Protein 2W72 (pdb70)

CATH classification: 1.10.490.10

Secondary structure (DSSP, 8-state):
---HHHHHHHHHHHHHHGGGHHHHHHHHHHHHHHH-GGGGGG-TTS--STT-HHHHHHHHHHHHHHHHHHHTTTSHHHHTHHHHHHIIIII---THHHHHHHHHHHHHHHHH-TTT--HHHHHHHHHHHHHHHHHHHTT--/----HHHHHHHHHHHHT--HHHHHHHHHHHHHHHSGGGGGG-TTS---SSHHHHHH-HHHHHHHHHHHHHHHHHTT-TT-HHHHHHHHHHHHHHTS---THHHHHHHHHHHHHHHHHHGGGS-HHHHHHHHHHHHHHHHHHHTT--/---HHHHHHHHHHHHHHGGGHHHHHHHHHHHHHHH-GGGGGG-TTS--STT-HHHHHHHHHHHHHHHHHHHTTTSHHHHTHHHHHHIIIII---THHHHHHHHHHHHHHHHH-TTT--HHHHHHHHHHHHHHHHHHHTT--/----HHHHHHHHHHHTT--HHHHHHHHHHHHHHHSGGGGGG-GGG---SSHHHHHH-HHHHHHHHHHHHHHHHHGGGTT-HHHHHHHHHHHHHHTS---THHHHHHHHHHHHHHHHHHGGGS-HHHHHHHHHHHHHHHHHHHTT--

Nearest PDB structures (foldseek):
  2dn2-assembly1_B  TM=1.001E+00  e=4.318E-19  Homo sapiens
  1hdb-assembly1_B  TM=1.000E+00  e=4.530E-19  Homo sapiens
  1o1k-assembly1_D  TM=9.967E-01  e=3.565E-19  Homo sapiens
  1c7c-assembly1_B  TM=9.996E-01  e=6.971E-19  Homo sapiens
  1o1p-assembly1_B  TM=9.998E-01  e=1.363E-18  Homo sapiens

Solvent-accessible surface area: 24720 Å² total; per-residue (Å²): 122,66,34,110,68,15,63,90,35,1,79,54,1,21,54,143,2,37,113,93,10,17,97,14,5,12,29,2,17,28,4,8,9,81,13,40,48,36,2,63,7,31,29,74,164,61,81,44,70,152,44,12,79,76,10,122,29,36,0,125,136,35,1,77,22,15,64,59,0,13,71,74,7,124,75,6,89,109,30,3,35,77,57,1,63,70,32,5,109,134,61,30,24,4,41,55,8,23,138,43,32,16,19,0,8,4,0,0,1,1,8,59,9,104,92,46,1,55,24,36,11,2,14,2,4,16,30,6,8,45,29,9,18,87,18,20,30,42,54,10,69,70,153,24,46,106,133,29,90,66,22,0,63,59,5,24,72,126,18,82,33,78,100,6,2,4,54,2,21,0,4,6,0,18,0,24,33,19,2,31,57,54,19,131,89,39,56,87,27,92,71,52,126,21,2,37,52,10,107,110,0,89,46,36,1,87,148,42,6,23,30,17,28,104,2,15,85,94,4,115,92,7,112,46,52,8,18,105,61,0,73,60,36,13,84,141,70,63,15,4,1,28,14,23,104,18,30,5,46,1,4,0,2,5,0,0,36,114,32,15,181,65,0,48,18,80,26,0,12,0,0,12,76,0,11,50,7,9,3,78,0,21,20,90,83,26,122,135,32,30,98,70,12,46,90,38,2,92,68,10,19,54,117,3,37,113,91,11,12,85,10,4,6,26,2,20,43,7,8,15,74,13,41,49,38,1,63,11,23,28,71,129,46,83,54,57,152,37,13,89,82,10,88,27,36,0,126,139,34,3,99,17,14,67,54,0,13,65,87,14,119,76,10,91,103,27,2,40,79,58,1,58,65,31,9,125,141,72,37,23,5,41,47,9,23,112,44,34,15,18,0,10,4,0,0,6,0,14,61,30,57,85,53,4,56,29,39,21,2,14,2,6,17,15,5,10,36,29,9,5,85,16,22,28,48,75,13,76,107,138,3,41,106,122,27,78,69,27,1,89,63,11,24,73,122,19,87,35,72,92,1,2,5,24,1,22,0,6,5,0,18,0,24,32,17,2,30,58,60,16,129,82,35,56,85,32,90,70,54,123,23,2,36,43,10,106,100,0,92,51,31,0,94,145,39,5,24,35,18,26,106,2,20,81,78,20,134,77,13,85,42,52,6,20,109,60,0,75,76,34,14,68,145,80,58,17,4,1,28,13,23,108,18,29,6,49,1,3,0,3,1,0,0,41,63,29,16,178,81,0,51,23,75,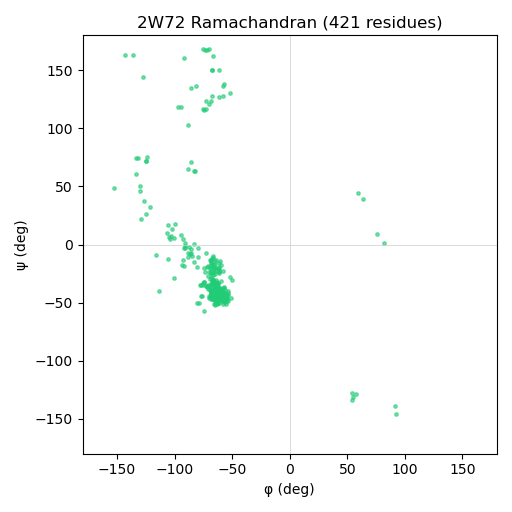24,0,2,0,0,12,73,0,10,61,9,7,4,69,0,22,20,88,78,26,126

InterPro domains:
  IPR000971 Globin [PF00042] (27-137)
  IPR000971 Globin [PS01033] (2-142)
  IPR002338 Hemoglobin, alpha-type [PR00612] (16-28)
  IPR002338 Hemoglobin, alpha-type [PR00612] (33-43)
  IPR002338 Hemoglobin, alpha-type [PR00612] (48-57)
  IPR002338 Hemoglobin, alpha-type [PR00612] (75-88)
  IPR002338 Hemoglobin, alpha-type [PR00612] (123-139)
  IPR002338 Hemoglobin, alpha-type [cd08927] (3-142)
  IPR002339 Hemoglobin, pi [PR00815] (4-29)
  IPR002339 Hemoglobin, pi [PR00815] (49-58)
  IPR002339 Hemoglobin, pi [PR00815] (73-83)
  IPR002339 Hemoglobin, pi [PR00815] (105-116)
  IPR009050 Globin-like superfamily [SSF46458] (1-142)
  IPR012292 Globin/Protoglobin [G3DSA:1.10.490.10] (2-142)
  IPR050056 Hemoglobin and related oxygen transporters [PTHR11442] (1-142)

GO terms:
  GO:0001664 G protein-coupled receptor binding (F, IDA)
  GO:0071682 endocytic vesicle lumen (C, TAS)
  GO:0005576 extracellular region (C, TAS)
  GO:0005829 cytosol (C, TAS)
  GO:0005515 protein binding (F, IPI)
  GO:0004601 peroxidase activity (F, IDA)
  GO:0042542 response to hydrogen peroxide (P, IDA)
  GO:0042744 hydrogen peroxide catabolic process (P, IDA)
  GO:0031720 haptoglobin binding (F, IDA)
  GO:0005833 hemoglobin complex (C, IDA)
  GO:0031838 haptoglobin-hemoglobin complex (C, IDA)
  GO:0006954 inflammatory response (P, IDA)
  GO:0015671 oxygen transport (P, IDA)
  GO:0030185 nitric oxide transport (P, IDA)
  GO:0015671 oxygen transport (P, IMP)
  GO:0005576 extracellular region (C, IDA)
  GO:0015671 oxygen transport (P, TAS)
  GO:0005833 hemoglobin complex (C, TAS)
  GO:0070062 extracellular exosome (C, HDA)
  GO:0072562 blood microparticle (C, HDA)

Radius of gyration: 23.45 Å; Cα contacts (8 Å, |Δi|>4): 973; chains: 4; bounding box: 61×52×54 Å

Structure (mmCIF, N/CA/C/O backbone):
data_2W72
#
_entry.id   2W72
#
_cell.length_a   61.957
_cell.length_b   82.447
_cell.length_c   53.531
_cell.angle_alpha   90.00
_cell.angle_beta   99.60
_cell.angle_gamma   90.00
#
_symmetry.space_group_name_H-M   'P 1 21 1'
#
loop_
_entity.id
_entity.type
_entity.pdbx_description
1 polymer 'HUMAN HEMOGLOBIN A'
2 polymer 'HUMAN HEMOGLOBIN A'
3 polymer 'HUMAN HEMOGLOBIN A'
4 non-polymer 'PROTOPORPHYRIN IX CONTAINING FE'
5 non-polymer 'SULFATE ION'
6 non-polymer XENON
7 non-polymer 'POTASSIUM ION'
8 non-polymer 'PHOSPHATE ION'
9 water water
#
loop_
_atom_site.group_PDB
_atom_site.id
_atom_site.type_symbol
_atom_site.label_atom_id
_atom_site.label_alt_id
_atom_site.label_comp_id
_atom_site.label_asym_id
_atom_site.label_entity_id
_atom_site.label_seq_id
_atom_site.pdbx_PDB_ins_code
_atom_site.Cartn_x
_atom_site.Cartn_y
_atom_site.Cartn_z
_atom_site.occupancy
_atom_site.B_iso_or_equiv
_atom_site.auth_seq_id
_atom_site.auth_comp_id
_atom_site.auth_asym_id
_atom_site.auth_atom_id
_atom_site.pdbx_PDB_model_num
ATOM 1 N N A VAL A 1 1 ? 10.300 17.036 6.710 0.60 21.61 1 VAL A N 1
ATOM 2 N N B VAL A 1 1 ? 8.525 22.031 11.285 0.40 22.74 1 VAL A N 1
ATOM 3 C CA A VAL A 1 1 ? 9.748 18.436 6.684 0.60 21.47 1 VAL A CA 1
ATOM 4 C CA B VAL A 1 1 ? 9.408 21.734 10.111 0.40 21.89 1 VAL A CA 1
ATOM 5 C C A VAL A 1 1 ? 8.247 18.449 6.945 0.60 20.65 1 VAL A C 1
ATOM 6 C C B VAL A 1 1 ? 8.533 21.154 9.003 0.40 20.77 1 VAL A C 1
ATOM 7 O O A VAL A 1 1 ? 7.514 17.690 6.292 0.60 22.35 1 VAL A O 1
ATOM 8 O O B VAL A 1 1 ? 8.976 20.903 7.876 0.40 21.26 1 VAL A O 1
ATOM 15 N N A LEU A 1 2 ? 7.814 19.333 7.858 0.60 20.65 2 LEU A N 1
ATOM 16 N N B LEU A 1 2 ? 7.266 20.969 9.338 0.40 18.45 2 LEU A N 1
ATOM 17 C CA A LEU A 1 2 ? 6.403 19.675 8.151 0.60 20.67 2 LEU A CA 1
ATOM 18 C CA B LEU A 1 2 ? 6.312 20.290 8.459 0.40 17.94 2 LEU A CA 1
ATOM 19 C C A LEU A 1 2 ? 5.967 20.825 7.232 0.60 20.44 2 LEU A C 1
ATOM 20 C C B LEU A 1 2 ? 5.681 21.134 7.339 0.40 16.90 2 LEU A C 1
ATOM 21 O O A LEU A 1 2 ? 6.304 21.971 7.420 0.60 22.10 2 LEU A O 1
ATOM 22 O O B LEU A 1 2 ? 5.622 22.403 7.499 0.40 16.52 2 LEU A O 1
ATOM 31 N N . SER A 1 3 ? 5.222 20.464 6.235 1.00 16.09 3 SER A N 1
ATOM 32 C CA . SER A 1 3 ? 4.626 21.344 5.201 1.00 13.37 3 SER A CA 1
ATOM 33 C C . SER A 1 3 ? 3.404 22.051 5.758 1.00 12.20 3 SER A C 1
ATOM 34 O O . SER A 1 3 ? 2.829 21.625 6.740 1.00 11.50 3 SER A O 1
ATOM 37 N N . PRO A 1 4 ? 3.016 23.169 5.145 1.00 12.54 4 PRO A N 1
ATOM 38 C CA . PRO A 1 4 ? 1.798 23.808 5.619 1.00 12.83 4 PRO A CA 1
ATOM 39 C C . PRO A 1 4 ? 0.575 22.899 5.572 1.00 10.95 4 PRO A C 1
ATOM 40 O O . PRO A 1 4 ? -0.262 22.990 6.469 1.00 12.08 4 PRO A O 1
ATOM 44 N N . ALA A 1 5 ? 0.445 22.035 4.548 1.00 10.40 5 ALA A N 1
ATOM 45 C CA . ALA A 1 5 ? -0.675 21.100 4.544 1.00 10.96 5 ALA A CA 1
ATOM 46 C C . ALA A 1 5 ? -0.578 20.142 5.731 1.00 9.40 5 ALA A C 1
ATOM 47 O O . ALA A 1 5 ? -1.612 19.860 6.382 1.00 9.92 5 ALA A O 1
ATOM 49 N N . ASP A 1 6 ? 0.623 19.615 6.002 1.00 9.12 6 ASP A N 1
ATOM 50 C CA . ASP A 1 6 ? 0.734 18.730 7.168 1.00 9.33 6 ASP A CA 1
ATOM 51 C C . ASP A 1 6 ? 0.392 19.432 8.478 1.00 9.27 6 ASP A C 1
ATOM 52 O O . ASP A 1 6 ? -0.316 18.881 9.314 1.00 9.55 6 ASP A O 1
ATOM 57 N N . LYS A 1 7 ? 0.893 20.659 8.657 1.00 9.84 7 LYS A N 1
ATOM 58 C CA A LYS A 1 7 ? 0.580 21.396 9.854 0.50 9.77 7 LYS A CA 1
ATOM 59 C CA B LYS A 1 7 ? 0.596 21.381 9.868 0.50 10.43 7 LYS A CA 1
ATOM 60 C C . LYS A 1 7 ? -0.912 21.585 9.976 1.00 10.33 7 LYS A C 1
ATOM 61 O O . LYS A 1 7 ? -1.492 21.448 11.074 1.00 11.38 7 LYS A O 1
ATOM 72 N N . THR A 1 8 ? -1.556 21.942 8.871 1.00 10.22 8 THR A N 1
ATOM 73 C CA . THR A 1 8 ? -3.017 22.183 8.882 1.00 10.68 8 THR A CA 1
ATOM 74 C C . THR A 1 8 ? -3.745 20.904 9.288 1.00 10.34 8 THR A C 1
ATOM 75 O O . THR A 1 8 ? -4.674 20.945 10.139 1.00 11.08 8 THR A O 1
ATOM 79 N N . ASN A 1 9 ? -3.345 19.767 8.711 1.00 9.73 9 ASN A N 1
ATOM 80 C CA . ASN A 1 9 ? -4.026 18.517 9.058 1.00 9.60 9 ASN A CA 1
ATOM 81 C C . ASN A 1 9 ? -3.825 18.148 10.528 1.00 9.62 9 ASN A C 1
ATOM 82 O O . ASN A 1 9 ? -4.738 17.666 11.177 1.00 10.80 9 ASN A O 1
ATOM 87 N N . VAL A 1 10 ? -2.599 18.336 11.013 1.00 9.72 10 VAL A N 1
ATOM 88 C CA A VAL A 1 10 ? -2.291 18.023 12.417 0.60 9.89 10 VAL A CA 1
ATOM 89 C CA B VAL A 1 10 ? -2.367 17.989 12.416 0.40 11.03 10 VAL A CA 1
ATOM 90 C C . VAL A 1 10 ? -3.117 18.885 13.377 1.00 10.97 10 VAL A C 1
ATOM 91 O O . VAL A 1 10 ? -3.722 18.390 14.339 1.00 11.65 10 VAL A O 1
ATOM 98 N N . LYS A 1 11 ? -3.144 20.189 13.108 1.00 11.36 11 LYS A N 1
ATOM 99 C CA . LYS A 1 11 ? -3.914 21.102 13.953 1.00 12.15 11 LYS A CA 1
ATOM 100 C C . LYS A 1 11 ? -5.391 20.723 13.910 1.00 12.74 11 LYS A C 1
ATOM 101 O O . LYS A 1 11 ? -6.076 20.776 14.952 1.00 13.40 11 LYS A O 1
ATOM 107 N N . ALA A 1 12 ? -5.933 20.371 12.751 1.00 13.04 12 ALA A N 1
ATOM 108 C CA . ALA A 1 12 ? -7.339 20.033 12.662 1.00 13.86 12 ALA A CA 1
ATOM 109 C C . ALA A 1 12 ? -7.626 18.764 13.454 1.00 13.03 12 ALA A C 1
ATOM 110 O O . ALA A 1 12 ? -8.606 18.695 14.198 1.00 13.82 12 ALA A O 1
ATOM 112 N N . ALA A 1 13 ? -6.794 17.742 13.271 1.00 12.00 13 ALA A N 1
ATOM 113 C CA . ALA A 1 13 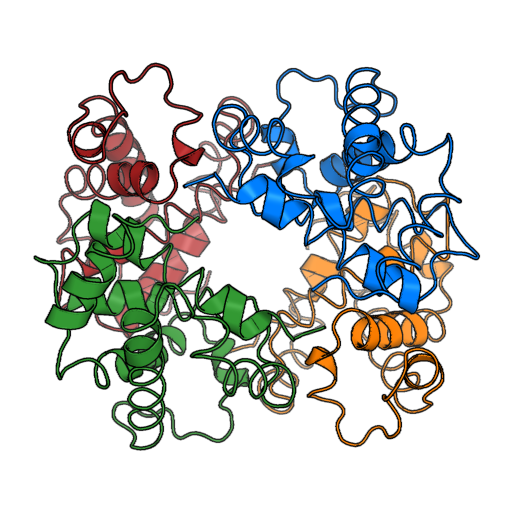? -7.034 16.464 13.963 1.00 12.07 13 ALA A CA 1
ATOM 114 C C . ALA A 1 13 ? -6.896 16.638 15.482 1.00 12.26 13 ALA A C 1
ATOM 115 O O . ALA A 1 13 ? -7.705 16.145 16.247 1.00 12.68 13 ALA A O 1
ATOM 117 N N A TRP A 1 14 ? -5.823 17.278 15.918 0.50 13.39 14 TRP A N 1
ATOM 118 N N B TRP A 1 14 ? -5.852 17.365 15.882 0.50 14.29 14 TRP A N 1
ATOM 119 C CA A TRP A 1 14 ? -5.629 17.429 17.367 0.50 14.23 14 TRP A CA 1
ATOM 120 C CA B TRP A 1 14 ? -5.623 17.624 17.310 0.50 15.86 14 TRP A CA 1
ATOM 121 C C A TRP A 1 14 ? -6.646 18.412 17.999 0.50 15.63 14 TRP A C 1
ATOM 122 C C B TRP A 1 14 ? -6.764 18.339 17.930 0.50 16.37 14 TRP A C 1
ATOM 123 O O A TRP A 1 14 ? -6.943 18.298 19.194 0.50 14.64 14 TRP A O 1
ATOM 124 O O B TRP A 1 14 ? -7.202 18.046 19.040 0.50 15.61 14 TRP A O 1
ATOM 145 N N . GLY A 1 15 ? -7.206 19.338 17.213 1.00 16.29 15 GLY A N 1
ATOM 146 C CA . GLY A 1 15 ? -8.282 20.180 17.676 1.00 18.24 15 GLY A CA 1
ATOM 147 C C . GLY A 1 15 ? -9.501 19.351 17.906 1.00 16.96 15 GLY A C 1
ATOM 148 O O . GLY A 1 15 ? -10.174 19.523 18.903 1.00 19.13 15 GLY A O 1
ATOM 149 N N . LYS A 1 16 ? -9.745 18.386 17.023 1.00 16.39 16 LYS A N 1
ATOM 150 C CA A LYS A 1 16 ? -10.873 17.492 17.217 0.50 17.74 16 LYS A CA 1
ATOM 151 C CA B LYS A 1 16 ? -10.879 17.482 17.211 0.50 17.97 16 LYS A CA 1
ATOM 152 C C . LYS A 1 16 ? -10.722 16.591 18.445 1.00 16.62 16 LYS A C 1
ATOM 153 O O . LYS A 1 16 ? -11.699 16.375 19.200 1.00 19.82 16 LYS A O 1
ATOM 164 N N . VAL A 1 17 ? -9.514 16.111 18.668 1.00 14.56 17 VAL A N 1
ATOM 165 C CA . VAL A 1 17 ? -9.227 15.346 19.863 1.00 14.91 17 VAL A CA 1
ATOM 166 C C . VAL A 1 17 ? -9.594 16.167 21.090 1.00 15.29 17 VAL A C 1
ATOM 167 O O . VAL A 1 17 ? -10.254 15.713 22.010 1.00 15.31 17 VAL A O 1
ATOM 171 N N . GLY A 1 18 ? -9.188 17.434 21.072 1.00 16.03 18 GLY A N 1
ATOM 172 C CA . GLY A 1 18 ? -9.620 18.421 22.062 1.00 16.68 18 GLY A CA 1
ATOM 173 C C . GLY A 1 18 ? -9.338 17.926 23.455 1.00 14.58 18 GLY A C 1
ATOM 174 O O . GLY A 1 18 ? -8.204 17.492 23.753 1.00 15.08 18 GLY A O 1
ATOM 175 N N . ALA A 1 19 ? -10.352 17.950 24.303 1.00 15.69 19 ALA A N 1
ATOM 176 C CA . ALA A 1 19 ? -10.220 17.639 25.722 1.00 15.20 19 ALA A CA 1
ATOM 177 C C . ALA A 1 19 ? -10.014 16.158 25.981 1.00 14.13 19 ALA A C 1
ATOM 178 O O . ALA A 1 19 ? -9.762 15.771 27.122 1.00 15.89 19 ALA A O 1
ATOM 180 N N . HIS A 1 20 ? -10.124 15.324 24.948 1.00 13.40 20 HIS A N 1
ATOM 181 C CA A HIS A 1 20 ? -9.869 13.887 25.108 0.50 12.59 20 HIS A CA 1
ATOM 182 C CA B HIS A 1 20 ? -9.867 13.884 25.077 0.50 12.54 20 HIS A CA 1
ATOM 183 C C . HIS A 1 20 ? -8.392 13.527 24.994 1.00 11.99 20 HIS A C 1
ATOM 184 O O . HIS A 1 20 ? -8.041 12.345 25.109 1.00 11.77 20 HIS A O 1
ATOM 197 N N . ALA A 1 21 ? -7.522 14.510 24.762 1.00 11.89 21 ALA A N 1
ATOM 198 C CA . ALA A 1 21 ? -6.104 14.227 24.484 1.00 11.86 21 ALA A CA 1
ATOM 199 C C . ALA A 1 21 ? -5.474 13.364 25.583 1.00 11.38 21 ALA A C 1
ATOM 200 O O . ALA A 1 21 ? -4.812 12.362 25.290 1.00 11.41 21 ALA A O 1
ATOM 202 N N . GLY A 1 22 ? -5.695 13.717 26.843 1.00 11.53 22 GLY A N 1
ATOM 203 C CA . GLY A 1 22 ? -5.098 12.946 27.914 1.00 11.54 22 GLY A CA 1
ATOM 204 C C . GLY A 1 22 ? -5.559 11.495 27.967 1.00 11.34 22 GLY A C 1
ATOM 205 O O . GLY A 1 22 ? -4.760 10.561 28.168 1.00 11.53 22 GLY A O 1
ATOM 206 N N . GLU A 1 23 ? -6.860 11.303 27.767 1.00 11.26 23 GLU A N 1
ATOM 207 C CA A GLU A 1 23 ? -7.423 9.949 27.710 0.50 11.79 23 GLU A CA 1
ATOM 208 C CA B GLU A 1 23 ? -7.427 9.941 27.693 0.50 12.20 23 GLU A CA 1
ATOM 209 C C . GLU A 1 23 ? -6.787 9.141 26.566 1.00 10.50 23 GLU A C 1
ATOM 210 O O . GLU A 1 23 ? -6.440 7.956 26.724 1.00 11.43 23 GLU A O 1
ATOM 221 N N . TYR A 1 24 ? -6.632 9.776 25.435 1.00 10.50 24 TYR A N 1
ATOM 222 C CA . TYR A 1 24 ? -6.075 9.113 24.278 1.00 9.71 24 TYR A CA 1
ATOM 223 C C . TYR A 1 24 ? -4.580 8.823 24.502 1.00 9.49 24 TYR A C 1
ATOM 224 O O . TYR A 1 24 ? -4.097 7.788 24.095 1.00 9.76 24 TYR A O 1
ATOM 233 N N . GLY A 1 25 ? -3.862 9.725 25.166 1.00 9.82 25 GLY A N 1
ATOM 234 C CA . GLY A 1 25 ? -2.483 9.458 25.477 1.00 9.43 25 GLY A CA 1
ATOM 235 C C . GLY A 1 25 ? -2.335 8.225 26.384 1.00 9.61 25 GLY A C 1
ATOM 236 O O . GLY A 1 25 ? -1.441 7.383 26.205 1.00 9.90 25 GLY A O 1
ATOM 237 N N . ALA A 1 26 ? -3.234 8.085 27.364 1.00 10.13 26 ALA A N 1
ATOM 238 C CA . ALA A 1 26 ? -3.191 6.939 28.241 1.00 9.99 26 ALA A CA 1
ATOM 239 C C . ALA A 1 26 ? -3.488 5.635 27.470 1.00 9.27 26 ALA A C 1
ATOM 240 O O . ALA A 1 26 ? -2.827 4.608 27.659 1.00 9.69 26 ALA A O 1
ATOM 242 N N . GLU A 1 27 ? -4.494 5.673 26.609 1.00 9.21 27 GLU A N 1
ATOM 243 C CA . GLU A 1 27 ? -4.831 4.532 25.775 1.00 8.39 27 GLU A CA 1
ATOM 244 C C . GLU A 1 27 ? -3.673 4.175 24.860 1.00 8.30 27 GLU A C 1
ATOM 245 O O . GLU A 1 27 ? -3.423 2.993 24.640 1.00 8.56 27 GLU A O 1
ATOM 251 N N . ALA A 1 28 ? -2.946 5.158 24.347 1.00 8.25 28 ALA A N 1
ATOM 252 C CA . ALA A 1 28 ? -1.803 4.846 23.493 1.00 8.06 28 ALA A CA 1
ATOM 253 C C . ALA A 1 28 ? -0.734 4.072 24.258 1.00 7.38 28 ALA A C 1
ATOM 254 O O . ALA A 1 28 ? -0.181 3.090 23.749 1.00 7.83 28 ALA A O 1
ATOM 256 N N . TYR A 1 29 ? -0.450 4.501 25.482 1.00 7.69 29 TYR A N 1
ATOM 257 C CA . TYR A 1 29 ? 0.500 3.754 26.319 1.00 8.32 29 TYR A CA 1
ATOM 258 C C . TYR A 1 29 ? -0.038 2.343 26.611 1.00 7.55 29 TYR A C 1
ATOM 259 O O . TYR A 1 29 ? 0.716 1.358 26.517 1.00 8.49 29 TYR A O 1
ATOM 268 N N . GLU A 1 30 ? -1.305 2.222 26.969 1.00 8.26 30 GLU A N 1
ATOM 269 C CA . GLU A 1 30 ? -1.862 0.913 27.241 1.00 8.94 30 GLU A CA 1
ATOM 270 C C . GLU A 1 30 ? -1.705 -0.021 26.029 1.00 8.03 30 GLU A C 1
ATOM 271 O O . GLU A 1 30 ? -1.327 -1.204 26.156 1.00 9.35 30 GLU A O 1
ATOM 277 N N . ARG A 1 31 ? -2.020 0.509 24.867 1.00 7.68 31 ARG A N 1
ATOM 278 C CA . ARG A 1 31 ? -1.866 -0.264 23.635 1.00 7.99 31 ARG A CA 1
ATOM 279 C C . ARG A 1 31 ? -0.423 -0.649 23.416 1.00 7.80 31 ARG A C 1
ATOM 280 O O . ARG A 1 31 ? -0.125 -1.797 23.044 1.00 8.72 31 ARG A O 1
ATOM 288 N N . MET A 1 32 ? 0.492 0.263 23.658 1.00 7.67 32 MET A N 1
ATOM 289 C CA . MET A 1 32 ? 1.920 -0.022 23.451 1.00 7.84 32 MET A CA 1
ATOM 290 C C . MET A 1 32 ? 2.423 -1.097 24.397 1.00 7.35 32 MET A C 1
ATOM 291 O O . MET A 1 32 ? 3.151 -1.992 23.975 1.00 7.95 32 MET A O 1
ATOM 296 N N . PHE A 1 33 ? 2.044 -1.038 25.652 1.00 7.76 33 PHE A N 1
ATOM 297 C CA . PHE A 1 33 ? 2.524 -2.005 26.611 1.00 8.04 33 PHE A CA 1
ATOM 298 C C . PHE A 1 33 ? 2.054 -3.415 26.272 1.00 8.34 33 PHE A C 1
ATOM 299 O O . PHE A 1 33 ? 2.760 -4.393 26.521 1.00 9.13 33 PHE A O 1
ATOM 307 N N . LEU A 1 34 ? 0.840 -3.550 25.737 1.00 8.39 34 LEU A N 1
ATOM 308 C CA . LEU A 1 34 ? 0.317 -4.853 25.346 1.00 9.27 34 LEU A CA 1
ATOM 309 C C . LEU A 1 34 ? 0.906 -5.344 24.028 1.00 8.93 34 LEU A C 1
ATOM 310 O O . LEU A 1 34 ? 1.228 -6.518 23.909 1.00 10.64 34 LEU A O 1
ATOM 315 N N . SER A 1 35 ? 0.981 -4.464 23.041 1.00 8.77 35 SER A N 1
ATOM 316 C CA . SER A 1 35 ? 1.468 -4.858 21.720 1.00 9.29 35 SER A CA 1
ATOM 317 C C . SER A 1 35 ? 2.955 -5.054 21.676 1.00 9.34 35 SER A C 1
ATOM 318 O O . SER A 1 35 ? 3.412 -5.900 20.887 1.00 10.83 35 SER A O 1
ATOM 321 N N . PHE A 1 36 ? 3.686 -4.279 22.494 1.00 8.07 36 PHE A N 1
ATOM 322 C CA . PHE A 1 36 ? 5.146 -4.251 22.469 1.00 8.41 36 PHE A CA 1
ATOM 323 C C . PHE A 1 36 ? 5.637 -4.383 23.884 1.00 8.12 36 PHE A C 1
ATOM 324 O O . PHE A 1 36 ? 6.053 -3.404 24.496 1.00 8.47 36 PHE A O 1
ATOM 332 N N . PRO A 1 37 ? 5.561 -5.566 24.465 1.00 8.91 37 PRO A N 1
ATOM 333 C CA . PRO A 1 37 ? 5.831 -5.691 25.902 1.00 9.29 37 PRO A CA 1
ATOM 334 C C . PRO A 1 37 ? 7.201 -5.223 26.345 1.00 8.40 37 PRO A C 1
ATOM 335 O O . PRO A 1 37 ? 7.368 -4.897 27.536 1.00 9.03 37 PRO A O 1
ATOM 339 N N . THR A 1 38 ? 8.196 -5.182 25.467 1.00 8.49 38 THR A N 1
ATOM 340 C CA . THR A 1 38 ? 9.509 -4.689 25.879 1.00 8.25 38 THR A CA 1
ATOM 341 C C . THR A 1 38 ? 9.458 -3.241 26.341 1.00 8.27 38 THR A C 1
ATOM 342 O O . THR A 1 38 ? 10.340 -2.807 27.085 1.00 8.49 38 THR A O 1
ATOM 346 N N . THR A 1 39 ? 8.453 -2.479 25.898 1.00 7.60 39 THR A N 1
ATOM 347 C CA . THR A 1 39 ? 8.330 -1.096 26.320 1.00 7.76 39 THR A CA 1
ATOM 348 C C . THR A 1 39 ? 8.015 -0.957 27.807 1.00 7.44 39 THR A C 1
ATOM 349 O O . THR A 1 39 ? 8.283 0.085 28.398 1.00 8.28 39 THR A O 1
ATOM 353 N N . LYS A 1 40 ? 7.511 -2.037 28.427 1.00 7.66 40 LYS A N 1
ATOM 354 C CA . LYS A 1 40 ? 7.258 -2.022 29.852 1.00 8.34 40 LYS A CA 1
ATOM 355 C C . LYS A 1 40 ? 8.525 -1.939 30.662 1.00 7.94 40 LYS A C 1
ATOM 356 O O . LYS A 1 40 ? 8.476 -1.612 31.840 1.00 8.89 40 LYS A O 1
ATOM 362 N N . THR A 1 41 ? 9.689 -2.225 30.060 1.00 8.05 41 THR A N 1
ATOM 363 C CA . THR A 1 41 ? 10.931 -2.184 30.776 1.00 8.04 41 THR A CA 1
ATOM 364 C C . THR A 1 41 ? 11.233 -0.779 31.312 1.00 8.08 41 THR A C 1
ATOM 365 O O . THR A 1 41 ? 12.042 -0.649 32.239 1.00 9.29 41 THR A O 1
ATOM 369 N N . TYR A 1 42 ? 10.616 0.259 30.723 1.00 8.06 42 TYR A N 1
ATOM 370 C CA . TYR A 1 42 ? 10.839 1.636 31.171 1.00 8.11 42 TYR A CA 1
ATOM 371 C C . TYR A 1 42 ? 9.932 2.033 32.330 1.00 8.51 42 TYR A C 1
ATOM 372 O O . TYR A 1 42 ? 10.125 3.111 32.892 1.00 9.14 42 TYR A O 1
ATOM 381 N N . PHE A 1 43 ? 8.974 1.168 32.682 1.00 8.71 43 PHE A N 1
ATOM 382 C CA . PHE A 1 43 ? 8.000 1.483 33.717 1.00 9.33 43 PHE A CA 1
ATOM 383 C C . PHE A 1 43 ? 7.909 0.350 34.734 1.00 10.85 43 PHE A C 1
ATOM 384 O O . PHE A 1 43 ? 6.805 -0.098 35.080 1.00 12.28 43 PHE A O 1
ATOM 392 N N . PRO A 1 44 ? 9.047 -0.113 35.265 1.00 11.99 44 PRO A N 1
ATOM 393 C CA . PRO A 1 44 ? 8.962 -1.156 36.329 1.00 15.98 44 PRO A CA 1
ATOM 394 C C . PRO A 1 44 ? 8.261 -0.633 37.667 1.00 14.83 44 PRO A C 1
ATOM 395 O O . PRO A 1 44 ? 7.750 -1.418 38.483 1.00 19.87 44 PRO A O 1
ATOM 399 N N A HIS A 1 45 ? 8.233 0.679 37.871 0.30 17.44 45 HIS A N 1
ATOM 400 N N B HIS A 1 45 ? 8.276 0.684 37.854 0.70 17.30 45 HIS A N 1
ATOM 401 C CA A HIS A 1 45 ? 7.560 1.249 39.043 0.30 18.23 45 HIS A CA 1
ATOM 402 C CA B HIS A 1 45 ? 7.642 1.358 38.978 0.70 18.18 45 HIS A CA 1
ATOM 403 C C A HIS A 1 45 ? 6.059 1.304 38.975 0.30 18.12 45 HIS A C 1
ATOM 404 C C B HIS A 1 45 ? 6.157 1.672 38.817 0.70 18.13 45 HIS A C 1
ATOM 405 O O A HIS A 1 45 ? 5.363 1.597 39.953 0.30 17.59 45 HIS A O 1
ATOM 406 O O B HIS A 1 45 ? 5.569 2.440 39.654 0.70 20.04 45 HIS A O 1
ATOM 419 N N . PHE A 1 46 ? 5.553 1.031 37.802 1.00 18.41 46 PHE A N 1
ATOM 420 C CA A PHE A 1 46 ? 4.163 1.239 37.577 0.50 16.43 46 PHE A CA 1
ATOM 421 C CA B PHE A 1 46 ? 4.139 1.302 37.493 0.50 16.51 46 PHE A CA 1
ATOM 422 C C . PHE A 1 46 ? 3.241 0.059 37.641 1.00 14.88 46 PHE A C 1
ATOM 423 O O . PHE A 1 46 ? 3.584 -1.049 37.229 1.00 16.47 46 PHE A O 1
ATOM 438 N N . ASP A 1 47 ? 2.048 0.325 38.135 1.00 13.99 47 ASP A N 1
ATOM 439 C CA . ASP A 1 47 ? 0.923 -0.533 37.872 1.00 13.93 47 ASP A CA 1
ATOM 440 C C . ASP A 1 47 ? 0.527 -0.252 36.417 1.00 13.59 47 ASP A C 1
ATOM 441 O O . ASP A 1 47 ? 0.178 0.891 36.084 1.00 13.24 47 ASP A O 1
ATOM 446 N N . LEU A 1 48 ? 0.662 -1.265 35.563 1.00 14.36 48 LEU A N 1
ATOM 447 C CA . LEU A 1 48 ? 0.363 -1.098 34.158 1.00 14.58 48 LEU A CA 1
ATOM 448 C C . LEU A 1 48 ? -0.953 -1.773 33.795 1.00 15.60 48 LEU A C 1
ATOM 449 O O . LEU A 1 48 ? -1.224 -1.992 32.641 1.00 17.61 48 LEU A O 1
ATOM 454 N N . SER A 1 49 ? -1.786 -2.093 34.785 1.00 16.93 49 SER A N 1
ATOM 455 C CA A SER A 1 49 ? -3.077 -2.672 34.439 0.70 18.40 49 SER A CA 1
ATOM 456 C CA B SER A 1 49 ? -3.153 -2.617 34.573 0.30 17.51 49 SER A CA 1
ATOM 457 C C . SER A 1 49 ? -4.053 -1.647 33.807 1.00 17.31 49 SER A C 1
ATOM 458 O O . SER A 1 49 ? -3.865 -0.413 33.877 1.00 16.10 49 SER A O 1
ATOM 463 N N . HIS A 1 50 ? -5.051 -2.178 33.088 1.00 16.98 50 HIS A N 1
ATOM 464 C CA A HIS A 1 50 ? -6.066 -1.308 32.442 0.50 17.02 50 HIS A CA 1
ATOM 465 C CA B HIS A 1 50 ? -6.048 -1.391 32.467 0.50 17.06 50 HIS A CA 1
ATOM 466 C C . HIS A 1 50 ? -6.648 -0.408 33.501 1.00 16.43 50 HIS A C 1
ATOM 467 O O . HIS A 1 50 ? -7.030 -0.849 34.579 1.00 17.07 50 HIS A O 1
ATOM 480 N N . GLY A 1 51 ? -6.730 0.873 33.170 1.00 17.18 51 GLY A N 1
ATOM 481 C CA . GLY A 1 51 ? -7.284 1.866 34.055 1.00 16.39 51 GLY A CA 1
ATOM 482 C C . GLY A 1 51 ? -6.355 2.395 35.125 1.00 13.15 51 GLY A C 1
ATOM 483 O O . GLY A 1 51 ? -6.773 3.247 35.917 1.00 14.19 51 GLY A O 1
ATOM 484 N N . SER A 1 52 ? -5.105 1.927 35.146 1.00 12.20 52 SER A N 1
ATOM 485 C CA . SER A 1 52 ? -4.140 2.441 36.099 1.00 11.78 52 SER A CA 1
ATOM 486 C C . SER A 1 52 ? -4.050 3.953 36.078 1.00 11.07 52 SER A C 1
ATOM 487 O O . SER A 1 52 ? -3.826 4.561 35.009 1.00 11.77 52 SER A O 1
ATOM 490 N N . ALA A 1 53 ? -4.125 4.577 37.234 1.00 11.22 53 ALA A N 1
ATOM 491 C CA . ALA A 1 53 ? -3.982 6.028 37.307 1.00 11.61 53 ALA A CA 1
ATOM 492 C C . ALA A 1 53 ? -2.546 6.433 36.979 1.00 10.63 53 ALA A C 1
ATOM 493 O O . ALA A 1 53 ? -2.358 7.601 36.575 1.00 11.81 53 ALA A O 1
ATOM 495 N N . GLN A 1 54 ? -1.557 5.575 37.158 1.00 11.37 54 GLN A N 1
ATOM 496 C CA . GLN A 1 54 ? -0.220 5.960 36.778 1.00 11.21 54 GLN A CA 1
ATOM 497 C C . GLN A 1 54 ? -0.116 6.068 35.263 1.00 10.23 54 GLN A C 1
ATOM 498 O O . GLN A 1 54 ? 0.558 6.955 34.751 1.00 10.76 54 GLN A O 1
ATOM 504 N N . VAL A 1 55 ? -0.731 5.137 34.545 1.00 9.77 55 VAL A N 1
ATOM 505 C CA . VAL A 1 55 ? -0.781 5.206 33.085 1.00 9.99 55 VAL A CA 1
ATOM 506 C C . VAL A 1 55 ? -1.603 6.432 32.649 1.00 9.84 55 VAL A C 1
ATOM 507 O O . VAL A 1 55 ? -1.214 7.109 31.712 1.00 10.28 55 VAL A O 1
ATOM 511 N N . LYS A 1 56 ? -2.706 6.729 33.334 1.00 10.35 56 LYS A N 1
ATOM 512 C CA A LYS A 1 56 ? -3.490 7.915 33.025 0.50 11.31 56 LYS A CA 1
ATOM 513 C CA B LYS A 1 56 ? -3.486 7.900 32.995 0.50 11.58 56 LYS A CA 1
ATOM 514 C C . LYS A 1 56 ? -2.637 9.168 33.172 1.00 11.16 56 LYS A C 1
ATOM 515 O O . LYS A 1 56 ? -2.668 10.082 32.325 1.00 11.17 56 LYS A O 1
ATOM 526 N N . GLY A 1 57 ? -1.872 9.251 34.264 1.00 10.63 57 GLY A N 1
ATOM 527 C CA . GLY A 1 57 ? -1.011 10.412 34.509 1.00 12.03 57 GLY A CA 1
ATOM 528 C C . GLY A 1 57 ? 0.015 10.566 33.404 1.00 10.34 57 GLY A C 1
ATOM 529 O O . GLY A 1 57 ? 0.285 11.675 32.959 1.00 11.24 57 GLY A O 1
ATOM 530 N N . GLN A 1 58 ? 0.652 9.456 33.016 1.00 10.35 58 GLN A N 1
ATOM 531 C CA . GLN A 1 58 ? 1.659 9.473 31.983 1.00 10.07 58 GLN A CA 1
ATOM 532 C C . GLN A 1 58 ? 1.008 9.911 30.677 1.00 10.40 58 GLN A C 1
ATOM 533 O O . GLN A 1 58 ? 1.564 10.750 29.940 1.00 10.87 58 GLN A O 1
ATOM 539 N N . GLY A 1 59 ? -0.161 9.349 30.353 1.00 10.69 59 GLY A N 1
ATOM 540 C CA . GLY A 1 59 ? -0.824 9.758 29.144 1.00 11.33 59 GLY A CA 1
ATOM 541 C C . GLY A 1 59 ? -1.196 11.227 29.100 1.00 10.53 59 GLY A C 1
ATOM 542 O O . GLY A 1 59 ? -1.105 11.864 28.034 1.00 11.53 59 GLY A O 1
ATOM 543 N N . LYS A 1 60 ? -1.618 11.781 30.232 1.00 11.43 60 LYS A N 1
ATOM 544 C CA A LYS A 1 60 ? -1.926 13.186 30.277 0.50 11.45 60 LYS A CA 1
ATOM 545 C CA B LYS A 1 60 ? -1.909 13.211 30.305 0.50 11.77 60 LYS A CA 1
ATOM 546 C C . LYS A 1 60 ? -0.678 14.039 30.037 1.00 11.37 60 LYS A C 1
ATOM 547 O O . LYS A 1 60 ? -0.728 15.033 29.302 1.00 11.97 60 LYS A O 1
ATOM 558 N N . LYS A 1 61 ? 0.432 13.689 30.668 1.00 10.81 61 LYS A N 1
ATOM 559 C CA A LYS A 1 61 ? 1.657 14.445 30.486 0.70 11.60 61 LYS A CA 1
ATOM 560 C CA B LYS A 1 61 ? 1.597 14.527 30.471 0.30 11.84 61 LYS A CA 1
ATOM 561 C C . LYS A 1 61 ? 2.091 14.419 29.031 1.00 10.42 61 LYS A C 1
ATOM 562 O O . LYS A 1 61 ? 2.477 15.437 28.463 1.00 10.50 61 LYS A O 1
ATOM 573 N N . VAL A 1 62 ? 2.049 13.230 28.421 1.00 9.98 62 VAL A N 1
ATOM 574 C CA . VAL A 1 62 ? 2.499 13.140 27.042 1.00 10.19 62 VAL A CA 1
ATOM 575 C C . VAL A 1 62 ? 1.539 13.875 26.102 1.00 9.65 62 VAL A C 1
ATOM 576 O O . VAL A 1 62 ? 1.969 14.584 25.192 1.00 10.07 62 VAL A O 1
ATOM 580 N N . ALA A 1 63 ? 0.244 13.717 26.303 1.00 10.46 63 ALA A N 1
ATOM 581 C CA . ALA A 1 63 ? -0.737 14.480 25.525 1.00 11.49 63 ALA A CA 1
ATOM 582 C C . ALA A 1 63 ? -0.509 15.959 25.630 1.00 11.22 63 ALA A C 1
ATOM 583 O O . ALA A 1 63 ? -0.598 16.666 24.610 1.00 11.57 63 ALA A O 1
ATOM 585 N N . ASP A 1 64 ? -0.247 16.461 26.841 1.00 11.48 64 ASP A N 1
ATOM 586 C CA . ASP A 1 64 ? -0.036 17.876 27.014 1.00 11.77 64 ASP A CA 1
ATOM 587 C C . ASP A 1 64 ? 1.227 18.325 26.282 1.00 10.48 64 ASP A C 1
ATOM 588 O O . ASP A 1 64 ? 1.259 19.425 25.732 1.00 11.64 64 ASP A O 1
ATOM 593 N N . ALA A 1 65 ? 2.259 17.501 26.293 1.00 9.97 65 ALA A N 1
ATOM 594 C CA . ALA A 1 65 ? 3.460 17.818 25.553 1.00 9.60 65 ALA A CA 1
ATOM 595 C C . ALA A 1 65 ? 3.162 17.894 24.077 1.00 9.11 65 ALA A C 1
ATOM 596 O O . ALA A 1 65 ? 3.688 18.753 23.361 1.00 9.72 65 ALA A O 1
ATOM 598 N N . LEU A 1 66 ? 2.355 16.957 23.583 1.00 8.99 66 LEU A N 1
ATOM 599 C CA . LEU A 1 66 ? 1.982 16.983 22.181 1.00 9.01 66 LEU A CA 1
ATOM 600 C C . LEU A 1 66 ? 1.147 18.202 21.821 1.00 9.44 66 LEU A C 1
ATOM 601 O O . LEU A 1 66 ? 1.341 18.819 20.771 1.00 9.65 66 LEU A O 1
ATOM 606 N N . THR A 1 67 ? 0.237 18.583 22.719 1.00 9.94 67 THR A N 1
ATOM 607 C CA . THR A 1 67 ? -0.542 19.805 22.480 1.00 11.63 67 THR A CA 1
ATOM 608 C C . THR A 1 67 ? 0.390 21.007 22.357 1.00 11.26 67 THR A C 1
ATOM 609 O O . THR A 1 67 ? 0.196 21.865 21.486 1.00 11.85 67 THR A O 1
ATOM 613 N N . ASN A 1 68 ? 1.394 21.060 23.231 1.00 11.85 68 ASN A N 1
ATOM 614 C CA A ASN A 1 68 ? 2.343 22.131 23.193 0.80 13.41 68 ASN A CA 1
ATOM 615 C CA B ASN A 1 68 ? 2.474 22.098 23.238 0.20 11.86 68 ASN A CA 1
ATOM 616 C C . ASN A 1 68 ? 3.181 22.117 21.905 1.00 11.94 68 ASN A C 1
ATOM 617 O O . ASN A 1 68 ? 3.448 23.173 21.329 1.00 13.48 68 ASN A O 1
ATOM 626 N N . ALA A 1 69 ? 3.565 20.920 21.448 1.00 11.16 69 ALA A N 1
ATOM 627 C CA . ALA A 1 69 ? 4.292 20.758 20.200 1.00 11.62 69 ALA A CA 1
ATOM 628 C C . ALA A 1 69 ? 3.446 21.243 19.034 1.00 11.23 69 ALA A C 1
ATOM 629 O O . ALA A 1 69 ? 3.967 21.939 18.149 1.00 12.60 69 ALA A O 1
ATOM 631 N N . VAL A 1 70 ? 2.168 20.896 19.000 1.00 10.71 70 VAL A N 1
ATOM 632 C CA . VAL A 1 70 ? 1.263 21.381 17.956 1.00 11.35 70 VAL A CA 1
ATOM 633 C C . VAL A 1 70 ? 1.215 22.930 17.993 1.00 12.26 70 VAL A C 1
ATOM 634 O O . VAL A 1 70 ? 1.272 23.600 16.950 1.00 14.27 70 VAL A O 1
ATOM 638 N N . ALA A 1 71 ? 1.101 23.513 19.184 1.00 12.25 71 ALA A N 1
ATOM 639 C CA . ALA A 1 71 ? 1.017 24.964 19.315 1.00 14.35 71 ALA A CA 1
ATOM 640 C C . ALA A 1 71 ? 2.324 25.614 18.863 1.00 14.40 71 ALA A C 1
ATOM 641 O O . ALA A 1 71 ? 2.346 26.798 18.547 1.00 17.88 71 ALA A O 1
ATOM 643 N N . HIS A 1 72 ? 3.427 24.896 18.887 1.00 14.29 72 HIS A N 1
ATOM 644 C CA A HIS A 1 72 ? 4.745 25.375 18.519 0.50 14.84 72 HIS A CA 1
ATOM 645 C CA B HIS A 1 72 ? 4.722 25.420 18.523 0.50 15.03 72 HIS A CA 1
ATOM 646 C C . HIS A 1 72 ? 5.315 24.641 17.355 1.00 14.77 72 HIS A C 1
ATOM 647 O O . HIS A 1 72 ? 6.523 24.463 17.283 1.00 16.58 72 HIS A O 1
ATOM 660 N N . VAL A 1 73 ? 4.477 24.271 16.397 1.00 16.55 73 VAL A N 1
ATOM 661 C CA . VAL A 1 73 ? 4.952 23.418 15.317 1.00 19.37 73 VAL A CA 1
ATOM 662 C C . VAL A 1 73 ? 6.080 24.073 14.478 1.00 21.10 73 VAL A C 1
ATOM 663 O O . VAL A 1 73 ? 6.920 23.332 13.921 1.00 24.03 73 VAL A O 1
ATOM 667 N N . ASP A 1 74 ? 6.149 25.413 14.466 1.00 22.07 74 ASP A N 1
ATOM 668 C CA A ASP A 1 74 ? 7.170 26.200 13.761 0.60 23.77 74 ASP A CA 1
ATOM 669 C CA B ASP A 1 74 ? 7.247 26.054 13.729 0.40 23.25 74 ASP A CA 1
ATOM 670 C C . ASP A 1 74 ? 8.411 26.466 14.638 1.00 23.14 74 ASP A C 1
ATOM 671 O O . ASP A 1 74 ? 9.354 27.146 14.196 1.00 25.14 74 ASP A O 1
ATOM 680 N N . ASP A 1 75 ? 8.373 26.033 15.901 1.00 21.89 75 ASP A N 1
ATOM 681 C CA A ASP A 1 75 ? 9.432 26.310 16.860 0.50 20.41 75 ASP A CA 1
ATOM 682 C CA B ASP A 1 75 ? 9.461 26.300 16.859 0.50 20.64 75 ASP A CA 1
ATOM 683 C C . ASP A 1 75 ? 9.579 25.124 17.827 1.00 18.72 75 ASP A C 1
ATOM 684 O O . ASP A 1 75 ? 9.704 25.258 19.080 1.00 17.83 75 ASP A O 1
ATOM 693 N N . MET A 1 76 ? 9.582 23.920 17.265 1.00 17.10 76 MET A N 1
ATOM 694 C CA A MET A 1 76 ? 9.392 22.780 18.106 0.30 15.29 76 MET A CA 1
ATOM 695 C CA B MET A 1 76 ? 9.412 22.742 18.097 0.70 14.44 76 MET A CA 1
ATOM 696 C C . MET A 1 76 ? 10.615 22.389 18.950 1.00 13.07 76 MET A C 1
ATOM 697 O O . MET A 1 76 ? 10.450 22.004 20.122 1.00 14.41 76 MET A O 1
ATOM 706 N N . PRO A 1 77 ? 11.834 22.450 18.388 1.00 12.44 77 PRO A N 1
ATOM 707 C CA . PRO A 1 77 ? 12.993 22.125 19.260 1.00 12.23 77 PRO A CA 1
ATOM 708 C C . PRO A 1 77 ? 13.015 22.889 20.559 1.00 11.07 77 PRO A C 1
ATOM 709 O O . PRO A 1 77 ? 13.233 22.294 21.615 1.00 12.29 77 PRO A O 1
ATOM 713 N N . ASN A 1 78 ? 12.784 24.199 20.522 1.00 10.16 78 ASN A N 1
ATOM 714 C CA . ASN A 1 78 ? 12.830 24.919 21.781 1.00 9.87 78 ASN A CA 1
ATOM 715 C C . ASN A 1 78 ? 11.706 24.506 22.714 1.00 9.44 78 ASN A C 1
ATOM 716 O O . ASN A 1 78 ? 11.897 24.364 23.933 1.00 10.32 78 ASN A O 1
ATOM 721 N N . ALA A 1 79 ? 10.493 24.335 22.160 1.00 9.98 79 ALA A N 1
ATOM 722 C CA . ALA A 1 79 ? 9.356 23.989 22.984 1.00 10.19 79 ALA A CA 1
ATOM 723 C C . ALA A 1 79 ? 9.597 22.676 23.733 1.00 10.38 79 ALA A C 1
ATOM 724 O O . ALA A 1 79 ? 9.226 22.542 24.905 1.00 11.62 79 ALA A O 1
ATOM 726 N N . LEU A 1 80 ? 10.220 21.727 23.060 1.00 8.80 80 LEU A N 1
ATOM 727 C CA . LEU A 1 80 ? 10.451 20.409 23.613 1.00 8.70 80 LEU A CA 1
ATOM 728 C C . LEU A 1 80 ? 11.814 20.236 24.268 1.00 8.33 80 LEU A C 1
ATOM 729 O O . LEU A 1 80 ? 12.155 19.124 24.636 1.00 8.93 80 LEU A O 1
ATOM 734 N N . SER A 1 81 ? 12.585 21.323 24.429 1.00 8.89 81 SER A N 1
ATOM 735 C CA A SER A 1 81 ? 13.973 21.190 24.867 0.70 8.03 81 SER A CA 1
ATOM 736 C CA B SER A 1 81 ? 13.964 21.135 24.813 0.30 9.10 81 SER A CA 1
ATOM 737 C C . SER A 1 81 ? 14.108 20.501 26.203 1.00 8.29 81 SER A C 1
ATOM 738 O O . SER A 1 81 ? 14.970 19.627 26.385 1.00 8.55 81 SER A O 1
ATOM 743 N N . ALA A 1 82 ? 13.299 20.898 27.199 1.00 8.38 82 ALA A N 1
ATOM 744 C CA . ALA A 1 82 ? 13.406 20.272 28.515 1.00 8.78 82 ALA A CA 1
ATOM 745 C C . ALA A 1 82 ? 13.125 18.774 28.390 1.00 8.27 82 ALA A C 1
ATOM 746 O O . ALA A 1 82 ? 13.743 17.948 29.067 1.00 8.97 82 ALA A O 1
ATOM 748 N N . LEU A 1 83 ? 12.143 18.394 27.570 1.00 8.16 83 LEU A N 1
ATOM 749 C CA . LEU A 1 83 ? 11.824 16.978 27.379 1.00 8.73 83 LEU A CA 1
ATOM 750 C C . LEU A 1 83 ? 12.918 16.229 26.626 1.00 8.30 83 LEU A C 1
ATOM 751 O O . LEU A 1 83 ? 13.191 15.063 26.910 1.00 9.08 83 LEU A O 1
ATOM 756 N N . SER A 1 84 ? 13.546 16.879 25.654 1.00 8.34 84 SER A N 1
ATOM 757 C CA A SER A 1 84 ? 14.732 16.294 24.998 0.50 7.80 84 SER A CA 1
ATOM 758 C CA B SER A 1 84 ? 14.700 16.328 24.998 0.30 8.83 84 SER A CA 1
ATOM 759 C CA C SER A 1 84 ? 14.684 16.260 24.996 0.20 8.93 84 SER A CA 1
ATOM 760 C C . SER A 1 84 ? 15.818 16.053 25.993 1.00 8.20 84 SER A C 1
ATOM 761 O O . SER A 1 84 ? 16.457 14.971 25.989 1.00 8.98 84 SER A O 1
ATOM 768 N N . ASP A 1 85 ? 16.068 17.000 26.901 1.00 7.90 85 ASP A N 1
ATOM 769 C CA A ASP A 1 85 ? 17.086 16.776 27.931 0.70 7.98 85 ASP A CA 1
ATOM 770 C CA B ASP A 1 85 ? 17.075 16.778 27.935 0.30 8.48 85 ASP A CA 1
ATOM 771 C C . ASP A 1 85 ? 16.707 15.598 28.826 1.00 8.27 85 ASP A C 1
ATOM 772 O O . ASP A 1 85 ? 17.548 14.756 29.142 1.00 9.15 85 ASP A O 1
ATOM 781 N N . LEU A 1 86 ? 15.449 15.542 29.244 1.00 8.02 86 LEU A N 1
ATOM 782 C CA . LEU A 1 86 ? 15.024 14.555 30.199 1.00 8.77 86 LEU A CA 1
ATOM 783 C C . LEU A 1 86 ? 15.161 13.152 29.592 1.00 7.92 86 LEU A C 1
ATOM 784 O O . LEU A 1 86 ? 15.617 12.198 30.244 1.00 8.85 86 LEU A O 1
ATOM 789 N N . HIS A 1 87 ? 14.717 12.991 28.346 1.00 7.69 87 HIS A N 1
ATOM 790 C CA . HIS A 1 87 ? 14.794 11.679 27.710 1.00 7.24 87 HIS A CA 1
ATOM 791 C C . HIS A 1 87 ? 16.247 11.306 27.385 1.00 7.59 87 HIS A C 1
ATOM 792 O O . HIS A 1 87 ? 16.644 10.155 27.574 1.00 8.80 87 HIS A O 1
ATOM 799 N N . ALA A 1 88 ? 17.062 12.267 26.958 1.00 7.97 88 ALA A N 1
ATOM 800 C CA . ALA A 1 88 ? 18.447 11.971 26.622 1.00 8.66 88 ALA A CA 1
ATOM 801 C C . ALA A 1 88 ? 19.290 11.600 27.811 1.00 9.31 88 ALA A C 1
ATOM 802 O O . ALA A 1 88 ? 20.205 10.786 27.675 1.00 11.01 88 ALA A O 1
ATOM 804 N N . HIS A 1 89 ? 19.083 12.269 28.944 1.00 9.62 89 HIS A N 1
ATOM 805 C CA A HIS A 1 89 ? 20.070 12.323 29.999 0.50 11.15 89 HIS A CA 1
ATOM 806 C CA B HIS A 1 89 ? 20.091 12.185 29.959 0.50 11.35 89 HIS A CA 1
ATOM 807 C C . HIS A 1 89 ? 19.625 11.571 31.238 1.00 10.89 89 HIS A C 1
ATOM 808 O O . HIS A 1 89 ? 20.471 11.211 32.044 1.00 13.08 89 HIS A O 1
ATOM 821 N N . LYS A 1 90 ? 18.323 11.377 31.395 1.00 10.59 90 LYS A N 1
ATOM 822 C CA A LYS A 1 90 ? 17.837 10.641 32.565 0.50 11.15 90 LYS A CA 1
ATOM 823 C CA B LYS A 1 90 ? 17.770 10.725 32.571 0.50 11.44 90 LYS A CA 1
ATOM 824 C C . LYS A 1 90 ? 17.061 9.412 32.172 1.00 10.89 90 LYS A C 1
ATOM 825 O O . LYS A 1 90 ? 17.475 8.291 32.494 1.00 12.32 90 LYS A O 1
ATOM 836 N N . LEU A 1 91 ? 15.949 9.574 31.472 1.00 8.57 91 LEU A N 1
ATOM 837 C CA . LEU A 1 91 ? 15.124 8.412 31.161 1.00 8.68 91 LEU A CA 1
ATOM 838 C C . LEU A 1 91 ? 15.828 7.423 30.224 1.00 8.68 91 LEU A C 1
ATOM 839 O O . LEU A 1 91 ? 15.765 6.201 30.406 1.00 9.57 91 LEU A O 1
ATOM 844 N N . ARG A 1 92 ? 16.460 7.978 29.194 1.00 8.57 92 ARG A N 1
ATOM 845 C CA . ARG A 1 92 ? 17.344 7.205 28.322 1.00 9.40 92 ARG A CA 1
ATOM 846 C C . ARG A 1 92 ? 16.594 6.043 27.651 1.00 8.65 92 ARG A C 1
ATOM 847 O O . ARG A 1 92 ? 17.058 4.899 27.561 1.00 9.69 92 ARG A O 1
ATOM 855 N N . VAL A 1 93 ? 15.397 6.354 27.171 1.00 9.25 93 VAL A N 1
ATOM 856 C CA . VAL A 1 93 ? 14.554 5.453 26.414 1.00 9.10 93 VAL A CA 1
ATOM 857 C C . VAL A 1 93 ? 15.165 5.171 25.055 1.00 8.62 93 VAL A C 1
ATOM 858 O O . VAL A 1 93 ? 15.402 6.130 24.310 1.00 9.59 93 VAL A O 1
ATOM 862 N N . ASP A 1 94 ? 15.405 3.919 24.691 1.00 8.54 94 ASP A N 1
ATOM 863 C CA . ASP A 1 94 ? 16.031 3.673 23.421 1.00 8.95 94 ASP A CA 1
ATOM 864 C C . ASP A 1 94 ? 15.170 4.316 22.322 1.00 8.88 94 ASP A C 1
ATOM 865 O O . ASP A 1 94 ? 13.961 4.176 22.338 1.00 8.01 94 ASP A O 1
ATOM 870 N N . PRO A 1 95 ? 15.805 4.968 21.339 1.00 10.56 95 PRO A N 1
ATOM 871 C CA . PRO A 1 95 ? 15.049 5.589 20.262 1.00 11.02 95 PRO A CA 1
ATOM 872 C C . PRO A 1 95 ? 13.992 4.729 19.550 1.00 10.03 95 PRO A C 1
ATOM 873 O O . PRO A 1 95 ? 12.974 5.264 19.065 1.00 11.23 95 PRO A O 1
ATOM 877 N N . VAL A 1 96 ? 14.188 3.411 19.458 1.00 10.49 96 VAL A N 1
ATOM 878 C CA A VAL A 1 96 ? 13.247 2.600 18.737 0.50 11.64 96 VAL A CA 1
ATOM 879 C CA B VAL A 1 96 ? 13.213 2.590 18.740 0.50 11.59 96 VAL A CA 1
ATOM 880 C C . VAL A 1 96 ? 11.842 2.698 19.359 1.00 10.14 96 VAL A C 1
ATOM 881 O O . VAL A 1 96 ? 10.793 2.558 18.656 1.00 11.26 96 VAL A O 1
ATOM 888 N N . ASN A 1 97 ? 11.771 2.934 20.670 1.00 8.35 97 ASN A N 1
ATOM 889 C CA . ASN A 1 97 ? 10.485 2.933 21.324 1.00 7.90 97 ASN A CA 1
ATOM 890 C C . ASN A 1 97 ? 9.591 4.077 20.916 1.00 7.52 97 ASN A C 1
ATOM 891 O O . ASN A 1 97 ? 8.371 3.990 21.053 1.00 8.00 97 ASN A O 1
ATOM 896 N N . PHE A 1 98 ? 10.180 5.174 20.458 1.00 7.92 98 PHE A N 1
ATOM 897 C CA . PHE A 1 98 ? 9.350 6.309 20.016 1.00 7.79 98 PHE A CA 1
ATOM 898 C C . PHE A 1 98 ? 8.514 5.911 18.813 1.00 7.40 98 PHE A C 1
ATOM 899 O O . PHE A 1 98 ? 7.374 6.391 18.676 1.00 7.86 98 PHE A O 1
ATOM 907 N N . LYS A 1 99 ? 9.044 5.040 17.926 1.00 7.54 99 LYS A N 1
ATOM 908 C CA A LYS A 1 99 ? 8.300 4.537 16.804 0.50 8.51 99 LYS A CA 1
ATOM 909 C CA B LYS A 1 99 ? 8.218 4.631 16.810 0.50 8.27 99 LYS A CA 1
ATOM 910 C C . LYS A 1 99 ? 7.068 3.766 17.286 1.00 7.76 99 LYS A C 1
ATOM 911 O O . LYS A 1 99 ? 5.977 3.807 16.691 1.00 7.86 99 LYS A O 1
ATOM 922 N N . LEU A 1 100 ? 7.295 2.972 18.333 1.00 7.69 100 LEU A N 1
ATOM 923 C CA . LEU A 1 100 ? 6.250 2.093 18.836 1.00 7.61 100 LEU A CA 1
ATOM 924 C C . LEU A 1 100 ? 5.111 2.934 19.450 1.00 6.81 100 LEU A C 1
ATOM 925 O O . LEU A 1 100 ? 3.940 2.694 19.198 1.00 7.75 100 LEU A O 1
ATOM 930 N N . LEU A 1 101 ? 5.477 3.922 20.282 1.00 7.34 101 LEU A N 1
ATOM 931 C CA . LEU A 1 101 ? 4.440 4.780 20.864 1.00 7.29 101 LEU A CA 1
ATOM 932 C C . LEU A 1 101 ? 3.743 5.576 19.772 1.00 7.15 101 LEU A C 1
ATOM 933 O O . LEU A 1 101 ? 2.510 5.752 19.811 1.00 7.72 101 LEU A O 1
ATOM 938 N N . SER A 1 102 ? 4.491 6.084 18.784 1.00 7.24 102 SER A N 1
ATOM 939 C CA . SER A 1 102 ? 3.866 6.845 17.689 1.00 7.62 102 SER A CA 1
ATOM 940 C C . SER A 1 102 ? 2.840 6.020 16.967 1.00 7.24 102 SER A C 1
ATOM 941 O O . SER A 1 102 ? 1.718 6.483 16.704 1.00 7.49 102 SER A O 1
ATOM 944 N N . HIS A 1 103 ? 3.153 4.755 16.647 1.00 7.05 103 HIS A N 1
ATOM 945 C CA . HIS A 1 103 ? 2.180 3.900 15.999 1.00 7.23 103 HIS A CA 1
ATOM 946 C C . HIS A 1 103 ? 0.966 3.723 16.898 1.00 6.79 103 HIS A C 1
ATOM 947 O O . HIS A 1 103 ? -0.158 3.765 16.418 1.00 7.40 103 HIS A O 1
ATOM 954 N N . CYS A 1 104 ? 1.164 3.486 18.201 1.00 6.91 104 CYS A N 1
ATOM 955 C CA . CYS A 1 104 ? 0.027 3.280 19.075 1.00 7.40 104 CYS A CA 1
ATOM 956 C C . CYS A 1 104 ? -0.809 4.552 19.253 1.00 7.68 104 CYS A C 1
ATOM 957 O O . CYS A 1 104 ? -2.030 4.434 19.437 1.00 8.21 104 CYS A O 1
ATOM 960 N N . LEU A 1 105 ? -0.206 5.735 19.165 1.00 7.51 105 LEU A N 1
ATOM 961 C CA A LEU A 1 105 ? -1.049 6.916 19.171 0.50 8.53 105 LEU A CA 1
ATOM 962 C CA B LEU A 1 105 ? -0.945 7.009 19.120 0.50 8.13 105 LEU A CA 1
ATOM 963 C C . LEU A 1 105 ? -1.824 7.028 17.861 1.00 7.92 105 LEU A C 1
ATOM 964 O O . LEU A 1 105 ? -3.006 7.424 17.922 1.00 8.91 105 LEU A O 1
ATOM 973 N N . LEU A 1 106 ? -1.261 6.677 16.716 1.00 7.94 106 LEU A N 1
ATOM 974 C CA . LEU A 1 106 ? -2.070 6.634 15.475 1.00 7.85 106 LEU A CA 1
ATOM 975 C C . LEU A 1 106 ? -3.235 5.682 15.599 1.00 8.06 106 LEU A C 1
ATOM 976 O O . LEU A 1 106 ? -4.357 6.000 15.165 1.00 8.94 106 LEU A O 1
ATOM 981 N N . VAL A 1 107 ? -2.985 4.493 16.126 1.00 7.64 107 VAL A N 1
ATOM 982 C CA . VAL A 1 107 ? -4.052 3.505 16.282 1.00 7.89 107 VAL A CA 1
ATOM 983 C C . VAL A 1 107 ? -5.150 4.068 17.183 1.00 8.33 107 VAL A C 1
ATOM 984 O O . VAL A 1 107 ? -6.339 3.897 16.901 1.00 8.97 107 VAL A O 1
ATOM 988 N N . THR A 1 108 ? -4.749 4.727 18.275 1.00 8.37 108 THR A N 1
ATOM 989 C CA . THR A 1 108 ? -5.714 5.314 19.208 1.00 8.47 108 THR A CA 1
ATOM 990 C C . THR A 1 108 ? -6.552 6.371 18.515 1.00 8.54 108 THR A C 1
ATOM 991 O O . THR A 1 108 ? -7.781 6.399 18.635 1.00 9.59 108 THR A O 1
ATOM 995 N N . LEU A 1 109 ? -5.887 7.261 17.790 1.00 8.74 109 LEU A N 1
ATOM 996 C CA A LEU A 1 109 ? -6.605 8.290 17.035 0.50 9.17 109 LEU A CA 1
ATOM 997 C CA B LEU A 1 109 ? -6.653 8.273 17.072 0.50 10.05 109 LEU A CA 1
ATOM 998 C C . LEU A 1 109 ? -7.560 7.670 16.023 1.00 9.60 109 LEU A C 1
ATOM 999 O O . LEU A 1 109 ? -8.731 8.053 15.924 1.00 10.58 109 LEU A O 1
ATOM 1008 N N . ALA A 1 110 ? -7.087 6.672 15.283 1.00 8.99 110 ALA A N 1
ATOM 1009 C CA . ALA A 1 110 ? -7.948 5.991 14.327 1.00 9.33 110 ALA A CA 1
ATOM 1010 C C . ALA A 1 110 ? -9.184 5.403 15.005 1.00 9.41 110 ALA A C 1
ATOM 1011 O O . ALA A 1 110 ? -10.299 5.468 14.460 1.00 10.44 110 ALA A O 1
ATOM 1013 N N . ALA A 1 111 ? -9.003 4.797 16.187 1.00 9.43 111 ALA A N 1
ATOM 1014 C CA . ALA A 1 111 ? -10.095 4.144 16.924 1.00 10.18 111 ALA A CA 1
ATOM 1015 C C . ALA A 1 111 ? -11.130 5.096 17.479 1.00 10.72 111 ALA A C 1
ATOM 1016 O O . ALA A 1 111 ? -12.201 4.675 17.895 1.00 12.73 111 ALA A O 1
ATOM 1018 N N . HIS A 1 112 ? -10.795 6.374 17.500 1.00 10.86 112 HIS A N 1
ATOM 1019 C CA . HIS A 1 112 ? -11.693 7.404 18.054 1.00 12.47 112 HIS A CA 1
ATOM 1020 C C . HIS A 1 112 ? -12.174 8.437 17.026 1.00 13.35 112 HIS A C 1
ATOM 1021 O O . HIS A 1 112 ? -13.089 9.218 17.396 1.00 16.05 112 HIS A O 1
ATOM 1028 N N . LEU A 1 113 ? -11.644 8.467 15.807 1.00 14.69 113 LEU A N 1
ATOM 1029 C CA . LEU A 1 113 ? -11.970 9.449 14.789 1.00 14.62 113 LEU A CA 1
ATOM 1030 C C . LEU A 1 113 ? -12.459 8.848 13.482 1.00 13.58 113 LEU A C 1
ATOM 1031 O O . LEU A 1 113 ? -11.720 8.859 12.455 1.00 13.41 113 LEU A O 1
ATOM 1036 N N . PRO A 1 114 ? -13.710 8.358 13.449 1.00 14.38 114 PRO A N 1
ATOM 1037 C CA A PRO A 1 114 ? -14.154 7.777 12.175 0.50 13.67 114 PRO A CA 1
ATOM 1038 C CA B PRO A 1 114 ? -14.191 7.776 12.190 0.50 14.08 114 PRO A CA 1
ATOM 1039 C C . PRO A 1 114 ? -14.044 8.737 11.000 1.00 13.36 114 PRO A C 1
ATOM 1040 O O . PRO A 1 114 ? -13.598 8.359 9.928 1.00 14.36 114 PRO A O 1
ATOM 1047 N N . ALA A 1 115 ? -14.494 9.979 11.153 1.00 15.19 115 ALA A N 1
ATOM 1048 C CA . ALA A 1 115 ? -14.432 10.951 10.026 1.00 15.76 115 ALA A CA 1
ATOM 1049 C C . ALA A 1 115 ? -13.040 11.520 9.758 1.00 15.35 115 ALA A C 1
ATOM 1050 O O . ALA A 1 115 ? -12.600 11.651 8.616 1.00 15.75 115 ALA A O 1
ATOM 1052 N N . GLU A 1 116 ? -12.360 11.888 10.827 1.00 12.76 116 GLU A N 1
ATOM 1053 C CA A GLU A 1 116 ? -11.211 12.752 10.670 0.50 13.72 116 GLU A CA 1
ATOM 1054 C CA B GLU A 1 116 ? -11.191 12.736 10.687 0.50 13.79 116 GLU A CA 1
ATOM 1055 C C . GLU A 1 116 ? -9.939 12.000 10.265 1.00 13.11 116 GLU A C 1
ATOM 1056 O O . GLU A 1 116 ? -9.064 12.600 9.649 1.00 13.25 116 GLU A O 1
ATOM 1067 N N . PHE A 1 117 ? -9.828 10.705 10.585 1.00 12.65 117 PHE A N 1
ATOM 1068 C CA . PHE A 1 117 ? -8.583 9.934 10.304 1.00 11.16 117 PHE A CA 1
ATOM 1069 C C . PHE A 1 117 ? -8.565 9.451 8.861 1.00 10.32 117 PHE A C 1
ATOM 1070 O O . PHE A 1 117 ? -8.536 8.276 8.579 1.00 10.92 117 PHE A O 1
ATOM 1078 N N . THR A 1 118 ? -8.548 10.404 7.950 1.00 10.56 118 THR A N 1
ATOM 1079 C CA . THR A 1 118 ? -8.468 10.149 6.541 1.00 10.40 118 THR A CA 1
ATOM 1080 C C . THR A 1 118 ? -7.035 9.702 6.176 1.00 9.50 118 THR A C 1
ATOM 1081 O O . THR A 1 118 ? -6.096 9.890 6.956 1.00 9.64 118 THR A O 1
ATOM 1085 N N . PRO A 1 119 ? -6.832 9.181 4.962 1.00 9.88 119 PRO A N 1
ATOM 1086 C CA . PRO A 1 119 ? -5.449 8.835 4.564 1.00 9.86 119 PRO A CA 1
ATOM 1087 C C . PRO A 1 119 ? -4.478 10.024 4.644 1.00 9.40 119 PRO A C 1
ATOM 1088 O O . PRO A 1 119 ? -3.362 9.901 5.127 1.00 9.16 119 PRO A O 1
ATOM 1092 N N . ALA A 1 120 ? -4.909 11.191 4.186 1.00 9.86 120 ALA A N 1
ATOM 1093 C CA . ALA A 1 120 ? -4.041 12.348 4.219 1.00 9.61 120 ALA A CA 1
ATOM 1094 C C . ALA A 1 120 ? -3.716 12.776 5.653 1.00 9.58 120 ALA A C 1
ATOM 1095 O O . ALA A 1 120 ? -2.567 13.145 5.946 1.00 9.41 120 ALA A O 1
ATOM 1097 N N . VAL A 1 121 ? -4.713 12.734 6.519 1.00 9.68 121 VAL A N 1
ATOM 1098 C CA . VAL A 1 121 ? -4.478 13.124 7.912 1.00 9.75 121 VAL A CA 1
ATOM 1099 C C . VAL A 1 121 ? -3.591 12.106 8.637 1.00 8.21 121 VAL A C 1
ATOM 1100 O O . VAL A 1 121 ? -2.696 12.482 9.391 1.00 9.03 121 VAL A O 1
ATOM 1104 N N . HIS A 1 122 ? -3.810 10.816 8.361 1.00 8.60 122 HIS A N 1
ATOM 1105 C CA . HIS A 1 122 ? -2.933 9.754 8.856 1.00 8.09 122 HIS A CA 1
ATOM 1106 C C . HIS A 1 122 ? -1.496 10.025 8.473 1.00 7.52 122 HIS A C 1
ATOM 1107 O O . HIS A 1 122 ? -0.586 9.961 9.302 1.00 7.87 122 HIS A O 1
ATOM 1114 N N . ALA A 1 123 ? -1.274 10.346 7.194 1.00 7.57 123 ALA A N 1
ATOM 1115 C CA . ALA A 1 123 ? 0.095 10.606 6.733 1.00 8.11 123 ALA A CA 1
ATOM 1116 C C . ALA A 1 123 ? 0.716 11.797 7.475 1.00 7.58 123 ALA A C 1
ATOM 1117 O O . ALA A 1 123 ? 1.866 11.763 7.898 1.00 8.38 123 ALA A O 1
ATOM 1119 N N . SER A 1 124 ? -0.063 12.886 7.607 1.00 7.97 124 SER A N 1
ATOM 1120 C CA . SER A 1 124 ? 0.470 14.077 8.276 1.00 7.93 124 SER A CA 1
ATOM 1121 C C . SER A 1 124 ? 0.760 13.812 9.733 1.00 7.64 124 SER A C 1
ATOM 1122 O O . SER A 1 124 ? 1.774 14.292 10.260 1.00 8.02 124 SER A O 1
ATOM 1125 N N . LEU A 1 125 ? -0.140 13.087 10.416 1.00 7.80 125 LEU A N 1
ATOM 1126 C CA . LEU A 1 125 ? 0.094 12.750 11.807 1.00 7.72 125 LEU A CA 1
ATOM 1127 C C . LEU A 1 125 ? 1.330 11.889 11.999 1.00 7.39 125 LEU A C 1
ATOM 1128 O O . LEU A 1 125 ? 2.101 12.068 12.917 1.00 7.81 125 LEU A O 1
ATOM 1133 N N . ASP A 1 126 ? 1.531 10.940 11.066 1.00 7.45 126 ASP A N 1
ATOM 1134 C CA . ASP A 1 126 ? 2.728 10.077 11.172 1.00 7.67 126 ASP A CA 1
ATOM 1135 C C . ASP A 1 126 ? 3.977 10.932 11.019 1.00 7.49 126 ASP A C 1
ATOM 1136 O O . ASP A 1 126 ? 4.958 10.764 11.776 1.00 7.77 126 ASP A O 1
ATOM 1141 N N . LYS A 1 127 ? 3.990 11.847 10.048 1.00 8.06 127 LYS A N 1
ATOM 1142 C CA A LYS A 1 127 ? 5.109 12.764 9.861 0.50 8.12 127 LYS A CA 1
ATOM 1143 C CA B LYS A 1 127 ? 5.160 12.705 9.901 0.50 7.87 127 LYS A CA 1
ATOM 1144 C C . LYS A 1 127 ? 5.346 13.600 11.116 1.00 8.25 127 LYS A C 1
ATOM 1145 O O . LYS A 1 127 ? 6.495 13.782 11.574 1.00 8.33 127 LYS A O 1
ATOM 1156 N N . PHE A 1 128 ? 4.258 14.125 11.695 1.00 7.86 128 PHE A N 1
ATOM 1157 C CA . PHE A 1 128 ? 4.380 14.955 12.884 1.00 8.14 128 PHE A CA 1
ATOM 1158 C C . PHE A 1 128 ? 4.984 14.158 14.040 1.00 7.61 128 PHE A C 1
ATOM 1159 O O . PHE A 1 128 ? 5.884 14.646 14.731 1.00 8.22 128 PHE A O 1
ATOM 1167 N N . LEU A 1 129 ? 4.475 12.952 14.277 1.00 7.57 129 LEU A N 1
ATOM 1168 C CA . LEU A 1 129 ? 4.985 12.178 15.403 1.00 7.50 129 LEU A CA 1
ATOM 1169 C C . LEU A 1 129 ? 6.420 11.761 15.185 1.00 7.55 129 LEU A C 1
ATOM 1170 O O . LEU A 1 129 ? 7.210 11.712 16.148 1.00 7.94 129 LEU A O 1
ATOM 1175 N N . ALA A 1 130 ? 6.816 11.514 13.934 1.00 7.68 130 ALA A N 1
ATOM 1176 C CA . ALA A 1 130 ? 8.217 11.248 13.639 1.00 8.30 130 ALA A CA 1
ATOM 1177 C C . ALA A 1 130 ? 9.072 12.452 13.939 1.00 8.02 130 ALA A C 1
ATOM 1178 O O . ALA A 1 130 ? 10.194 12.323 14.435 1.00 8.53 130 ALA A O 1
ATOM 1180 N N . SER A 1 131 ? 8.571 13.657 13.627 1.00 8.26 131 SER A N 1
ATOM 1181 C CA A SER A 1 131 ? 9.334 14.862 13.908 0.25 8.74 131 SER A CA 1
ATOM 1182 C CA B SER A 1 131 ? 9.287 14.895 13.910 0.25 8.93 131 SER A CA 1
ATOM 1183 C CA C SER A 1 131 ? 9.320 14.867 13.911 0.50 9.29 131 SER A CA 1
ATOM 1184 C C . SER A 1 131 ? 9.456 15.104 15.409 1.00 8.29 131 SER A C 1
ATOM 1185 O O . SER A 1 131 ? 10.547 15.470 15.860 1.00 9.29 131 SER A O 1
ATOM 1192 N N . VAL A 1 132 ? 8.377 14.897 16.177 1.00 7.87 132 VAL A N 1
ATOM 1193 C CA . VAL A 1 132 ? 8.445 15.010 17.623 1.00 8.15 132 VAL A CA 1
ATOM 1194 C C . VAL A 1 132 ? 9.499 14.042 18.135 1.00 7.59 132 VAL A C 1
ATOM 1195 O O . VAL A 1 132 ? 10.321 14.359 19.006 1.00 8.14 132 VAL A O 1
ATOM 1199 N N . SER A 1 133 ? 9.445 12.795 17.648 1.00 7.62 133 SER A N 1
ATOM 1200 C CA . SER A 1 133 ? 10.384 11.759 18.105 1.00 7.91 133 SER A CA 1
ATOM 1201 C C . SER A 1 133 ? 11.832 12.170 17.788 1.00 7.67 133 SER A C 1
ATOM 1202 O O . SER A 1 133 ? 12.725 11.978 18.618 1.00 8.90 133 SER A O 1
ATOM 1205 N N . THR A 1 134 ? 12.057 12.693 16.595 1.00 8.26 134 THR A N 1
ATOM 1206 C CA . THR A 1 134 ? 13.404 13.172 16.240 1.00 9.28 134 THR A CA 1
ATOM 1207 C C . THR A 1 134 ? 13.891 14.244 17.215 1.00 8.29 134 THR A C 1
ATOM 1208 O O . THR A 1 134 ? 15.020 14.212 17.682 1.00 8.97 134 THR A O 1
ATOM 1212 N N . VAL A 1 135 ? 13.014 15.204 17.537 1.00 8.32 135 VAL A N 1
ATOM 1213 C CA . VAL A 1 135 ? 13.395 16.238 18.480 1.00 8.66 135 VAL A CA 1
ATOM 1214 C C . VAL A 1 135 ? 13.710 15.613 19.849 1.00 7.80 135 VAL A C 1
ATOM 1215 O O . VAL A 1 135 ? 14.693 15.983 20.493 1.00 8.68 135 VAL A O 1
ATOM 1219 N N . LEU A 1 136 ? 12.840 14.702 20.304 1.00 7.68 136 LEU A N 1
ATOM 1220 C CA . LEU A 1 136 ? 13.049 14.126 21.612 1.00 8.27 136 LEU A CA 1
ATOM 1221 C C . LEU A 1 136 ? 14.296 13.272 21.725 1.00 7.92 136 LEU A C 1
ATOM 1222 O O . LEU A 1 136 ? 14.768 13.066 22.841 1.00 8.87 136 LEU A O 1
ATOM 1227 N N . THR A 1 137 ? 14.820 12.779 20.604 1.00 7.98 137 THR A N 1
ATOM 1228 C CA . THR A 1 137 ? 16.045 11.971 20.634 1.00 8.43 137 THR A CA 1
ATOM 1229 C C . THR A 1 137 ? 17.275 12.737 20.159 1.00 8.36 137 THR A C 1
ATOM 1230 O O . THR A 1 137 ? 18.359 12.162 20.121 1.00 9.49 137 THR A O 1
ATOM 1234 N N . SER A 1 138 ? 17.147 14.028 19.870 1.00 8.80 138 SER A N 1
ATOM 1235 C CA . SER A 1 138 ? 18.211 14.783 19.222 1.00 9.72 138 SER A CA 1
ATOM 1236 C C . SER A 1 138 ? 19.404 15.029 20.149 1.00 9.05 138 SER A C 1
ATOM 1237 O O . SER A 1 138 ? 20.483 15.375 19.626 1.00 11.47 138 SER A O 1
ATOM 1240 N N . LYS A 1 139 ? 19.265 14.910 21.462 1.00 8.53 139 LYS A N 1
ATOM 1241 C CA A LYS A 1 139 ? 20.387 15.194 22.375 0.50 8.70 139 LYS A CA 1
ATOM 1242 C CA B LYS A 1 139 ? 20.346 15.204 22.408 0.50 8.47 139 LYS A CA 1
ATOM 1243 C C . LYS A 1 139 ? 20.906 13.935 23.022 1.00 8.24 139 LYS A C 1
ATOM 1244 O O . LYS A 1 139 ? 21.706 13.991 23.945 1.00 9.31 139 LYS A O 1
ATOM 1255 N N . TYR A 1 140 ? 20.500 12.769 22.501 1.00 8.29 140 TYR A N 1
ATOM 1256 C CA . TYR A 1 140 ? 20.942 11.513 23.111 1.00 8.38 140 TYR A CA 1
ATOM 1257 C C . TYR A 1 140 ? 22.444 11.328 23.045 1.00 9.38 140 TYR A C 1
ATOM 1258 O O . TYR A 1 140 ? 23.009 10.668 23.923 1.00 11.31 140 TYR A O 1
ATOM 1267 N N . ARG A 1 141 ? 23.097 11.821 22.012 1.00 9.59 141 ARG A N 1
ATOM 1268 C CA . ARG A 1 141 ? 24.546 11.693 21.931 1.00 10.79 141 ARG A CA 1
ATOM 1269 C C . ARG A 1 141 ? 25.083 12.831 21.152 1.00 11.59 141 ARG A C 1
ATOM 1270 O O . ARG A 1 141 ? 24.319 13.617 20.598 1.00 13.12 141 ARG A O 1
ATOM 1279 N N . MET B 2 1 ? 3.005 -20.166 14.457 1.00 26.61 1 MET B N 1
ATOM 1280 C CA A MET B 2 1 ? 3.400 -19.148 15.462 0.50 26.28 1 MET B CA 1
ATOM 1281 C CA B MET B 2 1 ? 3.371 -19.112 15.448 0.50 27.56 1 MET B CA 1
ATOM 1282 C C . MET B 2 1 ? 2.575 -19.357 16.717 1.00 27.82 1 MET B C 1
ATOM 1283 O O . MET B 2 1 ? 1.384 -19.744 16.637 1.00 27.94 1 MET B O 1
ATOM 1292 N N . HIS B 2 2 ? 3.217 -19.136 17.863 1.00 29.53 2 HIS B N 1
ATOM 1293 C CA A HIS B 2 2 ? 2.602 -19.325 19.176 0.50 30.23 2 HIS B CA 1
ATOM 1294 C CA B HIS B 2 2 ? 2.567 -19.348 19.145 0.50 30.43 2 HIS B CA 1
ATOM 1295 C C . HIS B 2 2 ? 1.688 -18.161 19.499 1.00 30.28 2 HIS B C 1
ATOM 1296 O O . HIS B 2 2 ? 2.141 -17.016 19.559 1.00 30.74 2 HIS B O 1
ATOM 1309 N N . LEU B 2 3 ? 0.412 -18.451 19.714 1.00 30.24 3 LEU B N 1
ATOM 1310 C CA . LEU B 2 3 ? -0.503 -17.425 20.138 1.00 28.68 3 LEU B CA 1
ATOM 1311 C C . LEU B 2 3 ? -1.178 -17.937 21.364 1.00 27.76 3 LEU B C 1
ATOM 1312 O O . LEU B 2 3 ? -1.505 -19.139 21.463 1.00 29.60 3 LEU B O 1
ATOM 1317 N N . THR B 2 4 ? -1.448 -17.044 22.307 1.00 26.03 4 THR B N 1
ATOM 1318 C CA . THR B 2 4 ? -2.238 -17.489 23.444 1.00 24.13 4 THR B CA 1
ATOM 1319 C C . THR B 2 4 ? -3.652 -17.829 22.964 1.00 23.18 4 THR B C 1
ATOM 1320 O O . THR B 2 4 ? -4.074 -17.396 21.855 1.00 21.81 4 THR B O 1
ATOM 1324 N N A PRO B 2 5 ? -4.424 -18.562 23.786 0.70 23.09 5 PRO B N 1
ATOM 1325 N N B PRO B 2 5 ? -4.382 -18.635 23.763 0.30 23.02 5 PRO B N 1
ATOM 1326 C CA A PRO B 2 5 ? -5.701 -18.859 23.174 0.70 23.42 5 PRO B CA 1
ATOM 1327 C CA B PRO B 2 5 ? -5.787 -18.962 23.537 0.30 22.95 5 PRO B CA 1
ATOM 1328 C C A PRO B 2 5 ? -6.591 -17.618 23.080 0.70 22.37 5 PRO B C 1
ATOM 1329 C C B PRO B 2 5 ? -6.666 -17.731 23.272 0.30 22.84 5 PRO B C 1
ATOM 1330 O O A PRO B 2 5 ? -7.387 -17.553 22.134 0.70 22.53 5 PRO B O 1
ATOM 1331 O O B PRO B 2 5 ? -7.531 -17.769 22.401 0.30 23.64 5 PRO B O 1
ATOM 1338 N N . GLU B 2 6 ? -6.432 -16.650 24.007 1.00 22.54 6 GLU B N 1
ATOM 1339 C CA A GLU B 2 6 ? -7.130 -15.382 23.934 0.50 22.46 6 GLU B CA 1
ATOM 1340 C CA B GLU B 2 6 ? -7.210 -15.424 23.859 0.50 22.62 6 GLU B CA 1
ATOM 1341 C C . GLU B 2 6 ? -6.766 -14.671 22.609 1.00 21.73 6 GLU B C 1
ATOM 1342 O O . GLU B 2 6 ? -7.624 -14.085 21.964 1.00 22.16 6 GLU B O 1
ATOM 1353 N N . GLU B 2 7 ? -5.453 -14.716 22.255 1.00 19.61 7 GLU B N 1
ATOM 1354 C CA A GLU B 2 7 ? -4.965 -14.060 21.020 0.50 18.32 7 GLU B CA 1
ATOM 1355 C CA B GLU B 2 7 ? -4.904 -14.091 21.006 0.50 19.49 7 GLU B CA 1
ATOM 1356 C C . GLU B 2 7 ? -5.545 -14.709 19.753 1.00 18.04 7 GLU B C 1
ATOM 1357 O O . GLU B 2 7 ? -6.071 -14.009 18.892 1.00 17.96 7 GLU B O 1
ATOM 1368 N N . LYS B 2 8 ? -5.470 -16.034 19.628 1.00 18.77 8 LYS B N 1
ATOM 1369 C CA A LYS B 2 8 ? -5.909 -16.626 18.378 0.50 19.08 8 LYS B CA 1
ATOM 1370 C CA B LYS B 2 8 ? -5.933 -16.706 18.416 0.50 19.97 8 LYS B CA 1
ATOM 1371 C C . LYS B 2 8 ? -7.425 -16.456 18.246 1.00 20.44 8 LYS B C 1
ATOM 1372 O O . LYS B 2 8 ? -7.917 -16.143 17.156 1.00 20.96 8 LYS B O 1
ATOM 1383 N N . SER B 2 9 ? -8.151 -16.595 19.350 1.00 20.40 9 SER B N 1
ATOM 1384 C CA A SER B 2 9 ? -9.604 -16.379 19.346 0.70 21.80 9 SER B CA 1
ATOM 1385 C CA B SER B 2 9 ? -9.603 -16.368 19.383 0.30 21.20 9 SER B CA 1
ATOM 1386 C C . SER B 2 9 ? -9.953 -14.935 19.014 1.00 20.86 9 SER B C 1
ATOM 1387 O O . SER B 2 9 ? -10.918 -14.663 18.284 1.00 21.12 9 SER B O 1
ATOM 1392 N N . ALA B 2 10 ? -9.167 -14.002 19.533 1.00 19.47 10 ALA B N 1
ATOM 1393 C CA . ALA B 2 10 ? -9.412 -12.619 19.217 1.00 17.62 10 ALA B CA 1
ATOM 1394 C C . ALA B 2 10 ? -9.204 -12.350 17.723 1.00 16.21 10 ALA B C 1
ATOM 1395 O O . ALA B 2 10 ? -9.962 -11.620 17.086 1.00 15.04 10 ALA B O 1
ATOM 1397 N N . VAL B 2 11 ? -8.179 -12.948 17.134 1.00 14.60 11 VAL B N 1
ATOM 1398 C CA . VAL B 2 11 ? -7.917 -12.734 15.713 1.00 14.03 11 VAL B CA 1
ATOM 1399 C C . VAL B 2 11 ? -9.042 -13.308 14.861 1.00 13.57 11 VAL B C 1
ATOM 1400 O O . VAL B 2 11 ? -9.586 -12.596 14.015 1.00 12.96 11 VAL B O 1
ATOM 1404 N N . THR B 2 12 ? -9.393 -14.559 15.087 1.00 14.74 12 THR B N 1
ATOM 1405 C CA A THR B 2 12 ? -10.373 -15.179 14.246 0.50 15.58 12 THR B CA 1
ATOM 1406 C CA B THR B 2 12 ? -10.419 -15.225 14.293 0.50 16.18 12 THR B CA 1
ATOM 1407 C C . THR B 2 12 ? -11.764 -14.513 14.431 1.00 15.40 12 THR B C 1
ATOM 1408 O O . THR B 2 12 ? -12.518 -14.313 13.441 1.00 15.99 12 THR B O 1
ATOM 1415 N N . ALA B 2 13 ? -12.116 -14.143 15.657 1.00 15.66 13 ALA B N 1
ATOM 1416 C CA . ALA B 2 13 ? -13.404 -13.520 15.901 1.00 15.30 13 ALA B CA 1
ATOM 1417 C C . ALA B 2 13 ? -13.500 -12.215 15.136 1.00 14.50 13 ALA B C 1
ATOM 1418 O O . ALA B 2 13 ? -14.511 -11.924 14.503 1.00 14.56 13 ALA B O 1
ATOM 1420 N N . LEU B 2 14 ? -12.481 -11.365 15.222 1.00 12.24 14 LEU B N 1
ATOM 1421 C CA . LEU B 2 14 ? -12.566 -10.106 14.524 1.00 11.74 14 LEU B CA 1
ATOM 1422 C C . LEU B 2 14 ? -12.586 -10.309 13.000 1.00 11.73 14 LEU B C 1
ATOM 1423 O O . LEU B 2 14 ? -13.332 -9.610 12.288 1.00 12.10 14 LEU B O 1
ATOM 1428 N N . TRP B 2 15 ? -11.809 -11.256 12.517 1.00 11.85 15 TRP B N 1
ATOM 1429 C CA . TRP B 2 15 ? -11.656 -11.396 11.096 1.00 11.22 15 TRP B CA 1
ATOM 1430 C C . TRP B 2 15 ? -12.959 -11.829 10.421 1.00 11.82 15 TRP B C 1
ATOM 1431 O O . TRP B 2 15 ? -13.225 -11.444 9.265 1.00 12.38 15 TRP B O 1
ATOM 1442 N N . GLY B 2 16 ? -13.774 -12.638 11.112 1.00 13.49 16 GLY B N 1
ATOM 1443 C CA . GLY B 2 16 ? -14.994 -13.116 10.466 1.00 14.01 16 GLY B CA 1
ATOM 1444 C C . GLY B 2 16 ? -15.906 -11.940 10.184 1.00 12.81 16 GLY B C 1
ATOM 1445 O O . GLY B 2 16 ? -16.803 -12.039 9.341 1.00 15.95 16 GLY B O 1
ATOM 1446 N N . LYS B 2 17 ? -15.739 -10.802 10.867 1.00 13.34 17 LYS B N 1
ATOM 1447 C CA . LYS B 2 17 ? -16.512 -9.592 10.684 1.00 13.32 17 LYS B CA 1
ATOM 1448 C C . LYS B 2 17 ? -16.047 -8.694 9.558 1.00 13.30 17 LYS B C 1
ATOM 1449 O O . LYS B 2 17 ? -16.758 -7.767 9.151 1.00 13.99 17 LYS B O 1
ATOM 1455 N N . VAL B 2 18 ? -14.828 -8.937 9.075 1.00 12.75 18 VAL B N 1
ATOM 1456 C CA . VAL B 2 18 ? -14.140 -8.052 8.129 1.00 12.21 18 VAL B CA 1
ATOM 1457 C C . VAL B 2 18 ? -14.610 -8.296 6.676 1.00 12.70 18 VAL B C 1
ATOM 1458 O O . VAL B 2 18 ? -14.744 -9.418 6.210 1.00 13.25 18 VAL B O 1
ATOM 1462 N N . ASN B 2 19 ? -14.825 -7.174 5.995 1.00 12.87 19 ASN B N 1
ATOM 1463 C CA A ASN B 2 19 ? -14.986 -7.130 4.574 0.70 13.50 19 ASN B CA 1
ATOM 1464 C CA B ASN B 2 19 ? -14.986 -7.200 4.546 0.30 13.83 19 ASN B CA 1
ATOM 1465 C C . ASN B 2 19 ? -13.590 -7.097 3.948 1.00 12.34 19 ASN B C 1
ATOM 1466 O O . ASN B 2 19 ? -12.972 -6.015 3.883 1.00 12.20 19 ASN B O 1
ATOM 1475 N N . VAL B 2 20 ? -13.073 -8.250 3.540 1.00 12.87 20 VAL B N 1
ATOM 1476 C CA . VAL B 2 20 ? -11.652 -8.362 3.202 1.00 11.31 20 VAL B CA 1
ATOM 1477 C C . VAL B 2 20 ? -11.316 -7.497 1.991 1.00 10.93 20 VAL B C 1
ATOM 1478 O O . VAL B 2 20 ? -10.274 -6.830 1.965 1.00 11.27 20 VAL B O 1
ATOM 1482 N N . ASP B 2 21 ? -12.165 -7.488 0.978 1.00 10.87 21 ASP B N 1
ATOM 1483 C CA . ASP B 2 21 ? -11.865 -6.682 -0.196 1.00 11.25 21 ASP B CA 1
ATOM 1484 C C . ASP B 2 21 ? -11.798 -5.227 0.180 1.00 11.04 21 ASP B C 1
ATOM 1485 O O . ASP B 2 21 ? -10.910 -4.473 -0.330 1.00 11.63 21 ASP B O 1
ATOM 1490 N N . GLU B 2 22 ? -12.734 -4.738 0.992 1.00 11.45 22 GLU B N 1
ATOM 1491 C CA A GLU B 2 22 ? -12.748 -3.338 1.352 0.70 10.79 22 GLU B CA 1
ATOM 1492 C CA B GLU B 2 22 ? -12.781 -3.331 1.405 0.30 11.53 22 GLU B CA 1
ATOM 1493 C C . GLU B 2 22 ? -11.547 -2.950 2.214 1.00 10.45 22 GLU B C 1
ATOM 1494 O O . GLU B 2 22 ? -10.890 -1.933 1.932 1.00 10.33 22 GLU B O 1
ATOM 1505 N N . VAL B 2 23 ? -11.266 -3.720 3.240 1.00 9.98 23 VAL B N 1
ATOM 1506 C CA . VAL B 2 23 ? -10.125 -3.466 4.084 1.00 10.23 23 VAL B CA 1
ATOM 1507 C C . VAL B 2 23 ? -8.845 -3.587 3.266 1.00 9.05 23 VAL B C 1
ATOM 1508 O O . VAL B 2 23 ? -7.910 -2.795 3.489 1.00 9.38 23 VAL B O 1
ATOM 1512 N N . GLY B 2 24 ? -8.776 -4.501 2.331 1.00 9.27 24 GLY B N 1
ATOM 1513 C CA . GLY B 2 24 ? -7.574 -4.624 1.553 1.00 9.93 24 GLY B CA 1
ATOM 1514 C C . GLY B 2 24 ? -7.295 -3.441 0.690 1.00 9.35 24 GLY B C 1
ATOM 1515 O O . GLY B 2 24 ? -6.176 -2.938 0.612 1.00 9.63 24 GLY B O 1
ATOM 1516 N N . GLY B 2 25 ? -8.313 -2.920 0.015 1.00 10.15 25 GLY B N 1
ATOM 1517 C CA . GLY B 2 25 ? -8.140 -1.724 -0.793 1.00 10.85 25 GLY B CA 1
ATOM 1518 C C . GLY B 2 25 ? -7.783 -0.546 0.077 1.00 9.70 25 GLY B C 1
ATOM 1519 O O . GLY B 2 25 ? -6.932 0.295 -0.300 1.00 10.56 25 GLY B O 1
ATOM 1520 N N . GLU B 2 26 ? -8.384 -0.433 1.259 1.00 9.36 26 GLU B N 1
ATOM 1521 C CA . GLU B 2 26 ? -8.131 0.680 2.156 1.00 9.91 26 GLU B CA 1
ATOM 1522 C C . GLU B 2 26 ? -6.701 0.635 2.718 1.00 9.25 26 GLU B C 1
ATOM 1523 O O . GLU B 2 26 ? -5.994 1.656 2.705 1.00 10.00 26 GLU B O 1
ATOM 1529 N N . ALA B 2 27 ? -6.269 -0.538 3.186 1.00 8.93 27 ALA B N 1
ATOM 1530 C CA . ALA B 2 27 ? -4.939 -0.645 3.737 1.00 8.76 27 ALA B CA 1
ATOM 1531 C C . ALA B 2 27 ? -3.876 -0.459 2.683 1.00 8.43 27 ALA B C 1
ATOM 1532 O O . ALA B 2 27 ? -2.866 0.198 2.929 1.00 8.44 27 ALA B O 1
ATOM 1534 N N . TYR B 2 28 ? -4.075 -1.052 1.505 1.00 8.21 28 TYR B N 1
ATOM 1535 C CA . TYR B 2 28 ? -3.044 -0.919 0.485 1.00 8.19 28 TYR B CA 1
ATOM 1536 C C . TYR B 2 28 ? -2.948 0.502 -0.021 1.00 9.11 28 TYR B C 1
ATOM 1537 O O . TYR B 2 28 ? -1.850 1.005 -0.267 1.00 8.78 28 TYR B O 1
ATOM 1546 N N . GLY B 2 29 ? -4.093 1.166 -0.210 1.00 8.59 29 GLY B N 1
ATOM 1547 C CA . GLY B 2 29 ? -4.043 2.579 -0.584 1.00 9.20 29 GLY B CA 1
ATOM 1548 C C . GLY B 2 29 ? -3.343 3.399 0.469 1.00 9.04 29 GLY B C 1
ATOM 1549 O O . GLY B 2 29 ? -2.490 4.249 0.151 1.00 9.18 29 GLY B O 1
ATOM 1550 N N . ARG B 2 30 ? -3.674 3.193 1.747 1.00 8.48 30 ARG B N 1
ATOM 1551 C CA . ARG B 2 30 ? -2.988 3.957 2.792 1.00 8.56 30 ARG B CA 1
ATOM 1552 C C . ARG B 2 30 ? -1.506 3.674 2.850 1.00 8.46 30 ARG B C 1
ATOM 1553 O O . ARG B 2 30 ? -0.726 4.593 3.152 1.00 9.28 30 ARG B O 1
ATOM 1561 N N . LEU B 2 31 ? -1.082 2.448 2.571 1.00 8.08 31 LEU B N 1
ATOM 1562 C CA . LEU B 2 31 ? 0.345 2.184 2.498 1.00 7.84 31 LEU B CA 1
ATOM 1563 C C . LEU B 2 31 ? 0.996 3.112 1.495 1.00 7.79 31 LEU B C 1
ATOM 1564 O O . LEU B 2 31 ? 2.068 3.720 1.789 1.00 8.41 31 LEU B O 1
ATOM 1569 N N . LEU B 2 32 ? 0.426 3.254 0.311 1.00 7.72 32 LEU B N 1
ATOM 1570 C CA . LEU B 2 32 ? 1.009 4.073 -0.746 1.00 8.15 32 LEU B CA 1
ATOM 1571 C C . LEU B 2 32 ? 0.919 5.552 -0.445 1.00 7.95 32 LEU B C 1
ATOM 1572 O O . LEU B 2 32 ? 1.741 6.304 -0.961 1.00 9.49 32 LEU B O 1
ATOM 1577 N N . VAL B 2 33 ? -0.053 5.996 0.339 1.00 8.39 33 VAL B N 1
ATOM 1578 C CA . VAL B 2 33 ? -0.170 7.407 0.715 1.00 8.50 33 VAL B CA 1
ATOM 1579 C C . VAL B 2 33 ? 0.777 7.747 1.856 1.00 8.59 33 VAL B C 1
ATOM 1580 O O . VAL B 2 33 ? 1.454 8.781 1.827 1.00 9.48 33 VAL B O 1
ATOM 1584 N N . VAL B 2 34 ? 0.749 6.951 2.915 1.00 8.23 34 VAL B N 1
ATOM 1585 C CA . VAL B 2 34 ? 1.504 7.249 4.129 1.00 8.29 34 VAL B CA 1
ATOM 1586 C C . VAL B 2 34 ? 2.999 7.029 3.931 1.00 8.50 34 VAL B C 1
ATOM 1587 O O . VAL B 2 34 ? 3.830 7.772 4.513 1.00 8.53 34 VAL B O 1
ATOM 1591 N N . TYR B 2 35 ? 3.364 6.012 3.142 1.00 7.58 35 TYR B N 1
ATOM 1592 C CA . TYR B 2 35 ? 4.757 5.636 2.912 1.00 8.28 35 TYR B CA 1
ATOM 1593 C C . TYR B 2 35 ? 4.975 5.655 1.389 1.00 7.80 35 TYR B C 1
ATOM 1594 O O . TYR B 2 35 ? 5.074 4.601 0.762 1.00 8.31 35 TYR B O 1
ATOM 1603 N N . PRO B 2 36 ? 5.017 6.838 0.784 1.00 8.57 36 PRO B N 1
ATOM 1604 C CA . PRO B 2 36 ? 4.883 6.905 -0.673 1.00 9.16 36 PRO B CA 1
ATOM 1605 C C . PRO B 2 36 ? 6.059 6.307 -1.456 1.00 9.35 36 PRO B C 1
ATOM 1606 O O . PRO B 2 36 ? 5.907 6.085 -2.666 1.00 9.62 36 PRO B O 1
ATOM 1610 N N . TRP B 2 37 ? 7.190 6.033 -0.807 1.00 9.18 37 TRP B N 1
ATOM 1611 C CA . TRP B 2 37 ? 8.277 5.335 -1.475 1.00 9.38 37 TRP B CA 1
ATOM 1612 C C . TRP B 2 37 ? 7.854 3.914 -1.850 1.00 9.07 37 TRP B C 1
ATOM 1613 O O . TRP B 2 37 ? 8.467 3.349 -2.789 1.00 10.31 37 TRP B O 1
ATOM 1624 N N . THR B 2 38 ? 6.815 3.368 -1.219 1.00 8.48 38 THR B N 1
ATOM 1625 C CA . THR B 2 38 ? 6.284 2.082 -1.610 1.00 8.51 38 THR B CA 1
ATOM 1626 C C . THR B 2 38 ? 5.681 2.081 -2.991 1.00 8.35 38 THR B C 1
ATOM 1627 O O . THR B 2 38 ? 5.463 1.017 -3.589 1.00 9.52 38 THR B O 1
ATOM 1631 N N . GLN B 2 39 ? 5.392 3.264 -3.553 1.00 8.79 39 GLN B N 1
ATOM 1632 C CA . GLN B 2 39 ? 4.887 3.353 -4.917 1.00 8.80 39 GLN B CA 1
ATOM 1633 C C . GLN B 2 39 ? 5.879 2.873 -5.950 1.00 8.99 39 GLN B C 1
ATOM 1634 O O . GLN B 2 39 ? 5.525 2.684 -7.115 1.00 10.41 39 GLN B O 1
ATOM 1640 N N . ARG B 2 40 ? 7.144 2.695 -5.559 1.00 9.61 40 ARG B N 1
ATOM 1641 C CA A ARG B 2 40 ? 8.198 2.254 -6.489 0.70 9.76 40 ARG B CA 1
ATOM 1642 C CA B ARG B 2 40 ? 8.177 2.279 -6.510 0.30 9.48 40 ARG B CA 1
ATOM 1643 C C . ARG B 2 40 ? 7.894 0.966 -7.213 1.00 9.46 40 ARG B C 1
ATOM 1644 O O . ARG B 2 40 ? 8.438 0.734 -8.285 1.00 10.95 40 ARG B O 1
ATOM 1659 N N . PHE B 2 41 ? 7.044 0.111 -6.624 1.00 9.03 41 PHE B N 1
ATOM 1660 C CA . PHE B 2 41 ? 6.713 -1.168 -7.237 1.00 9.81 41 PHE B CA 1
ATOM 1661 C C . PHE B 2 41 ? 5.498 -1.098 -8.141 1.00 10.35 41 PHE B C 1
ATOM 1662 O O . PHE B 2 41 ? 5.127 -2.138 -8.705 1.00 12.62 41 PHE B O 1
ATOM 1670 N N . PHE B 2 42 ? 4.880 0.076 -8.250 1.00 9.86 42 PHE B N 1
ATOM 1671 C CA . PHE B 2 42 ? 3.586 0.198 -8.882 1.00 10.68 42 PHE B CA 1
ATOM 1672 C C . PHE B 2 42 ? 3.619 1.260 -9.974 1.00 11.72 42 PHE B C 1
ATOM 1673 O O . PHE B 2 42 ? 2.626 1.952 -10.201 1.00 11.82 42 PHE B O 1
ATOM 1681 N N . GLU B 2 43 ? 4.742 1.340 -10.699 1.00 12.29 43 GLU B N 1
ATOM 1682 C CA A GLU B 2 43 ? 4.906 2.334 -11.783 0.50 12.30 43 GLU B CA 1
ATOM 1683 C CA B GLU B 2 43 ? 4.871 2.371 -11.726 0.50 13.71 43 GLU B CA 1
ATOM 1684 C C . GLU B 2 43 ? 3.819 2.249 -12.824 1.00 12.86 43 GLU B C 1
ATOM 1685 O O . GLU B 2 43 ? 3.513 3.260 -13.469 1.00 14.30 43 GLU B O 1
ATOM 1696 N N . SER B 2 44 ? 3.275 1.060 -13.050 1.00 13.20 44 SER B N 1
ATOM 1697 C CA . SER B 2 44 ? 2.297 0.930 -14.120 1.00 15.42 44 SER B CA 1
ATOM 1698 C C . SER B 2 44 ? 0.853 1.110 -13.668 1.00 15.40 44 SER B C 1
ATOM 1699 O O . SER B 2 44 ? -0.062 0.867 -14.470 1.00 17.28 44 SER B O 1
ATOM 1702 N N . PHE B 2 45 ? 0.635 1.462 -12.407 1.00 14.96 45 PHE B N 1
ATOM 1703 C CA . PHE B 2 45 ? -0.719 1.424 -11.876 1.00 14.96 45 PHE B CA 1
ATOM 1704 C C . PHE B 2 45 ? -1.561 2.656 -12.181 1.00 15.66 45 PHE B C 1
ATOM 1705 O O . PHE B 2 45 ? -2.681 2.736 -11.745 1.00 16.93 45 PHE B O 1
ATOM 1713 N N . GLY B 2 46 ? -1.015 3.633 -12.886 1.00 17.06 46 GLY B N 1
ATOM 1714 C CA . GLY B 2 46 ? -1.773 4.818 -13.250 1.00 18.64 46 GLY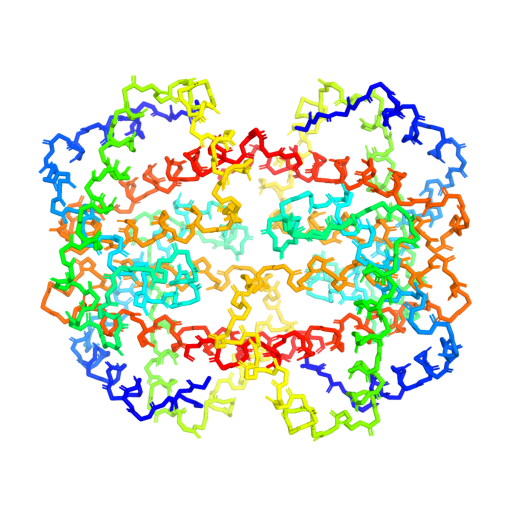 B CA 1
ATOM 1715 C C . GLY B 2 46 ? -1.614 5.928 -12.238 1.00 18.75 46 GLY B C 1
ATOM 1716 O O . GLY B 2 46 ? -0.568 6.054 -11.585 1.00 20.57 46 GLY B O 1
ATOM 1717 N N . ASP B 2 47 ? -2.681 6.689 -12.055 1.00 19.41 47 ASP B N 1
ATOM 1718 C CA . ASP B 2 47 ? -2.605 7.916 -11.266 1.00 20.02 47 ASP B CA 1
ATOM 1719 C C . ASP B 2 47 ? -2.466 7.644 -9.781 1.00 18.37 47 ASP B C 1
ATOM 1720 O O . ASP B 2 47 ? -3.360 7.098 -9.144 1.00 17.77 47 ASP B O 1
ATOM 1725 N N . LEU B 2 48 ? -1.323 8.074 -9.259 1.00 18.51 48 LEU B N 1
ATOM 1726 C CA . LEU B 2 48 ? -0.976 7.961 -7.828 1.00 18.71 48 LEU B CA 1
ATOM 1727 C C . LEU B 2 48 ? -0.520 9.322 -7.315 1.00 20.89 48 LEU B C 1
ATOM 1728 O O . LEU B 2 48 ? 0.178 9.405 -6.293 1.00 21.27 48 LEU B O 1
ATOM 1733 N N . SER B 2 49 ? -0.924 10.373 -8.015 1.00 22.39 49 SER B N 1
ATOM 1734 C CA A SER B 2 49 ? -0.453 11.742 -7.796 0.50 22.85 49 SER B CA 1
ATOM 1735 C CA B SER B 2 49 ? -0.371 11.689 -7.749 0.50 23.51 49 SER B CA 1
ATOM 1736 C C . SER B 2 49 ? -0.857 12.381 -6.469 1.00 23.62 49 SER B C 1
ATOM 1737 O O . SER B 2 49 ? -0.125 13.239 -5.956 1.00 25.56 49 SER B O 1
ATOM 1742 N N . THR B 2 50 ? -2.063 12.081 -5.969 1.00 23.70 50 THR B N 1
ATOM 1743 C CA . THR B 2 50 ? -2.642 12.697 -4.716 1.00 23.61 50 THR B CA 1
ATOM 1744 C C . THR B 2 50 ? -3.296 11.615 -3.830 1.00 22.66 50 THR B C 1
ATOM 1745 O O . THR B 2 50 ? -3.543 10.523 -4.343 1.00 19.98 50 THR B O 1
ATOM 1749 N N . PRO B 2 51 ? -3.582 11.822 -2.524 1.00 20.38 51 PRO B N 1
ATOM 1750 C CA . PRO B 2 51 ? -4.239 10.748 -1.753 1.00 20.41 51 PRO B CA 1
ATOM 1751 C C . PRO B 2 51 ? -5.549 10.259 -2.334 1.00 19.71 51 PRO B C 1
ATOM 1752 O O . PRO B 2 51 ? -5.742 9.040 -2.411 1.00 18.07 51 PRO B O 1
ATOM 1756 N N . ASP B 2 52 ? -6.415 11.147 -2.815 1.00 20.69 52 ASP B N 1
ATOM 1757 C CA A ASP B 2 52 ? -7.665 10.697 -3.405 0.50 19.49 52 ASP B CA 1
ATOM 1758 C CA B ASP B 2 52 ? -7.666 10.679 -3.400 0.50 20.05 52 ASP B CA 1
ATOM 1759 C C . ASP B 2 52 ? -7.421 9.838 -4.643 1.00 19.19 52 ASP B C 1
ATOM 1760 O O . ASP B 2 52 ? -8.146 8.882 -4.866 1.00 20.00 52 ASP B O 1
ATOM 1769 N N . ALA B 2 53 ? -6.414 10.203 -5.457 1.00 18.33 53 ALA B N 1
ATOM 1770 C CA . ALA B 2 53 ? -6.152 9.397 -6.667 1.00 18.43 53 ALA B CA 1
ATOM 1771 C C . ALA B 2 53 ? -5.695 7.989 -6.285 1.00 15.81 53 ALA B C 1
ATOM 1772 O O . ALA B 2 53 ? -6.052 7.001 -6.925 1.00 16.09 53 ALA B O 1
ATOM 1774 N N . VAL B 2 54 ? -4.819 7.910 -5.284 1.00 14.94 54 VAL B N 1
ATOM 1775 C CA . VAL B 2 54 ? -4.288 6.601 -4.861 1.00 13.37 54 VAL B CA 1
ATOM 1776 C C . VAL B 2 54 ? -5.446 5.769 -4.352 1.00 13.31 54 VAL B C 1
ATOM 1777 O O . VAL B 2 54 ? -5.607 4.618 -4.725 1.00 13.16 54 VAL B O 1
ATOM 1781 N N . MET B 2 55 ? -6.245 6.337 -3.456 1.00 14.75 55 MET B N 1
ATOM 1782 C CA . MET B 2 55 ? -7.283 5.578 -2.770 1.00 15.83 55 MET B CA 1
ATOM 1783 C C . MET B 2 55 ? -8.376 5.107 -3.734 1.00 16.71 55 MET B C 1
ATOM 1784 O O . MET B 2 55 ? -8.946 3.996 -3.578 1.00 17.82 55 MET B O 1
ATOM 1789 N N . GLY B 2 56 ? -8.628 5.908 -4.763 1.00 15.65 56 GLY B N 1
ATOM 1790 C CA . GLY B 2 56 ? -9.640 5.610 -5.763 1.00 16.12 56 GLY B CA 1
ATOM 1791 C C . GLY B 2 56 ? -9.159 4.824 -6.970 1.00 16.21 56 GLY B C 1
ATOM 1792 O O . GLY B 2 56 ? -9.946 4.452 -7.823 1.00 17.99 56 GLY B O 1
ATOM 1793 N N . ASN B 2 57 ? -7.863 4.530 -7.028 1.00 14.14 57 ASN B N 1
ATOM 1794 C CA . ASN B 2 57 ? -7.269 3.895 -8.203 1.00 13.05 57 ASN B CA 1
ATOM 1795 C C . ASN B 2 57 ? -7.703 2.423 -8.269 1.00 12.60 57 ASN B C 1
ATOM 1796 O O . ASN B 2 57 ? -7.461 1.661 -7.329 1.00 12.18 57 ASN B O 1
ATOM 1801 N N . PRO B 2 58 ? -8.330 2.004 -9.383 1.00 13.51 58 PRO B N 1
ATOM 1802 C CA . PRO B 2 58 ? -8.816 0.605 -9.420 1.00 13.63 58 PRO B CA 1
ATOM 1803 C C . PRO B 2 58 ? -7.701 -0.424 -9.314 1.00 12.34 58 PRO B C 1
ATOM 1804 O O . PRO B 2 58 ? -7.939 -1.509 -8.800 1.00 12.21 58 PRO B O 1
ATOM 1808 N N . LYS B 2 59 ? -6.520 -0.133 -9.842 1.00 12.19 59 LYS B N 1
ATOM 1809 C CA . LYS B 2 59 ? -5.446 -1.106 -9.762 1.00 11.45 59 LYS B CA 1
ATOM 1810 C C . LYS B 2 59 ? -4.917 -1.225 -8.337 1.00 10.91 59 LYS B C 1
ATOM 1811 O O . LYS B 2 59 ? -4.523 -2.324 -7.921 1.00 10.71 59 LYS B O 1
ATOM 1817 N N . VAL B 2 60 ? -4.866 -0.122 -7.598 1.00 11.68 60 VAL B N 1
ATOM 1818 C CA . VAL B 2 60 ? -4.495 -0.174 -6.198 1.00 10.85 60 VAL B CA 1
ATOM 1819 C C . VAL B 2 60 ? -5.498 -1.017 -5.432 1.00 10.78 60 VAL B C 1
ATOM 1820 O O . VAL B 2 60 ? -5.121 -1.882 -4.625 1.00 10.76 60 VAL B O 1
ATOM 1824 N N . LYS B 2 61 ? -6.788 -0.769 -5.661 1.00 11.18 61 LYS B N 1
ATOM 1825 C CA A LYS B 2 61 ? -7.768 -1.560 -4.947 0.50 11.66 61 LYS B CA 1
ATOM 1826 C CA B LYS B 2 61 ? -7.865 -1.549 -5.038 0.50 11.65 61 LYS B CA 1
ATOM 1827 C C . LYS B 2 61 ? -7.699 -3.027 -5.328 1.00 11.10 61 LYS B C 1
ATOM 1828 O O . LYS B 2 61 ? -7.807 -3.865 -4.442 1.00 11.61 61 LYS B O 1
ATOM 1839 N N . ALA B 2 62 ? -7.477 -3.359 -6.599 1.00 10.85 62 ALA B N 1
ATOM 1840 C CA . ALA B 2 62 ? -7.385 -4.761 -6.990 1.00 11.58 62 ALA B CA 1
ATOM 1841 C C . ALA B 2 62 ? -6.165 -5.436 -6.351 1.00 10.60 62 ALA B C 1
ATOM 1842 O O . ALA B 2 62 ? -6.223 -6.576 -5.921 1.00 11.43 62 ALA B O 1
ATOM 1844 N N . GLN B 2 63 ? -5.058 -4.712 -6.264 1.00 10.49 63 GLN B N 1
ATOM 1845 C CA . GLN B 2 63 ? -3.854 -5.250 -5.597 1.00 10.39 63 GLN B CA 1
ATOM 1846 C C . GLN B 2 63 ? -4.133 -5.463 -4.119 1.00 9.50 63 GLN B C 1
ATOM 1847 O O . GLN B 2 63 ? -3.786 -6.502 -3.564 1.00 9.87 63 GLN B O 1
ATOM 1853 N N . GLY B 2 64 ? -4.805 -4.504 -3.454 1.00 9.66 64 GLY B N 1
ATOM 1854 C CA . GLY B 2 64 ? -5.113 -4.682 -2.053 1.00 9.91 64 GLY B CA 1
ATOM 1855 C C . GLY B 2 64 ? -6.021 -5.893 -1.812 1.00 9.85 64 GLY B C 1
ATOM 1856 O O . GLY B 2 64 ? -5.875 -6.577 -0.826 1.00 9.69 64 GLY B O 1
ATOM 1857 N N . LYS B 2 65 ? -6.963 -6.115 -2.721 1.00 10.06 65 LYS B N 1
ATOM 1858 C CA A LYS B 2 65 ? -7.842 -7.260 -2.577 0.50 10.59 65 LYS B CA 1
ATOM 1859 C CA B LYS B 2 65 ? -7.848 -7.254 -2.607 0.50 11.07 65 LYS B CA 1
ATOM 1860 C C . LYS B 2 65 ? -7.061 -8.552 -2.697 1.00 10.84 65 LYS B C 1
ATOM 1861 O O . LYS B 2 65 ? -7.310 -9.485 -1.934 1.00 11.17 65 LYS B O 1
ATOM 1872 N N . LYS B 2 66 ? -6.136 -8.641 -3.645 1.00 10.34 66 LYS B N 1
ATOM 1873 C CA A LYS B 2 66 ? -5.312 -9.852 -3.829 0.50 11.70 66 LYS B CA 1
ATOM 1874 C CA B LYS B 2 66 ? -5.442 -9.913 -3.741 0.50 11.45 66 LYS B CA 1
ATOM 1875 C C . LYS B 2 66 ? -4.468 -10.123 -2.593 1.00 10.02 66 LYS B C 1
ATOM 1876 O O . LYS B 2 66 ? -4.338 -11.235 -2.091 1.00 10.10 66 LYS B O 1
ATOM 1887 N N . VAL B 2 67 ? -3.820 -9.067 -2.127 1.00 9.00 67 VAL B N 1
ATOM 1888 C CA . VAL B 2 67 ? -2.903 -9.149 -1.019 1.00 8.72 67 VAL B CA 1
ATOM 1889 C C . VAL B 2 67 ? -3.627 -9.538 0.248 1.00 8.71 67 VAL B C 1
ATOM 1890 O O . VAL B 2 67 ? -3.235 -10.466 0.963 1.00 9.28 67 VAL B O 1
ATOM 1894 N N . LEU B 2 68 ? -4.720 -8.830 0.565 1.00 8.67 68 LEU B N 1
ATOM 1895 C CA A LEU B 2 68 ? -5.411 -9.161 1.797 0.80 9.10 68 LEU B CA 1
ATOM 1896 C CA B LEU B 2 68 ? -5.456 -9.142 1.781 0.20 9.33 68 LEU B CA 1
ATOM 1897 C C . LEU B 2 68 ? -6.167 -10.469 1.670 1.00 9.08 68 LEU B C 1
ATOM 1898 O O . LEU B 2 68 ? -6.380 -11.138 2.684 1.00 10.10 68 LEU B O 1
ATOM 1907 N N . GLY B 2 69 ? -6.526 -10.880 0.446 1.00 9.85 69 GLY B N 1
ATOM 1908 C CA . GLY B 2 69 ? -7.105 -12.251 0.303 1.00 10.55 69 GLY B CA 1
ATOM 1909 C C . GLY B 2 69 ? -6.083 -13.324 0.692 1.00 9.93 69 GLY B C 1
ATOM 1910 O O . GLY B 2 69 ? -6.444 -14.298 1.333 1.00 10.70 69 GLY B O 1
ATOM 1911 N N . ALA B 2 70 ? -4.826 -13.154 0.280 1.00 9.75 70 ALA B N 1
ATOM 1912 C CA . ALA B 2 70 ? -3.763 -14.086 0.653 1.00 10.11 70 ALA B CA 1
ATOM 1913 C C . ALA B 2 70 ? -3.494 -14.026 2.162 1.00 9.76 70 ALA B C 1
ATOM 1914 O O . ALA B 2 70 ? -3.229 -15.057 2.789 1.00 10.49 70 ALA B O 1
ATOM 1916 N N . PHE B 2 71 ? -3.500 -12.819 2.731 1.00 9.45 71 PHE B N 1
ATOM 1917 C CA . PHE B 2 71 ? -3.380 -12.663 4.171 1.00 9.89 71 PHE B CA 1
ATOM 1918 C C . PHE B 2 71 ? -4.536 -13.454 4.879 1.00 9.74 71 PHE B C 1
ATOM 1919 O O . PHE B 2 71 ? -4.289 -14.225 5.803 1.00 10.89 71 PHE B O 1
ATOM 1927 N N . SER B 2 72 ? -5.763 -13.246 4.421 1.00 9.89 72 SER B N 1
ATOM 1928 C CA A SER B 2 72 ? -6.931 -13.894 4.986 0.80 10.78 72 SER B CA 1
ATOM 1929 C CA B SER B 2 72 ? -6.946 -13.937 4.950 0.20 11.06 72 SER B CA 1
ATOM 1930 C C . SER B 2 72 ? -6.763 -15.432 4.938 1.00 10.74 72 SER B C 1
ATOM 1931 O O . SER B 2 72 ? -7.040 -16.119 5.933 1.00 12.47 72 SER B O 1
ATOM 1936 N N . ASP B 2 73 ? -6.320 -15.952 3.790 1.00 11.83 73 ASP B N 1
ATOM 1937 C CA . ASP B 2 73 ? -6.162 -17.387 3.632 1.00 12.78 73 ASP B CA 1
ATOM 1938 C C . ASP B 2 73 ? -5.145 -17.872 4.653 1.00 12.88 73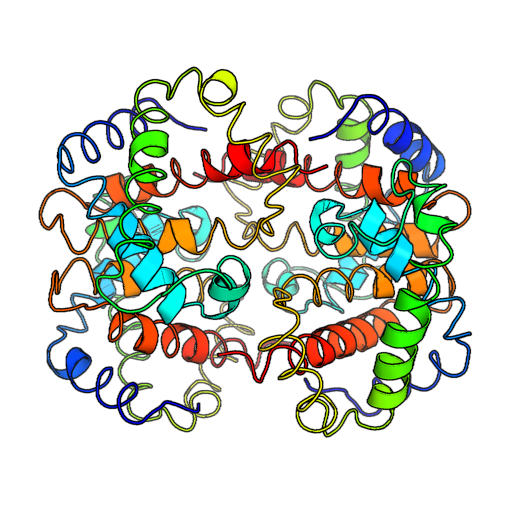 ASP B C 1
ATOM 1939 O O . ASP B 2 73 ? -5.334 -18.940 5.226 1.00 15.47 73 ASP B O 1
ATOM 1944 N N . GLY B 2 74 ? -4.081 -17.093 4.899 1.00 13.11 74 GLY B N 1
ATOM 1945 C CA . GLY B 2 74 ? -3.064 -17.462 5.843 1.00 13.24 74 GLY B CA 1
ATOM 1946 C C . GLY B 2 74 ? -3.526 -17.550 7.283 1.00 12.91 74 GLY B C 1
ATOM 1947 O O . GLY B 2 74 ? -2.943 -18.240 8.107 1.00 14.30 74 GLY B O 1
ATOM 1948 N N . LEU B 2 75 ? -4.591 -16.819 7.607 1.00 14.28 75 LEU B N 1
ATOM 1949 C CA A LEU B 2 75 ? -5.136 -16.842 8.968 0.50 15.44 75 LEU B CA 1
ATOM 1950 C CA B LEU B 2 75 ? -5.151 -16.860 8.971 0.50 14.04 75 LEU B CA 1
ATOM 1951 C C . LEU B 2 75 ? -5.760 -18.185 9.340 1.00 15.68 75 LEU B C 1
ATOM 1952 O O . LEU B 2 75 ? -6.096 -18.381 10.499 1.00 17.50 75 LEU B O 1
ATOM 1961 N N . ALA B 2 76 ? -5.906 -19.080 8.361 1.00 16.03 76 ALA B N 1
ATOM 1962 C CA . ALA B 2 76 ? -6.359 -20.443 8.607 1.00 16.46 76 ALA B CA 1
ATOM 1963 C C . ALA B 2 76 ? -5.202 -21.324 8.975 1.00 17.16 76 ALA B C 1
ATOM 1964 O O . ALA B 2 76 ? -5.401 -22.499 9.278 1.00 20.88 76 ALA B O 1
ATOM 1966 N N . HIS B 2 77 ? -3.987 -20.768 8.946 1.00 15.18 77 HIS B N 1
ATOM 1967 C CA A HIS B 2 77 ? -2.730 -21.508 9.075 0.50 14.80 77 HIS B CA 1
ATOM 1968 C CA B HIS B 2 77 ? -2.771 -21.534 9.114 0.50 15.69 77 HIS B CA 1
ATOM 1969 C C . HIS B 2 77 ? -1.809 -20.823 10.076 1.00 14.57 77 HIS B C 1
ATOM 1970 O O . HIS B 2 77 ? -0.595 -20.803 9.905 1.00 15.61 77 HIS B O 1
ATOM 1983 N N . LEU B 2 78 ? -2.398 -20.292 11.142 1.00 14.98 78 LEU B N 1
ATOM 1984 C CA . LEU B 2 78 ? -1.637 -19.535 12.120 1.00 15.27 78 LEU B CA 1
ATOM 1985 C C . LEU B 2 78 ? -0.569 -20.355 12.784 1.00 16.20 78 LEU B C 1
ATOM 1986 O O . LEU B 2 78 ? 0.404 -19.799 13.264 1.00 17.14 78 LEU B O 1
ATOM 1991 N N . ASP B 2 79 ? -0.717 -21.694 12.786 1.00 16.16 79 ASP B N 1
ATOM 1992 C CA . ASP B 2 79 ? 0.337 -22.558 13.336 1.00 17.76 79 ASP B CA 1
ATOM 1993 C C . ASP B 2 79 ? 1.524 -22.805 12.416 1.00 17.24 79 ASP B C 1
ATOM 1994 O O . ASP B 2 79 ? 2.577 -23.315 12.861 1.00 19.52 79 ASP B O 1
ATOM 1999 N N . ASN B 2 80 ? 1.410 -22.406 11.148 1.00 15.24 80 ASN B N 1
ATOM 2000 C CA A ASN B 2 80 ? 2.539 -22.624 10.220 0.50 16.08 80 ASN B CA 1
ATOM 2001 C CA B ASN B 2 80 ? 2.314 -22.756 10.057 0.50 15.19 80 ASN B CA 1
ATOM 2002 C C . ASN B 2 80 ? 2.490 -21.593 9.100 1.00 14.68 80 ASN B C 1
ATOM 2003 O O . ASN B 2 80 ? 2.310 -21.828 7.901 1.00 16.03 80 ASN B O 1
ATOM 2012 N N . LEU B 2 81 ? 2.771 -20.378 9.565 1.00 14.29 81 LEU B N 1
ATOM 2013 C CA . LEU B 2 81 ? 2.811 -19.265 8.626 1.00 12.68 81 LEU B CA 1
ATOM 2014 C C . LEU B 2 81 ? 3.982 -19.379 7.656 1.00 12.29 81 LEU B C 1
ATOM 2015 O O . LEU B 2 81 ? 3.813 -19.072 6.474 1.00 12.42 81 LEU B O 1
ATOM 2020 N N . LYS B 2 82 ? 5.150 -19.840 8.098 1.00 13.72 82 LYS B N 1
ATOM 2021 C CA A LYS B 2 82 ? 6.294 -20.000 7.197 0.70 14.04 82 LYS B CA 1
ATOM 2022 C CA B LYS B 2 82 ? 6.260 -19.922 7.176 0.30 13.26 82 LYS B CA 1
ATOM 2023 C C . LYS B 2 82 ? 5.933 -20.939 6.057 1.00 14.41 82 LYS B C 1
ATOM 2024 O O . LYS B 2 82 ? 6.183 -20.662 4.894 1.00 14.38 82 LYS B O 1
ATOM 2035 N N . GLY B 2 83 ? 5.333 -22.082 6.383 1.00 14.75 83 GLY B N 1
ATOM 2036 C CA . GLY B 2 83 ? 4.974 -22.984 5.276 1.00 15.09 83 GLY B CA 1
ATOM 2037 C C . GLY B 2 83 ? 3.879 -22.445 4.354 1.00 14.79 83 GLY B C 1
ATOM 2038 O O . GLY B 2 83 ? 3.911 -22.608 3.127 1.00 15.92 83 GLY B O 1
ATOM 2039 N N . THR B 2 84 ? 2.890 -21.783 4.929 1.00 13.40 84 THR B N 1
ATOM 2040 C CA A THR B 2 84 ? 1.821 -21.280 4.110 0.50 13.02 84 THR B CA 1
ATOM 2041 C CA B THR B 2 84 ? 1.792 -21.207 4.186 0.50 13.17 84 THR B CA 1
ATOM 2042 C C . THR B 2 84 ? 2.265 -20.172 3.155 1.00 12.91 84 THR B C 1
ATOM 2043 O O . THR B 2 84 ? 1.703 -20.054 2.052 1.00 14.85 84 THR B O 1
ATOM 2050 N N . PHE B 2 85 ? 3.258 -19.384 3.562 1.00 11.46 85 PHE B N 1
ATOM 2051 C CA . PHE B 2 85 ? 3.717 -18.262 2.725 1.00 10.91 85 PHE B CA 1
ATOM 2052 C C . PHE B 2 85 ? 5.014 -18.516 1.977 1.00 10.44 85 PHE B C 1
ATOM 2053 O O . PHE B 2 85 ? 5.510 -17.598 1.340 1.00 10.30 85 PHE B O 1
ATOM 2061 N N . ALA B 2 86 ? 5.548 -19.735 2.011 1.00 10.88 86 ALA B N 1
ATOM 2062 C CA . ALA B 2 86 ? 6.871 -19.973 1.393 1.00 11.41 86 ALA B CA 1
ATOM 2063 C C . ALA B 2 86 ? 6.857 -19.663 -0.081 1.00 10.24 86 ALA B C 1
ATOM 2064 O O . ALA B 2 86 ? 7.826 -19.049 -0.582 1.00 10.07 86 ALA B O 1
ATOM 2066 N N . THR B 2 87 ? 5.848 -20.105 -0.821 1.00 10.05 87 THR B N 1
ATOM 2067 C CA . THR B 2 87 ? 5.837 -19.838 -2.240 1.00 9.69 87 THR B CA 1
ATOM 2068 C C . THR B 2 87 ? 5.769 -18.381 -2.562 1.00 9.06 87 THR B C 1
ATOM 2069 O O . THR B 2 87 ? 6.499 -17.891 -3.444 1.00 9.73 87 THR B O 1
ATOM 2073 N N . LEU B 2 88 ? 4.910 -17.653 -1.856 1.00 8.95 88 LEU B N 1
ATOM 2074 C CA . LEU B 2 88 ? 4.834 -16.212 -2.063 1.00 9.00 88 LEU B CA 1
ATOM 2075 C C . LEU B 2 88 ? 6.112 -15.508 -1.591 1.00 8.85 88 LEU B C 1
ATOM 2076 O O . LEU B 2 88 ? 6.468 -14.472 -2.151 1.00 8.89 88 LEU B O 1
ATOM 2081 N N . SER B 2 89 ? 6.775 -16.036 -0.576 1.00 8.88 89 SER B N 1
ATOM 2082 C CA . SER B 2 89 ? 8.034 -15.455 -0.105 1.00 9.05 89 SER B CA 1
ATOM 2083 C C . SER B 2 89 ? 9.066 -15.502 -1.217 1.00 9.16 89 SER B C 1
ATOM 2084 O O . SER B 2 89 ? 9.704 -14.499 -1.542 1.00 9.18 89 SER B O 1
ATOM 2087 N N . GLU B 2 90 ? 9.234 -16.686 -1.814 1.00 9.28 90 GLU B N 1
ATOM 2088 C CA A GLU B 2 90 ? 10.188 -16.791 -2.903 0.50 10.04 90 GLU B CA 1
ATOM 2089 C CA B GLU B 2 90 ? 10.131 -16.853 -2.928 0.50 9.49 90 GLU B CA 1
ATOM 2090 C C . GLU B 2 90 ? 9.816 -15.909 -4.075 1.00 9.37 90 GLU B C 1
ATOM 2091 O O . GLU B 2 90 ? 10.697 -15.304 -4.682 1.00 10.26 90 GLU B O 1
ATOM 2102 N N . LEU B 2 91 ? 8.517 -15.792 -4.380 1.00 9.46 91 LEU B N 1
ATOM 2103 C CA . LEU B 2 91 ? 8.067 -14.892 -5.458 1.00 9.58 91 LEU B CA 1
ATOM 2104 C C . LEU B 2 91 ? 8.493 -13.459 -5.168 1.00 8.59 91 LEU B C 1
ATOM 2105 O O . LEU B 2 91 ? 9.003 -12.739 -6.054 1.00 8.90 91 LEU B O 1
ATOM 2110 N N . HIS B 2 92 ? 8.221 -13.009 -3.935 1.00 8.29 92 HIS B N 1
ATOM 2111 C CA . HIS B 2 92 ? 8.517 -11.605 -3.595 1.00 7.99 92 HIS B CA 1
ATOM 2112 C C . HIS B 2 92 ? 10.009 -11.308 -3.599 1.00 7.88 92 HIS B C 1
ATOM 2113 O O . HIS B 2 92 ? 10.390 -10.196 -3.939 1.00 9.01 92 HIS B O 1
ATOM 2120 N N . CYS B 2 93 ? 10.835 -12.302 -3.268 1.00 8.30 93 CYS B N 1
ATOM 2121 C CA A CYS B 2 93 ? 12.273 -12.118 -3.340 0.90 8.51 93 CYS B CA 1
ATOM 2122 C CA B CYS B 2 93 ? 12.258 -12.046 -3.357 0.10 10.13 93 CYS B CA 1
ATOM 2123 C C . CYS B 2 93 ? 12.755 -12.185 -4.782 1.00 9.04 93 CYS B C 1
ATOM 2124 O O . CYS B 2 93 ? 13.341 -11.245 -5.304 1.00 11.96 93 CYS B O 1
ATOM 2129 N N . ASP B 2 94 ? 12.517 -13.312 -5.433 1.00 9.82 94 ASP B N 1
ATOM 2130 C CA . ASP B 2 94 ? 13.178 -13.640 -6.691 1.00 10.55 94 ASP B CA 1
ATOM 2131 C C . ASP B 2 94 ? 12.610 -12.927 -7.903 1.00 11.33 94 ASP B C 1
ATOM 2132 O O . ASP B 2 94 ? 13.350 -12.686 -8.855 1.00 13.52 94 ASP B O 1
ATOM 2137 N N . LYS B 2 95 ? 11.301 -12.701 -7.931 1.00 10.77 95 LYS B N 1
ATOM 2138 C CA A LYS B 2 95 ? 10.661 -12.093 -9.085 0.50 11.70 95 LYS B CA 1
ATOM 2139 C CA B LYS B 2 95 ? 10.638 -12.099 -9.076 0.50 11.13 95 LYS B CA 1
ATOM 2140 C C . LYS B 2 95 ? 10.307 -10.643 -8.846 1.00 10.41 95 LYS B C 1
ATOM 2141 O O . LYS B 2 95 ? 10.525 -9.825 -9.718 1.00 12.89 95 LYS B O 1
ATOM 2152 N N . LEU B 2 96 ? 9.748 -10.340 -7.670 1.00 8.76 96 LEU B N 1
ATOM 2153 C CA . LEU B 2 96 ? 9.204 -8.998 -7.474 1.00 9.54 96 LEU B CA 1
ATOM 2154 C C . LEU B 2 96 ? 10.238 -8.069 -6.832 1.00 8.24 96 LEU B C 1
ATOM 2155 O O . LEU B 2 96 ? 10.094 -6.839 -6.906 1.00 9.39 96 LEU B O 1
ATOM 2160 N N . HIS B 2 97 ? 11.294 -8.599 -6.216 1.00 8.57 97 HIS B N 1
ATOM 2161 C CA A HIS B 2 97 ? 12.377 -7.812 -5.620 0.50 8.54 97 HIS B CA 1
ATOM 2162 C CA B HIS B 2 97 ? 12.374 -7.831 -5.586 0.50 8.58 97 HIS B CA 1
ATOM 2163 C C . HIS B 2 97 ? 11.880 -6.841 -4.571 1.00 7.73 97 HIS B C 1
ATOM 2164 O O . HIS B 2 97 ? 12.260 -5.656 -4.588 1.00 8.47 97 HIS B O 1
ATOM 2177 N N . VAL B 2 98 ? 11.005 -7.294 -3.686 1.00 7.64 98 VAL B N 1
ATOM 2178 C CA . VAL B 2 98 ? 10.363 -6.431 -2.669 1.00 7.70 98 VAL B CA 1
ATOM 2179 C C . VAL B 2 98 ? 11.093 -6.534 -1.350 1.00 7.38 98 VAL B C 1
ATOM 2180 O O . VAL B 2 98 ? 11.138 -7.576 -0.723 1.00 7.88 98 VAL B O 1
ATOM 2184 N N . ASP B 2 99 ? 11.654 -5.416 -0.871 1.00 7.30 99 ASP B N 1
ATOM 2185 C CA . ASP B 2 99 ? 12.292 -5.406 0.448 1.00 7.73 99 ASP B CA 1
ATOM 2186 C C . ASP B 2 99 ? 11.251 -5.825 1.482 1.00 7.42 99 ASP B C 1
ATOM 2187 O O . ASP B 2 99 ? 10.171 -5.221 1.532 1.00 7.56 99 ASP B O 1
ATOM 2192 N N . PRO B 2 100 ? 11.518 -6.804 2.332 1.00 7.42 100 PRO B N 1
ATOM 2193 C CA . PRO B 2 100 ? 10.506 -7.201 3.344 1.00 8.12 100 PRO B CA 1
ATOM 2194 C C . PRO B 2 100 ? 10.124 -6.132 4.325 1.00 7.77 100 PRO B C 1
ATOM 2195 O O . PRO B 2 100 ? 9.090 -6.283 5.003 1.00 8.32 100 PRO B O 1
ATOM 2199 N N . GLU B 2 101 ? 10.898 -5.051 4.460 1.00 8.11 101 GLU B N 1
ATOM 2200 C CA A GLU B 2 101 ? 10.414 -3.985 5.329 0.50 8.12 101 GLU B CA 1
ATOM 2201 C CA B GLU B 2 101 ? 10.455 -3.929 5.279 0.50 9.07 101 GLU B CA 1
ATOM 2202 C C . GLU B 2 101 ? 9.052 -3.495 4.864 1.00 7.76 101 GLU B C 1
ATOM 2203 O O . GLU B 2 101 ? 8.238 -3.032 5.689 1.00 9.18 101 GLU B O 1
ATOM 2214 N N . ASN B 2 102 ? 8.751 -3.589 3.574 1.00 7.85 102 ASN B N 1
ATOM 2215 C CA . ASN B 2 102 ? 7.415 -3.213 3.077 1.00 8.28 102 ASN B CA 1
ATOM 2216 C C . ASN B 2 102 ? 6.307 -3.990 3.763 1.00 7.61 102 ASN B C 1
ATOM 2217 O O . ASN B 2 102 ? 5.209 -3.464 3.955 1.00 7.89 102 ASN B O 1
ATOM 2222 N N . PHE B 2 103 ? 6.548 -5.270 4.051 1.00 8.27 103 PHE B N 1
ATOM 2223 C CA . PHE B 2 103 ? 5.526 -6.072 4.731 1.00 8.27 103 PHE B CA 1
ATOM 2224 C C . PHE B 2 103 ? 5.232 -5.544 6.112 1.00 7.64 103 PHE B C 1
ATOM 2225 O O . PHE B 2 103 ? 4.100 -5.608 6.571 1.00 8.59 103 PHE B O 1
ATOM 2233 N N . ARG B 2 104 ? 6.274 -5.057 6.809 1.00 8.00 104 ARG B N 1
ATOM 2234 C CA A ARG B 2 104 ? 6.075 -4.481 8.119 0.50 8.31 104 ARG B CA 1
ATOM 2235 C CA B ARG B 2 104 ? 6.144 -4.439 8.132 0.50 9.05 104 ARG B CA 1
ATOM 2236 C C . ARG B 2 104 ? 5.286 -3.187 8.054 1.00 7.86 104 ARG B C 1
ATOM 2237 O O . ARG B 2 104 ? 4.385 -2.955 8.883 1.00 8.91 104 ARG B O 1
ATOM 2252 N N . LEU B 2 105 ? 5.582 -2.356 7.069 1.00 7.84 105 LEU B N 1
ATOM 2253 C CA . LEU B 2 105 ? 4.791 -1.115 6.865 1.00 7.97 105 LEU B CA 1
ATOM 2254 C C . LEU B 2 105 ? 3.350 -1.465 6.620 1.00 7.57 105 LEU B C 1
ATOM 2255 O O . LEU B 2 105 ? 2.450 -0.835 7.184 1.00 8.74 105 LEU B O 1
ATOM 2260 N N . LEU B 2 106 ? 3.085 -2.449 5.759 1.00 7.33 106 LEU B N 1
ATOM 2261 C CA . LEU B 2 106 ? 1.708 -2.806 5.494 1.00 7.18 106 LEU B CA 1
ATOM 2262 C C . LEU B 2 106 ? 1.039 -3.308 6.747 1.00 7.08 106 LEU B C 1
ATOM 2263 O O . LEU B 2 106 ? -0.154 -3.009 6.978 1.00 7.64 106 LEU B O 1
ATOM 2268 N N . GLY B 2 107 ? 1.713 -4.131 7.550 1.00 7.41 107 GLY B N 1
ATOM 2269 C CA . GLY B 2 107 ? 1.099 -4.615 8.790 1.00 9.03 107 GLY B CA 1
ATOM 2270 C C . GLY B 2 107 ? 0.670 -3.495 9.683 1.00 9.43 107 GLY B C 1
ATOM 2271 O O . GLY B 2 107 ? -0.407 -3.523 10.276 1.00 10.19 107 GLY B O 1
ATOM 2272 N N . ASN B 2 108 ? 1.526 -2.495 9.840 1.00 9.69 108 ASN B N 1
ATOM 2273 C CA A ASN B 2 108 ? 1.210 -1.333 10.665 0.80 11.40 108 ASN B CA 1
ATOM 2274 C CA B ASN B 2 108 ? 1.084 -1.484 10.760 0.20 9.39 108 ASN B CA 1
ATOM 2275 C C . ASN B 2 108 ? -0.014 -0.585 10.144 1.00 8.70 108 ASN B C 1
ATOM 2276 O O . ASN B 2 108 ? -0.910 -0.187 10.903 1.00 8.77 108 ASN B O 1
ATOM 2285 N N . VAL B 2 109 ? -0.052 -0.377 8.835 1.00 8.25 109 VAL B N 1
ATOM 2286 C CA A VAL B 2 109 ? -1.179 0.306 8.205 0.60 7.93 109 VAL B CA 1
ATOM 2287 C CA B VAL B 2 109 ? -1.223 0.345 8.274 0.40 9.05 109 VAL B CA 1
ATOM 2288 C C . VAL B 2 109 ? -2.473 -0.520 8.395 1.00 7.81 109 VAL B C 1
ATOM 2289 O O . VAL B 2 109 ? -3.547 0.035 8.704 1.00 8.20 109 VAL B O 1
ATOM 2296 N N . LEU B 2 110 ? -2.387 -1.843 8.211 1.00 7.42 110 LEU B N 1
ATOM 2297 C CA . LEU B 2 110 ? -3.556 -2.687 8.395 1.00 7.71 110 LEU B CA 1
ATOM 2298 C C . LEU B 2 110 ? -4.107 -2.563 9.827 1.00 6.87 110 LEU B C 1
ATOM 2299 O O . LEU B 2 110 ? -5.322 -2.468 10.022 1.00 7.73 110 LEU B O 1
ATOM 2304 N N . VAL B 2 111 ? -3.220 -2.552 10.812 1.00 7.22 111 VAL B N 1
ATOM 2305 C CA . VAL B 2 111 ? -3.663 -2.384 12.194 1.00 7.88 111 VAL B CA 1
ATOM 2306 C C . VAL B 2 111 ? -4.414 -1.049 12.342 1.00 7.74 111 VAL B C 1
ATOM 2307 O O . VAL B 2 111 ? -5.462 -0.959 12.983 1.00 8.33 111 VAL B O 1
ATOM 2311 N N . CYS B 2 112 ? -3.857 0.033 11.761 1.00 7.58 112 CYS B N 1
ATOM 2312 C CA . CYS B 2 112 ? -4.541 1.312 11.813 1.00 7.95 112 CYS B CA 1
ATOM 2313 C C . CYS B 2 112 ? -5.918 1.257 11.130 1.00 7.63 112 CYS B C 1
ATOM 2314 O O . CYS B 2 112 ? -6.870 1.892 11.617 1.00 8.45 112 CYS B O 1
ATOM 2317 N N . VAL B 2 113 ? -6.024 0.564 10.000 1.00 8.01 113 VAL B N 1
ATOM 2318 C CA . VAL B 2 113 ? -7.287 0.431 9.312 1.00 8.30 113 VAL B CA 1
ATOM 2319 C C . VAL B 2 113 ? -8.321 -0.346 10.131 1.00 8.15 113 VAL B C 1
ATOM 2320 O O . VAL B 2 113 ? -9.510 0.038 10.174 1.00 9.01 113 VAL B O 1
ATOM 2324 N N . LEU B 2 114 ? -7.896 -1.425 10.769 1.00 8.00 114 LEU B N 1
ATOM 2325 C CA A LEU B 2 114 ? -8.827 -2.185 11.583 0.70 8.30 114 LEU B CA 1
ATOM 2326 C CA B LEU B 2 114 ? -8.759 -2.209 11.665 0.30 8.76 114 LEU B CA 1
ATOM 2327 C C . LEU B 2 114 ? -9.286 -1.322 12.768 1.00 9.01 114 LEU B C 1
ATOM 2328 O O . LEU B 2 114 ? -10.473 -1.346 13.117 1.00 9.18 114 LEU B O 1
ATOM 2337 N N . ALA B 2 115 ? -8.391 -0.549 13.366 1.00 8.41 115 ALA B N 1
ATOM 2338 C CA . ALA B 2 115 ? -8.788 0.357 14.447 1.00 8.21 115 ALA B CA 1
ATOM 2339 C C . ALA B 2 115 ? -9.784 1.387 13.938 1.00 8.57 115 ALA B C 1
ATOM 2340 O O . ALA B 2 115 ? -10.779 1.712 14.591 1.00 9.39 115 ALA B O 1
ATOM 2342 N N . HIS B 2 116 ? -9.510 1.941 12.765 1.00 8.72 116 HIS B N 1
ATOM 2343 C CA . HIS B 2 116 ? -10.388 2.954 12.198 1.00 9.05 116 HIS B CA 1
ATOM 2344 C C . HIS B 2 116 ? -11.778 2.394 11.929 1.00 9.07 116 HIS B C 1
ATOM 2345 O O . HIS B 2 116 ? -12.813 3.050 12.238 1.00 10.63 116 HIS B O 1
ATOM 2352 N N . HIS B 2 117 ? -11.834 1.158 11.439 1.00 9.09 117 HIS B N 1
ATOM 2353 C CA A HIS B 2 117 ? -13.111 0.616 11.069 0.50 9.48 117 HIS B CA 1
ATOM 2354 C CA B HIS B 2 117 ? -13.100 0.511 11.072 0.50 8.71 117 HIS B CA 1
ATOM 2355 C C . HIS B 2 117 ? -13.905 0.124 12.293 1.00 9.28 117 HIS B C 1
ATOM 2356 O O . HIS B 2 117 ? -15.132 0.288 12.339 1.00 10.16 117 HIS B O 1
ATOM 2369 N N . PHE B 2 118 ? -13.251 -0.513 13.253 1.00 9.11 118 PHE B N 1
ATOM 2370 C CA . PHE B 2 118 ? -13.930 -1.142 14.386 1.00 10.50 118 PHE B CA 1
ATOM 2371 C C . PHE B 2 118 ? -14.041 -0.234 15.598 1.00 10.34 118 PHE B C 1
ATOM 2372 O O . PHE B 2 118 ? -14.802 -0.554 16.511 1.00 11.63 118 PHE B O 1
ATOM 2380 N N . GLY B 2 119 ? -13.315 0.878 15.614 1.00 9.94 119 GLY B N 1
ATOM 2381 C CA . GLY B 2 119 ? -13.399 1.776 16.749 1.00 10.79 119 GLY B CA 1
ATOM 2382 C C . GLY B 2 119 ? -13.134 1.075 18.071 1.00 10.20 119 GLY B C 1
ATOM 2383 O O . GLY B 2 119 ? -12.150 0.359 18.201 1.00 10.65 119 GLY B O 1
ATOM 2384 N N . LYS B 2 120 ? -13.991 1.353 19.068 1.00 11.06 120 LYS B N 1
ATOM 2385 C CA A LYS B 2 120 ? -13.782 0.830 20.422 0.50 12.76 120 LYS B CA 1
ATOM 2386 C CA B LYS B 2 120 ? -13.690 0.845 20.389 0.50 11.70 120 LYS B CA 1
ATOM 2387 C C . LYS B 2 120 ? -13.655 -0.667 20.474 1.00 11.26 120 LYS B C 1
ATOM 2388 O O . LYS B 2 120 ? -13.076 -1.208 21.437 1.00 13.19 120 LYS B O 1
ATOM 2399 N N . GLU B 2 121 ? -14.241 -1.391 19.495 1.00 11.44 121 GLU B N 1
ATOM 2400 C CA A GLU B 2 121 ? -14.158 -2.834 19.461 0.50 11.83 121 GLU B CA 1
ATOM 2401 C CA B GLU B 2 121 ? -14.150 -2.843 19.534 0.50 10.97 121 GLU B CA 1
ATOM 2402 C C . GLU B 2 121 ? -12.735 -3.340 19.174 1.00 10.54 121 GLU B C 1
ATOM 2403 O O . GLU B 2 121 ? -12.419 -4.496 19.437 1.00 12.99 121 GLU B O 1
ATOM 2414 N N . PHE B 2 122 ? -11.894 -2.488 18.589 1.00 10.11 122 PHE B N 1
ATOM 2415 C CA . PHE B 2 122 ? -10.499 -2.846 18.351 1.00 9.82 122 PHE B CA 1
ATOM 2416 C C . PHE B 2 122 ? -9.710 -2.510 19.624 1.00 10.14 122 PHE B C 1
ATOM 2417 O O . PHE B 2 122 ? -8.958 -1.534 19.673 1.00 9.86 122 PHE B O 1
ATOM 2425 N N . THR B 2 123 ? -9.947 -3.308 20.668 1.00 10.88 123 THR B N 1
ATOM 2426 C CA . THR B 2 123 ? -9.458 -2.993 21.972 1.00 11.25 123 THR B CA 1
ATOM 2427 C C . THR B 2 123 ? -7.945 -3.197 22.041 1.00 10.22 123 THR B C 1
ATOM 2428 O O . THR B 2 123 ? -7.340 -3.801 21.144 1.00 10.44 123 THR B O 1
ATOM 2432 N N . PRO B 2 124 ? -7.286 -2.699 23.099 1.00 10.50 124 PRO B N 1
ATOM 2433 C CA . PRO B 2 124 ? -5.838 -2.930 23.213 1.00 10.11 124 PRO B CA 1
ATOM 2434 C C . PRO B 2 124 ? -5.443 -4.410 23.120 1.00 9.55 124 PRO B C 1
ATOM 2435 O O . PRO B 2 124 ? -4.475 -4.698 22.434 1.00 9.45 124 PRO B O 1
ATOM 2439 N N . PRO B 2 125 ? -6.154 -5.349 23.789 1.00 9.97 125 PRO B N 1
ATOM 2440 C CA A PRO B 2 125 ? -5.713 -6.739 23.601 0.50 11.26 125 PRO B CA 1
ATOM 2441 C CA B PRO B 2 125 ? -5.848 -6.789 23.627 0.50 10.44 125 PRO B CA 1
ATOM 2442 C C . PRO B 2 125 ? -5.990 -7.282 22.193 1.00 9.87 125 PRO B C 1
ATOM 2443 O O . PRO B 2 125 ? -5.193 -8.093 21.715 1.00 10.80 125 PRO B O 1
ATOM 2450 N N . VAL B 2 126 ? -7.063 -6.826 21.535 1.00 10.16 126 VAL B N 1
ATOM 2451 C CA . VAL B 2 126 ? -7.282 -7.288 20.145 1.00 9.97 126 VAL B CA 1
ATOM 2452 C C . VAL B 2 126 ? -6.161 -6.730 19.261 1.00 9.39 126 VAL B C 1
ATOM 2453 O O . VAL B 2 126 ? -5.623 -7.451 18.394 1.00 9.65 126 VAL B O 1
ATOM 2457 N N . GLN B 2 127 ? -5.794 -5.470 19.460 1.00 9.01 127 GLN B N 1
ATOM 2458 C CA . GLN B 2 127 ? -4.656 -4.933 18.696 1.00 8.94 127 GLN B CA 1
ATOM 2459 C C . GLN B 2 127 ? -3.400 -5.756 18.945 1.00 8.53 127 GLN B C 1
ATOM 2460 O O . GLN B 2 127 ? -2.695 -6.056 17.987 1.00 8.93 127 GLN B O 1
ATOM 2466 N N . ALA B 2 128 ? -3.113 -6.116 20.187 1.00 9.03 128 ALA B N 1
ATOM 2467 C CA . ALA B 2 128 ? -1.887 -6.839 20.472 1.00 9.21 128 ALA B CA 1
ATOM 2468 C C . ALA B 2 128 ? -1.855 -8.147 19.706 1.00 9.03 128 ALA B C 1
ATOM 2469 O O . ALA B 2 128 ? -0.803 -8.564 19.221 1.00 9.88 128 ALA B O 1
ATOM 2471 N N . ALA B 2 129 ? -3.002 -8.859 19.666 1.00 9.78 129 ALA B N 1
ATOM 2472 C CA . ALA B 2 129 ? -3.089 -10.089 18.918 1.00 9.83 129 ALA B CA 1
ATOM 2473 C C . ALA B 2 129 ? -2.776 -9.874 17.432 1.00 8.84 129 ALA B C 1
ATOM 2474 O O . ALA B 2 129 ? -2.001 -10.600 16.804 1.00 9.55 129 ALA B O 1
ATOM 2476 N N . TYR B 2 130 ? -3.394 -8.840 16.854 1.00 8.58 130 TYR B N 1
ATOM 2477 C CA . TYR B 2 130 ? -3.128 -8.501 15.467 1.00 8.37 130 TYR B CA 1
ATOM 2478 C C . TYR B 2 130 ? -1.696 -8.073 15.221 1.00 8.32 130 TYR B C 1
ATOM 2479 O O . TYR B 2 130 ? -1.173 -8.339 14.158 1.00 8.70 130 TYR B O 1
ATOM 2488 N N . GLN B 2 131 ? -1.075 -7.349 16.185 1.00 8.78 131 GLN B N 1
ATOM 2489 C CA A GLN B 2 131 ? 0.347 -7.024 16.016 0.70 9.25 131 GLN B CA 1
ATOM 2490 C CA B GLN B 2 131 ? 0.313 -6.971 16.021 0.30 9.37 131 GLN B CA 1
ATOM 2491 C C . GLN B 2 131 ? 1.198 -8.258 15.902 1.00 9.60 131 GLN B C 1
ATOM 2492 O O . GLN B 2 131 ? 2.113 -8.329 15.078 1.00 10.30 131 GLN B O 1
ATOM 2503 N N . LYS B 2 132 ? 0.914 -9.248 16.726 1.00 10.36 132 LYS B N 1
ATOM 2504 C CA A LYS B 2 132 ? 1.610 -10.558 16.649 0.50 10.84 132 LYS B CA 1
ATOM 2505 C CA B LYS B 2 132 ? 1.689 -10.485 16.634 0.50 11.50 132 LYS B CA 1
ATOM 2506 C C . LYS B 2 132 ? 1.445 -11.171 15.289 1.00 10.60 132 LYS B C 1
ATOM 2507 O O . LYS B 2 132 ? 2.389 -11.681 14.682 1.00 11.12 132 LYS B O 1
ATOM 2518 N N . VAL B 2 133 ? 0.199 -11.177 14.810 1.00 9.36 133 VAL B N 1
ATOM 2519 C CA . VAL B 2 133 ? -0.103 -11.806 13.550 1.00 9.78 133 VAL B CA 1
ATOM 2520 C C . VAL B 2 133 ? 0.575 -11.102 12.379 1.00 9.14 133 VAL B C 1
ATOM 2521 O O . VAL B 2 133 ? 1.176 -11.754 11.529 1.00 10.02 133 VAL B O 1
ATOM 2525 N N . VAL B 2 134 ? 0.482 -9.765 12.314 1.00 8.80 134 VAL B N 1
ATOM 2526 C CA . VAL B 2 134 ? 1.102 -9.082 11.167 1.00 9.03 134 VAL B CA 1
ATOM 2527 C C . VAL B 2 134 ? 2.601 -9.253 11.201 1.00 9.38 134 VAL B C 1
ATOM 2528 O O . VAL B 2 134 ? 3.240 -9.351 10.140 1.00 9.56 134 VAL B O 1
ATOM 2532 N N . ALA B 2 135 ? 3.200 -9.269 12.387 1.00 9.06 135 ALA B N 1
ATOM 2533 C CA . ALA B 2 135 ? 4.629 -9.543 12.480 1.00 10.81 135 ALA B CA 1
ATOM 2534 C C . ALA B 2 135 ? 4.948 -10.957 11.998 1.00 9.82 135 ALA B C 1
ATOM 2535 O O . ALA B 2 135 ? 5.947 -11.178 11.302 1.00 10.58 135 ALA B O 1
ATOM 2537 N N . GLY B 2 136 ? 4.126 -11.914 12.407 1.00 9.98 136 GLY B N 1
ATOM 2538 C CA . GLY B 2 136 ? 4.363 -13.294 11.970 1.00 10.09 136 GLY B CA 1
ATOM 2539 C C . GLY B 2 136 ? 4.208 -13.453 10.470 1.00 9.69 136 GLY B C 1
ATOM 2540 O O . GLY B 2 136 ? 4.967 -14.198 9.843 1.00 10.23 136 GLY B O 1
ATOM 2541 N N . VAL B 2 137 ? 3.224 -12.791 9.865 1.00 9.30 137 VAL B N 1
ATOM 2542 C CA . VAL B 2 137 ? 3.039 -12.847 8.435 1.00 9.67 137 VAL B CA 1
ATOM 2543 C C . VAL B 2 137 ? 4.209 -12.194 7.699 1.00 8.80 137 VAL B C 1
ATOM 2544 O O . VAL B 2 137 ? 4.737 -12.739 6.728 1.00 9.35 137 VAL B O 1
ATOM 2548 N N . ALA B 2 138 ? 4.618 -11.017 8.178 1.00 9.11 138 ALA B N 1
ATOM 2549 C CA . ALA B 2 138 ? 5.795 -10.374 7.542 1.00 9.28 138 ALA B CA 1
ATOM 2550 C C . ALA B 2 138 ? 7.032 -11.275 7.647 1.00 9.27 138 ALA B C 1
ATOM 2551 O O . ALA B 2 138 ? 7.798 -11.417 6.677 1.00 10.02 138 ALA B O 1
ATOM 2553 N N . ASN B 2 139 ? 7.246 -11.891 8.811 1.00 9.82 139 ASN B N 1
ATOM 2554 C CA A ASN B 2 139 ? 8.404 -12.785 8.981 0.50 10.31 139 ASN B CA 1
ATOM 2555 C CA B ASN B 2 139 ? 8.394 -12.763 8.991 0.50 10.36 139 ASN B CA 1
ATOM 2556 C C . ASN B 2 139 ? 8.298 -13.969 8.068 1.00 9.22 139 ASN B C 1
ATOM 2557 O O . ASN B 2 139 ? 9.307 -14.398 7.501 1.00 10.45 139 ASN B O 1
ATOM 2566 N N . ALA B 2 140 ? 7.105 -14.518 7.907 1.00 9.37 140 ALA B N 1
ATOM 2567 C CA . ALA B 2 140 ? 6.926 -15.639 7.006 1.00 9.57 140 ALA B CA 1
ATOM 2568 C C . ALA B 2 140 ? 7.171 -15.261 5.560 1.00 9.59 140 ALA B C 1
ATOM 2569 O O . ALA B 2 140 ? 7.816 -16.021 4.798 1.00 10.31 140 ALA B O 1
ATOM 2571 N N . LEU B 2 141 ? 6.687 -14.089 5.150 1.00 9.07 141 LEU B N 1
ATOM 2572 C CA A LEU B 2 141 ? 6.943 -13.612 3.798 0.80 9.01 141 LEU B CA 1
ATOM 2573 C CA B LEU B 2 141 ? 6.924 -13.666 3.770 0.20 9.14 141 LEU B CA 1
ATOM 2574 C C . LEU B 2 141 ? 8.387 -13.295 3.527 1.00 9.35 141 LEU B C 1
ATOM 2575 O O . LEU B 2 141 ? 8.832 -13.331 2.396 1.00 10.10 141 LEU B O 1
ATOM 2584 N N . ALA B 2 142 ? 9.121 -12.961 4.594 1.00 9.94 142 ALA B N 1
ATOM 2585 C CA . ALA B 2 142 ? 10.561 -12.685 4.470 1.00 10.73 142 ALA B CA 1
ATOM 2586 C C . ALA B 2 142 ? 11.437 -13.940 4.521 1.00 10.20 142 ALA B C 1
ATOM 2587 O O . ALA B 2 142 ? 12.645 -13.862 4.226 1.00 11.00 142 ALA B O 1
ATOM 2589 N N . HIS B 2 143 ? 10.863 -15.098 4.873 1.00 10.44 143 HIS B N 1
ATOM 2590 C CA A HIS B 2 143 ? 11.635 -16.259 5.278 0.50 11.12 143 HIS B CA 1
ATOM 2591 C CA B HIS B 2 143 ? 11.708 -16.202 5.302 0.50 11.13 143 HIS B CA 1
ATOM 2592 C C . HIS B 2 143 ? 12.503 -16.859 4.190 1.00 10.83 143 HIS B C 1
ATOM 2593 O O . HIS B 2 143 ? 13.590 -17.364 4.474 1.00 13.56 143 HIS B O 1
ATOM 2606 N N . LYS B 2 144 ? 12.017 -16.832 2.961 1.00 10.61 144 LYS B N 1
ATOM 2607 C CA A LYS B 2 144 ? 12.716 -17.445 1.814 0.50 11.48 144 LYS B CA 1
ATOM 2608 C CA B LYS B 2 144 ? 12.760 -17.455 1.871 0.50 11.46 144 LYS B CA 1
ATOM 2609 C C . LYS B 2 144 ? 13.651 -16.478 1.123 1.00 11.42 144 LYS B C 1
ATOM 2610 O O . LYS B 2 144 ? 14.250 -16.843 0.108 1.00 13.06 144 LYS B O 1
ATOM 2621 N N . TYR B 2 145 ? 13.810 -15.273 1.650 1.00 10.03 145 TYR B N 1
ATOM 2622 C CA . TYR B 2 145 ? 14.763 -14.337 1.032 1.00 10.53 145 TYR B CA 1
ATOM 2623 C C . TYR B 2 145 ? 16.195 -14.856 1.206 1.00 10.81 145 TYR B C 1
ATOM 2624 O O . TYR B 2 145 ? 16.539 -15.517 2.213 1.00 13.51 145 TYR B O 1
ATOM 2633 N N . HIS B 2 146 ? 17.033 -14.519 0.249 1.00 10.28 146 HIS B N 1
ATOM 2634 C CA . HIS B 2 146 ? 18.414 -14.952 0.218 1.00 10.76 146 HIS B CA 1
ATOM 2635 C C . HIS B 2 146 ? 19.187 -14.001 -0.688 1.00 10.25 146 HIS B C 1
ATOM 2636 O O . HIS B 2 146 ? 18.580 -13.165 -1.391 1.00 11.26 146 HIS B O 1
ATOM 2644 N N A MET C 3 1 ? 22.932 14.252 18.259 0.60 16.08 1 MET C N 1
ATOM 2645 N N B MET C 3 1 ? 22.535 15.193 16.147 0.40 19.56 1 MET C N 1
ATOM 2646 C CA A MET C 3 1 ? 23.249 15.412 17.373 0.60 19.09 1 MET C CA 1
ATOM 2647 C CA B MET C 3 1 ? 23.314 15.204 17.425 0.40 18.20 1 MET C CA 1
ATOM 2648 C C A MET C 3 1 ? 24.736 15.529 17.182 0.60 18.57 1 MET C C 1
ATOM 2649 C C B MET C 3 1 ? 24.797 15.283 17.117 0.40 17.66 1 MET C C 1
ATOM 2650 O O A MET C 3 1 ? 25.507 15.329 18.107 0.60 21.30 1 MET C O 1
ATOM 2651 O O B MET C 3 1 ? 25.632 14.786 17.894 0.40 17.59 1 MET C O 1
ATOM 2660 N N . LEU C 3 2 ? 25.120 15.860 15.960 1.00 17.87 2 LEU C N 1
ATOM 2661 C CA . LEU C 3 2 ? 26.517 15.957 15.543 1.00 18.62 2 LEU C CA 1
ATOM 2662 C C . LEU C 3 2 ? 27.115 17.217 16.120 1.00 20.44 2 LEU C C 1
ATOM 2663 O O . LEU C 3 2 ? 26.624 18.317 15.868 1.00 23.67 2 LEU C O 1
ATOM 2668 N N . SER C 3 3 ? 28.172 17.065 16.911 1.00 19.37 3 SER C N 1
ATOM 2669 C CA . SER C 3 3 ? 28.901 18.201 17.486 1.00 20.25 3 SER C CA 1
ATOM 2670 C C . SER C 3 3 ? 30.088 18.692 16.623 1.00 19.37 3 SER C C 1
ATOM 2671 O O . SER C 3 3 ? 30.547 18.000 15.725 1.00 20.47 3 SER C O 1
ATOM 2674 N N . PRO C 3 4 ? 30.586 19.939 16.815 1.00 20.68 4 PRO C N 1
ATOM 2675 C CA A PRO C 3 4 ? 31.837 20.255 16.154 0.50 19.48 4 PRO C CA 1
ATOM 2676 C CA B PRO C 3 4 ? 31.925 20.378 16.343 0.50 19.94 4 PRO C CA 1
ATOM 2677 C C . PRO C 3 4 ? 33.060 19.325 16.505 1.00 18.66 4 PRO C C 1
ATOM 2678 O O . PRO C 3 4 ? 33.882 19.079 15.597 1.00 19.51 4 PRO C O 1
ATOM 2685 N N . ALA C 3 5 ? 33.164 18.707 17.690 1.00 16.94 5 ALA C N 1
ATOM 2686 C CA . ALA C 3 5 ? 34.221 17.697 17.895 1.00 15.49 5 ALA C CA 1
ATOM 2687 C C . ALA C 3 5 ? 33.991 16.499 16.957 1.00 14.00 5 ALA C C 1
ATOM 2688 O O . ALA C 3 5 ? 34.933 15.922 16.389 1.00 14.03 5 ALA C O 1
ATOM 2690 N N . ASP C 3 6 ? 32.722 16.119 16.782 1.00 12.70 6 ASP C N 1
ATOM 2691 C CA . ASP C 3 6 ? 32.413 15.050 15.851 1.00 11.98 6 ASP C CA 1
ATOM 2692 C C . ASP C 3 6 ? 32.858 15.411 14.434 1.00 11.84 6 ASP C C 1
ATOM 2693 O O . ASP C 3 6 ? 33.403 14.554 13.707 1.00 12.58 6 ASP C O 1
ATOM 2698 N N . LYS C 3 7 ? 32.617 16.662 14.040 1.00 13.87 7 LYS C N 1
ATOM 2699 C CA A LYS C 3 7 ? 32.991 17.161 12.729 0.50 15.27 7 LYS C CA 1
ATOM 2700 C CA B LYS C 3 7 ? 32.938 16.994 12.687 0.50 15.16 7 LYS C CA 1
ATOM 2701 C C . LYS C 3 7 ? 34.491 17.016 12.527 1.00 14.53 7 LYS C C 1
ATOM 2702 O O . LYS C 3 7 ? 35.017 16.503 11.492 1.00 15.63 7 LYS C O 1
ATOM 2713 N N . THR C 3 8 ? 35.233 17.458 13.543 1.00 14.59 8 THR C N 1
ATOM 2714 C CA . THR C 3 8 ? 36.699 17.288 13.496 1.00 15.21 8 THR C CA 1
ATOM 2715 C C . THR C 3 8 ? 37.139 15.851 13.352 1.00 14.33 8 THR C C 1
ATOM 2716 O O . THR C 3 8 ? 37.998 15.530 12.526 1.00 14.69 8 THR C O 1
ATOM 2720 N N . ASN C 3 9 ? 36.544 14.948 14.144 1.00 12.53 9 ASN C N 1
ATOM 2721 C CA . ASN C 3 9 ? 36.877 13.571 14.065 1.00 12.21 9 ASN C CA 1
ATOM 2722 C C . ASN C 3 9 ? 36.585 12.961 12.695 1.00 11.60 9 ASN C C 1
ATOM 2723 O O . ASN C 3 9 ? 37.392 12.150 12.196 1.00 12.52 9 ASN C O 1
ATOM 2728 N N . VAL C 3 10 ? 35.429 13.296 12.115 1.00 11.75 10 VAL C N 1
ATOM 2729 C CA . VAL C 3 10 ? 35.089 12.730 10.833 1.00 12.42 10 VAL C CA 1
ATOM 2730 C C . VAL C 3 10 ? 36.026 13.250 9.741 1.00 11.91 10 VAL C C 1
ATOM 2731 O O . VAL C 3 10 ? 36.444 12.481 8.878 1.00 12.83 10 VAL C O 1
ATOM 2735 N N . LYS C 3 11 ? 36.320 14.552 9.780 1.00 11.95 11 LYS C N 1
ATOM 2736 C CA . LYS C 3 11 ? 37.272 15.089 8.802 1.00 12.92 11 LYS C CA 1
ATOM 2737 C C . LYS C 3 11 ? 38.615 14.374 8.902 1.00 12.50 11 LYS C C 1
ATOM 2738 O O . LYS C 3 11 ? 39.213 14.033 7.872 1.00 13.89 11 LYS C O 1
ATOM 2744 N N . ALA C 3 12 ? 39.075 14.087 10.113 1.00 12.96 12 ALA C N 1
ATOM 2745 C CA . ALA C 3 12 ? 40.359 13.430 10.269 1.00 13.24 12 ALA C CA 1
ATOM 2746 C C . ALA C 3 12 ? 40.287 11.998 9.788 1.00 13.20 12 ALA C C 1
ATOM 2747 O O . ALA C 3 12 ? 41.182 11.530 9.066 1.00 13.20 12 ALA C O 1
ATOM 2749 N N . ALA C 3 13 ? 39.229 11.283 10.158 1.00 12.59 13 ALA C N 1
ATOM 2750 C CA . ALA C 3 13 ? 39.162 9.873 9.825 1.00 12.79 13 ALA C CA 1
ATOM 2751 C C . ALA C 3 13 ? 38.963 9.691 8.320 1.00 12.55 13 ALA C C 1
ATOM 2752 O O . ALA C 3 13 ? 39.608 8.831 7.697 1.00 12.85 13 ALA C O 1
ATOM 2754 N N . TRP C 3 14 ? 38.031 10.453 7.732 1.00 13.75 14 TRP C N 1
ATOM 2755 C CA . TRP C 3 14 ? 37.817 10.349 6.295 1.00 12.96 14 TRP C CA 1
ATOM 2756 C C . TRP C 3 14 ? 39.026 10.852 5.505 1.00 12.66 14 TRP C C 1
ATOM 2757 O O . TRP C 3 14 ? 39.333 10.325 4.435 1.00 12.91 14 TRP C O 1
ATOM 2768 N N . GLY C 3 15 ? 39.695 11.865 6.032 1.00 13.24 15 GLY C N 1
ATOM 2769 C CA . GLY C 3 15 ? 40.944 12.325 5.409 1.00 13.63 15 GLY C CA 1
ATOM 2770 C C . GLY C 3 15 ? 41.954 11.196 5.382 1.00 13.07 15 GLY C C 1
ATOM 2771 O O . GLY C 3 15 ? 42.669 11.025 4.387 1.00 14.22 15 GLY C O 1
ATOM 2772 N N . LYS C 3 16 ? 42.060 10.418 6.466 1.00 12.92 16 LYS C N 1
ATOM 2773 C CA . LYS C 3 16 ? 42.971 9.298 6.524 1.00 12.43 16 LYS C CA 1
ATOM 2774 C C . LYS C 3 16 ? 42.565 8.209 5.533 1.00 12.19 16 LYS C C 1
ATOM 2775 O O . LYS C 3 16 ? 43.444 7.614 4.898 1.00 13.90 16 LYS C O 1
ATOM 2781 N N . VAL C 3 17 ? 41.264 7.947 5.374 1.00 11.80 17 VAL C N 1
ATOM 2782 C CA . VAL C 3 17 ? 40.801 7.000 4.360 1.00 11.81 17 VAL C CA 1
ATOM 2783 C C . VAL C 3 17 ? 41.348 7.415 2.997 1.00 12.53 17 VAL C C 1
ATOM 2784 O O . VAL C 3 17 ? 41.804 6.556 2.223 1.00 13.39 17 VAL C O 1
ATOM 2788 N N . GLY C 3 18 ? 41.288 8.729 2.708 1.00 13.30 18 GLY C N 1
ATOM 2789 C CA . GLY C 3 18 ? 41.985 9.251 1.559 1.00 14.66 18 GLY C CA 1
ATOM 2790 C C . GLY C 3 18 ? 41.585 8.529 0.289 1.00 13.52 18 GLY C C 1
ATOM 2791 O O . GLY C 3 18 ? 40.389 8.407 -0.056 1.00 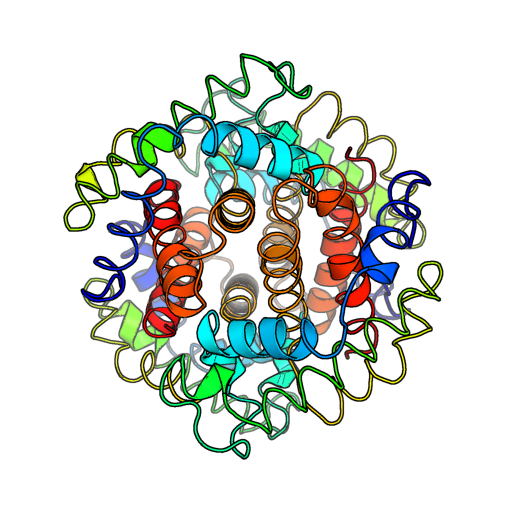14.48 18 GLY C O 1
ATOM 2792 N N . ALA C 3 19 ? 42.610 8.122 -0.462 1.00 14.13 19 ALA C N 1
ATOM 2793 C CA . ALA C 3 19 ? 42.395 7.536 -1.780 1.00 15.26 19 ALA C CA 1
ATOM 2794 C C . ALA C 3 19 ? 41.701 6.197 -1.746 1.00 12.96 19 ALA C C 1
ATOM 2795 O O . ALA C 3 19 ? 41.312 5.685 -2.800 1.00 15.63 19 ALA C O 1
ATOM 2797 N N . HIS C 3 20 ? 41.588 5.594 -0.561 1.00 11.82 20 HIS C N 1
ATOM 2798 C CA A HIS C 3 20 ? 40.907 4.316 -0.386 0.50 10.99 20 HIS C CA 1
ATOM 2799 C CA B HIS C 3 20 ? 40.899 4.294 -0.471 0.50 12.03 20 HIS C CA 1
ATOM 2800 C C . HIS C 3 20 ? 39.386 4.444 -0.295 1.00 10.97 20 HIS C C 1
ATOM 2801 O O . HIS C 3 20 ? 38.687 3.443 -0.158 1.00 10.93 20 HIS C O 1
ATOM 2814 N N . ALA C 3 21 ? 38.869 5.680 -0.345 1.00 11.34 21 ALA C N 1
ATOM 2815 C CA . ALA C 3 21 ? 37.425 5.854 -0.074 1.00 11.15 21 ALA C CA 1
ATOM 2816 C C . ALA C 3 21 ? 36.548 5.022 -0.991 1.00 10.23 21 ALA C C 1
ATOM 2817 O O . ALA C 3 21 ? 35.606 4.368 -0.525 1.00 10.28 21 ALA C O 1
ATOM 2819 N N . GLY C 3 22 ? 36.808 5.045 -2.286 1.00 11.22 22 GLY C N 1
ATOM 2820 C CA . GLY C 3 22 ? 35.973 4.274 -3.186 1.00 11.15 22 GLY C CA 1
ATOM 2821 C C . GLY C 3 22 ? 36.031 2.776 -2.944 1.00 10.41 22 GLY C C 1
ATOM 2822 O O . GLY C 3 22 ? 35.005 2.075 -3.009 1.00 11.27 22 GLY C O 1
ATOM 2823 N N . GLU C 3 23 ? 37.223 2.265 -2.704 1.00 10.83 23 GLU C N 1
ATOM 2824 C CA A GLU C 3 23 ? 37.411 0.883 -2.315 0.70 11.08 23 GLU C CA 1
ATOM 2825 C CA B GLU C 3 23 ? 37.322 0.853 -2.394 0.30 11.07 23 GLU C CA 1
ATOM 2826 C C . GLU C 3 23 ? 36.567 0.531 -1.094 1.00 9.82 23 GLU C C 1
ATOM 2827 O O . GLU C 3 23 ? 35.931 -0.534 -1.036 1.00 9.93 23 GLU C O 1
ATOM 2838 N N . TYR C 3 24 ? 36.606 1.389 -0.087 1.00 9.44 24 TYR C N 1
ATOM 2839 C CA . TYR C 3 24 ? 35.883 1.118 1.130 1.00 8.96 24 TYR C CA 1
ATOM 2840 C C . TYR C 3 24 ? 34.391 1.241 0.933 1.00 8.97 24 TYR C C 1
ATOM 2841 O O . TYR C 3 24 ? 33.636 0.474 1.540 1.00 9.37 24 TYR C O 1
ATOM 2850 N N . GLY C 3 25 ? 33.941 2.169 0.079 1.00 9.12 25 GLY C N 1
ATOM 2851 C CA . GLY C 3 25 ? 32.525 2.207 -0.260 1.00 9.94 25 GLY C CA 1
ATOM 2852 C C . GLY C 3 25 ? 32.058 0.917 -0.906 1.00 8.95 25 GLY C C 1
ATOM 2853 O O . GLY C 3 25 ? 30.983 0.410 -0.603 1.00 9.70 25 GLY C O 1
ATOM 2854 N N . ALA C 3 26 ? 32.851 0.410 -1.831 1.00 9.34 26 ALA C N 1
ATOM 2855 C CA . ALA C 3 26 ? 32.508 -0.844 -2.495 1.00 9.42 26 ALA C CA 1
ATOM 2856 C C . ALA C 3 26 ? 32.466 -1.973 -1.502 1.00 8.85 26 ALA C C 1
ATOM 2857 O O . ALA C 3 26 ? 31.543 -2.828 -1.547 1.00 9.21 26 ALA C O 1
ATOM 2859 N N . GLU C 3 27 ? 33.466 -2.063 -0.632 1.00 8.86 27 GLU C N 1
ATOM 2860 C CA . GLU C 3 27 ? 33.484 -3.131 0.359 1.00 8.89 27 GLU C CA 1
ATOM 2861 C C . GLU C 3 27 ? 32.302 -3.028 1.318 1.00 8.30 27 GLU C C 1
ATOM 2862 O O . GLU C 3 27 ? 31.765 -4.056 1.734 1.00 8.65 27 GLU C O 1
ATOM 2868 N N . ALA C 3 28 ? 31.894 -1.824 1.645 1.00 8.29 28 ALA C N 1
ATOM 2869 C CA . ALA C 3 28 ? 30.720 -1.678 2.538 1.00 8.22 28 ALA C CA 1
ATOM 2870 C C . ALA C 3 28 ? 29.492 -2.273 1.876 1.00 8.03 28 ALA C C 1
ATOM 2871 O O . ALA C 3 28 ? 28.714 -2.988 2.536 1.00 7.76 28 ALA C O 1
ATOM 2873 N N . TYR C 3 29 ? 29.284 -2.003 0.590 1.00 7.88 29 TYR C N 1
ATOM 2874 C CA . TYR C 3 29 ? 28.157 -2.649 -0.115 1.00 8.05 29 TYR C CA 1
ATOM 2875 C C . TYR C 3 29 ? 28.302 -4.142 -0.160 1.00 7.80 29 TYR C C 1
ATOM 2876 O O . TYR C 3 29 ? 27.342 -4.885 0.088 1.00 8.26 29 TYR C O 1
ATOM 2885 N N . GLU C 3 30 ? 29.500 -4.647 -0.495 1.00 7.92 30 GLU C N 1
ATOM 2886 C CA . GLU C 3 30 ? 29.715 -6.062 -0.544 1.00 8.67 30 GLU C CA 1
ATOM 2887 C C . GLU C 3 30 ? 29.353 -6.720 0.801 1.00 8.17 30 GLU C C 1
ATOM 2888 O O . GLU C 3 30 ? 28.687 -7.772 0.839 1.00 8.83 30 GLU C O 1
ATOM 2894 N N . ARG C 3 31 ? 29.853 -6.141 1.883 1.00 7.78 31 ARG C N 1
ATOM 2895 C CA . ARG C 3 31 ? 29.541 -6.623 3.217 1.00 7.66 31 ARG C CA 1
ATOM 2896 C C . ARG C 3 31 ? 28.046 -6.573 3.499 1.00 7.92 31 ARG C C 1
ATOM 2897 O O . ARG C 3 31 ? 27.497 -7.525 4.081 1.00 8.54 31 ARG C O 1
ATOM 2905 N N . MET C 3 32 ? 27.387 -5.486 3.124 1.00 7.70 32 MET C N 1
ATOM 2906 C CA . MET C 3 32 ? 25.963 -5.343 3.365 1.00 7.60 32 MET C CA 1
ATOM 2907 C C . MET C 3 32 ? 25.180 -6.430 2.622 1.00 7.32 32 MET C C 1
ATOM 2908 O O . MET C 3 32 ? 24.237 -6.989 3.177 1.00 7.87 32 MET C O 1
ATOM 2913 N N . PHE C 3 33 ? 25.518 -6.677 1.377 1.00 7.68 33 PHE C N 1
ATOM 2914 C CA . PHE C 3 33 ? 24.751 -7.661 0.606 1.00 8.04 33 PHE C CA 1
ATOM 2915 C C . PHE C 3 33 ? 24.871 -9.027 1.229 1.00 7.71 33 PHE C C 1
ATOM 2916 O O . PHE C 3 33 ? 23.898 -9.832 1.145 1.00 8.85 33 PHE C O 1
ATOM 2924 N N . LEU C 3 34 ? 26.022 -9.388 1.808 1.00 8.59 34 LEU C N 1
ATOM 2925 C CA A LEU C 3 34 ? 26.230 -10.670 2.451 0.20 9.47 34 LEU C CA 1
ATOM 2926 C CA B LEU C 3 34 ? 26.171 -10.694 2.448 0.80 9.53 34 LEU C CA 1
ATOM 2927 C C . LEU C 3 34 ? 25.543 -10.748 3.821 1.00 9.62 34 LEU C C 1
ATOM 2928 O O . LEU C 3 34 ? 24.918 -11.760 4.173 1.00 11.39 34 LEU C O 1
ATOM 2937 N N . SER C 3 35 ? 25.729 -9.709 4.632 1.00 8.84 35 SER C N 1
ATOM 2938 C CA . SER C 3 35 ? 25.207 -9.706 5.980 1.00 10.09 35 SER C CA 1
ATOM 2939 C C . SER C 3 35 ? 23.727 -9.502 6.043 1.00 9.51 35 SER C C 1
ATOM 2940 O O . SER C 3 35 ? 23.066 -10.040 6.956 1.00 11.15 35 SER C O 1
ATOM 2943 N N . PHE C 3 36 ? 23.174 -8.732 5.087 1.00 8.40 36 PHE C N 1
ATOM 2944 C CA . PHE C 3 36 ? 21.780 -8.291 5.098 1.00 8.44 36 PHE C CA 1
ATOM 2945 C C . PHE C 3 36 ? 21.246 -8.542 3.688 1.00 8.05 36 PHE C C 1
ATOM 2946 O O . PHE C 3 36 ? 21.068 -7.601 2.920 1.00 8.08 36 PHE C O 1
ATOM 2954 N N . PRO C 3 37 ? 20.991 -9.805 3.336 1.00 8.67 37 PRO C N 1
ATOM 2955 C CA A PRO C 3 37 ? 20.586 -10.176 1.968 0.50 8.58 37 PRO C CA 1
ATOM 2956 C CA B PRO C 3 37 ? 20.678 -10.070 1.926 0.50 9.63 37 PRO C CA 1
ATOM 2957 C C . PRO C 3 37 ? 19.418 -9.391 1.408 1.00 8.12 37 PRO C C 1
ATOM 2958 O O . PRO C 3 37 ? 19.312 -9.244 0.178 1.00 8.57 37 PRO C O 1
ATOM 2965 N N . THR C 3 38 ? 18.500 -8.944 2.280 1.00 8.31 38 THR C N 1
ATOM 2966 C CA . THR C 3 38 ? 17.345 -8.213 1.734 1.00 8.44 38 THR C CA 1
ATOM 2967 C C . THR C 3 38 ? 17.758 -6.915 1.009 1.00 7.99 38 THR C C 1
ATOM 2968 O O . THR C 3 38 ? 17.000 -6.423 0.178 1.00 8.30 38 THR C O 1
ATOM 2972 N N . THR C 3 39 ? 18.950 -6.409 1.316 1.00 7.75 39 THR C N 1
ATOM 2973 C CA . THR C 3 39 ? 19.395 -5.165 0.652 1.00 7.52 39 THR C CA 1
ATOM 2974 C C . THR C 3 39 ? 19.669 -5.404 -0.839 1.00 7.42 39 THR C C 1
ATOM 2975 O O . THR C 3 39 ? 19.656 -4.459 -1.615 1.00 7.98 39 THR C O 1
ATOM 2979 N N . LYS C 3 40 ? 19.839 -6.671 -1.242 1.00 7.39 40 LYS C N 1
ATOM 2980 C CA . LYS C 3 40 ? 20.014 -6.997 -2.652 1.00 8.18 40 LYS C CA 1
ATOM 2981 C C . LYS C 3 40 ? 18.750 -6.761 -3.454 1.00 8.00 40 LYS C C 1
ATOM 2982 O O . LYS C 3 40 ? 18.830 -6.671 -4.700 1.00 8.79 40 LYS C O 1
ATOM 2988 N N . THR C 3 41 ? 17.594 -6.613 -2.792 1.00 7.83 41 THR C N 1
ATOM 2989 C CA . THR C 3 41 ? 16.375 -6.315 -3.523 1.00 8.33 41 THR C CA 1
ATOM 2990 C C . THR C 3 41 ? 16.452 -4.977 -4.291 1.00 8.21 41 THR C C 1
ATOM 2991 O O . THR C 3 41 ? 15.660 -4.775 -5.195 1.00 9.54 41 THR C O 1
ATOM 2995 N N . TYR C 3 42 ? 17.385 -4.096 -3.900 1.00 7.89 42 TYR C N 1
ATOM 2996 C CA . TYR C 3 42 ? 17.557 -2.831 -4.574 1.00 8.52 42 TYR C CA 1
ATOM 2997 C C . TYR C 3 42 ? 18.529 -2.909 -5.743 1.00 8.87 42 TYR C C 1
ATOM 2998 O O . TYR C 3 42 ? 18.641 -1.934 -6.496 1.00 9.66 42 TYR C O 1
ATOM 3007 N N . PHE C 3 43 ? 19.192 -4.060 -5.896 1.00 8.97 43 PHE C N 1
ATOM 3008 C CA . PHE C 3 43 ? 20.205 -4.235 -6.949 1.00 9.51 43 PHE C CA 1
ATOM 3009 C C . PHE C 3 43 ? 19.965 -5.505 -7.745 1.00 10.28 43 PHE C C 1
ATOM 3010 O O . PHE C 3 43 ? 20.908 -6.234 -8.009 1.00 12.35 43 PHE C O 1
ATOM 3018 N N . PRO C 3 44 ? 18.733 -5.787 -8.169 1.00 11.21 44 PRO C N 1
ATOM 3019 C CA . PRO C 3 44 ? 18.482 -6.995 -8.940 1.00 13.52 44 PRO C CA 1
ATOM 3020 C C . PRO C 3 44 ? 19.185 -6.926 -10.324 1.00 13.88 44 PRO C C 1
ATOM 3021 O O . PRO C 3 44 ? 19.449 -7.962 -10.969 1.00 17.61 44 PRO C O 1
ATOM 3025 N N . HIS C 3 45 ? 19.409 -5.733 -10.817 1.00 15.17 45 HIS C N 1
ATOM 3026 C CA A HIS C 3 45 ? 20.059 -5.439 -12.097 0.50 14.68 45 HIS C CA 1
ATOM 3027 C CA B HIS C 3 45 ? 20.093 -5.786 -12.096 0.50 17.99 45 HIS C CA 1
ATOM 3028 C C . HIS C 3 45 ? 21.596 -5.516 -12.132 1.00 16.63 45 HIS C C 1
ATOM 3029 O O . HIS C 3 45 ? 22.142 -5.167 -13.144 1.00 19.49 45 HIS C O 1
ATOM 3042 N N A PHE C 3 46 ? 22.300 -5.564 -10.972 0.50 12.10 46 PHE C N 1
ATOM 3043 N N B PHE C 3 46 ? 22.201 -6.158 -11.160 0.50 17.18 46 PHE C N 1
ATOM 3044 C CA A PHE C 3 46 ? 23.791 -5.565 -10.904 0.50 11.32 46 PHE C CA 1
ATOM 3045 C CA B PHE C 3 46 ? 23.567 -5.954 -10.952 0.50 14.98 46 PHE C CA 1
ATOM 3046 C C A PHE C 3 46 ? 24.359 -6.958 -10.942 0.50 10.06 46 PHE C C 1
ATOM 3047 C C B PHE C 3 46 ? 24.420 -7.197 -10.882 0.50 12.95 46 PHE C C 1
ATOM 3048 O O A PHE C 3 46 ? 23.754 -7.882 -10.404 0.50 12.30 46 PHE C O 1
ATOM 3049 O O B PHE C 3 46 ? 24.066 -8.239 -10.336 0.50 13.52 46 PHE C O 1
ATOM 3064 N N . ASP C 3 47 ? 25.583 -7.058 -11.482 1.00 11.36 47 ASP C N 1
ATOM 3065 C CA A ASP C 3 47 ? 26.509 -8.1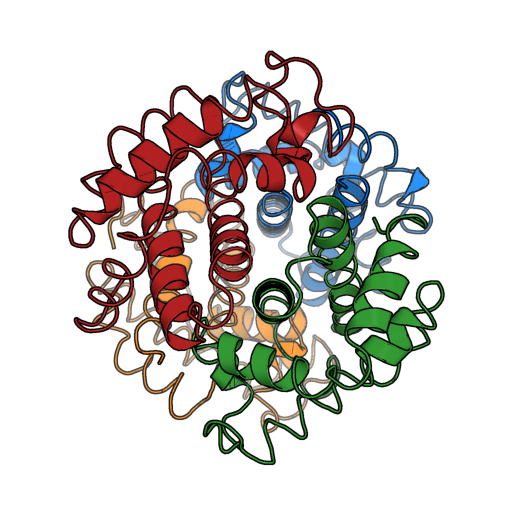44 -11.143 0.50 11.72 47 ASP C CA 1
ATOM 3066 C CA B ASP C 3 47 ? 26.648 -7.948 -11.280 0.50 12.99 47 ASP C CA 1
ATOM 3067 C C . ASP C 3 47 ? 27.144 -7.730 -9.826 1.00 13.30 47 ASP C C 1
ATOM 3068 O O . ASP C 3 47 ? 27.835 -6.737 -9.620 1.00 13.76 47 ASP C O 1
ATOM 3077 N N . LEU C 3 48 ? 26.787 -8.589 -8.867 1.00 14.43 48 LEU C N 1
ATOM 3078 C CA . LEU C 3 48 ? 27.205 -8.424 -7.485 1.00 14.68 48 LEU C CA 1
ATOM 3079 C C . LEU C 3 48 ? 28.406 -9.329 -7.145 1.00 16.09 48 LEU C C 1
ATOM 3080 O O . LEU C 3 48 ? 28.748 -9.503 -6.002 1.00 17.31 48 LEU C O 1
ATOM 3085 N N . SER C 3 49 ? 29.084 -9.799 -8.189 1.00 17.11 49 SER C N 1
ATOM 3086 C CA A SER C 3 49 ? 30.313 -10.560 -8.034 0.50 17.79 49 SER C CA 1
ATOM 3087 C CA B SER C 3 49 ? 30.299 -10.563 -8.004 0.50 18.02 49 SER C CA 1
ATOM 3088 C C . SER C 3 49 ? 31.323 -9.686 -7.325 1.00 17.59 49 SER C C 1
ATOM 3089 O O . SER C 3 49 ? 31.349 -8.461 -7.510 1.00 16.50 49 SER C O 1
ATOM 3094 N N . HIS C 3 50 ? 32.164 -10.325 -6.496 1.00 18.41 50 HIS C N 1
ATOM 3095 C CA A HIS C 3 50 ? 33.271 -9.641 -5.891 0.50 18.16 50 HIS C CA 1
ATOM 3096 C CA B HIS C 3 50 ? 33.264 -9.600 -5.867 0.50 18.42 50 HIS C CA 1
ATOM 3097 C C . HIS C 3 50 ? 34.079 -8.888 -6.951 1.00 18.13 50 HIS C C 1
ATOM 3098 O O . HIS C 3 50 ? 34.439 -9.472 -7.975 1.00 19.48 50 HIS C O 1
ATOM 3111 N N . GLY C 3 51 ? 34.386 -7.619 -6.714 1.00 18.12 51 GLY C N 1
ATOM 3112 C CA . GLY C 3 51 ? 35.228 -6.835 -7.612 1.00 18.85 51 GLY C CA 1
ATOM 3113 C C . GLY C 3 51 ? 34.554 -6.358 -8.896 1.00 15.65 51 GLY C C 1
ATOM 3114 O O . GLY C 3 51 ? 35.228 -5.828 -9.795 1.00 16.34 51 GLY C O 1
ATOM 3115 N N . SER C 3 52 ? 33.240 -6.521 -9.021 1.00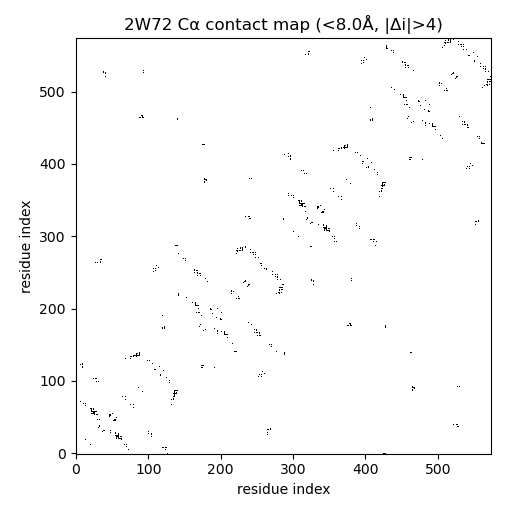 14.01 52 SER C N 1
ATOM 3116 C CA . SER C 3 52 ? 32.582 -6.061 -10.265 1.00 13.16 52 SER C CA 1
ATOM 3117 C C . SER C 3 52 ? 32.725 -4.586 -10.481 1.00 11.77 52 SER C C 1
ATOM 3118 O O . SER C 3 52 ? 32.735 -3.790 -9.536 1.00 12.21 52 SER C O 1
ATOM 3121 N N . ALA C 3 53 ? 32.739 -4.207 -11.758 1.00 11.61 53 ALA C N 1
ATOM 3122 C CA . ALA C 3 53 ? 32.776 -2.806 -12.091 1.00 11.21 53 ALA C CA 1
ATOM 3123 C C . ALA C 3 53 ? 31.569 -2.076 -11.537 1.00 9.55 53 ALA C C 1
ATOM 3124 O O . ALA C 3 53 ? 31.671 -0.907 -11.166 1.00 10.16 53 ALA C O 1
ATOM 3126 N N . GLN C 3 54 ? 30.397 -2.688 -11.569 1.00 9.36 54 GLN C N 1
ATOM 3127 C CA A GLN C 3 54 ? 29.230 -2.010 -11.048 0.50 8.86 54 GLN C CA 1
ATOM 3128 C CA B GLN C 3 54 ? 29.184 -2.070 -11.049 0.50 9.62 54 GLN C CA 1
ATOM 3129 C C . GLN C 3 54 ? 29.312 -1.764 -9.552 1.00 9.06 54 GLN C C 1
ATOM 3130 O O . GLN C 3 54 ? 28.944 -0.672 -9.101 1.00 9.33 54 GLN C O 1
ATOM 3141 N N . VAL C 3 55 ? 29.778 -2.731 -8.771 1.00 9.60 55 VAL C N 1
ATOM 3142 C CA . VAL C 3 55 ? 29.946 -2.479 -7.333 1.00 10.41 55 VAL C CA 1
ATOM 3143 C C . VAL C 3 55 ? 31.051 -1.457 -7.064 1.00 8.89 55 VAL C C 1
ATOM 3144 O O . VAL C 3 55 ? 30.905 -0.596 -6.221 1.00 9.39 55 VAL C O 1
ATOM 3148 N N . LYS C 3 56 ? 32.155 -1.554 -7.812 1.00 9.91 56 LYS C N 1
ATOM 3149 C CA A LYS C 3 56 ? 33.209 -0.551 -7.598 0.50 10.02 56 LYS C CA 1
ATOM 3150 C CA B LYS C 3 56 ? 33.225 -0.568 -7.670 0.50 11.00 56 LYS C CA 1
ATOM 3151 C C . LYS C 3 56 ? 32.733 0.828 -7.988 1.00 9.93 56 LYS C C 1
ATOM 3152 O O . LYS C 3 56 ? 33.075 1.787 -7.318 1.00 11.09 56 LYS C O 1
ATOM 3163 N N . GLY C 3 57 ? 31.935 0.943 -9.067 1.00 10.60 57 GLY C N 1
ATOM 3164 C CA . GLY C 3 57 ? 31.426 2.253 -9.491 1.00 10.91 57 GLY C CA 1
ATOM 3165 C C . GLY C 3 57 ? 30.494 2.809 -8.422 1.00 10.47 57 GLY C C 1
ATOM 3166 O O . GLY C 3 57 ? 30.545 4.021 -8.137 1.00 11.67 57 GLY C O 1
ATOM 3167 N N . GLN C 3 58 ? 29.616 1.975 -7.897 1.00 10.45 58 GLN C N 1
ATOM 3168 C CA . GLN C 3 58 ? 28.690 2.422 -6.843 1.00 10.53 58 GLN C CA 1
ATOM 3169 C C . GLN C 3 58 ? 29.503 2.862 -5.627 1.00 9.72 58 GLN C C 1
ATOM 3170 O O . GLN C 3 58 ? 29.247 3.914 -5.040 1.00 11.08 58 GLN C O 1
ATOM 3176 N N . GLY C 3 59 ? 30.515 2.096 -5.237 1.00 10.43 59 GLY C N 1
ATOM 3177 C CA . GLY C 3 59 ? 31.335 2.497 -4.112 1.00 11.07 59 GLY C CA 1
ATOM 3178 C C . GLY C 3 59 ? 32.059 3.810 -4.312 1.00 11.11 59 GLY C C 1
ATOM 3179 O O . GLY C 3 59 ? 32.138 4.619 -3.374 1.00 11.85 59 GLY C O 1
ATOM 3180 N N . LYS C 3 60 ? 32.552 4.067 -5.517 1.00 11.39 60 LYS C N 1
ATOM 3181 C CA A LYS C 3 60 ? 33.233 5.341 -5.795 0.50 12.56 60 LYS C CA 1
ATOM 3182 C CA B LYS C 3 60 ? 33.223 5.322 -5.831 0.50 12.59 60 LYS C CA 1
ATOM 3183 C C . LYS C 3 60 ? 32.259 6.498 -5.735 1.00 11.54 60 LYS C C 1
ATOM 3184 O O . LYS C 3 60 ? 32.582 7.554 -5.189 1.00 12.57 60 LYS C O 1
ATOM 3195 N N . LYS C 3 61 ? 31.071 6.322 -6.304 1.00 10.94 61 LYS C N 1
ATOM 3196 C CA . LYS C 3 61 ? 30.102 7.425 -6.285 1.00 11.45 61 LYS C CA 1
ATOM 3197 C C . LYS C 3 61 ? 29.653 7.752 -4.865 1.00 10.13 61 LYS C C 1
ATOM 3198 O O . LYS C 3 61 ? 29.530 8.912 -4.475 1.00 10.87 61 LYS C O 1
ATOM 3204 N N . VAL C 3 62 ? 29.388 6.686 -4.097 1.00 10.47 62 VAL C N 1
ATOM 3205 C CA . VAL C 3 62 ? 28.978 6.876 -2.710 1.00 10.36 62 VAL C CA 1
ATOM 3206 C C . VAL C 3 62 ? 30.097 7.512 -1.892 1.00 10.56 62 VAL C C 1
ATOM 3207 O O . VAL C 3 62 ? 29.864 8.436 -1.084 1.00 10.64 62 VAL C O 1
ATOM 3211 N N . ALA C 3 63 ? 31.316 7.064 -2.109 1.00 10.95 63 ALA C N 1
ATOM 3212 C CA . ALA C 3 63 ? 32.474 7.676 -1.467 1.00 12.20 63 ALA C CA 1
ATOM 3213 C C . ALA C 3 63 ? 32.620 9.148 -1.815 1.00 11.43 63 ALA C C 1
ATOM 3214 O O . ALA C 3 63 ? 32.893 9.966 -0.939 1.00 12.57 63 ALA C O 1
ATOM 3216 N N . ASP C 3 64 ? 32.444 9.494 -3.086 1.00 12.08 64 ASP C N 1
ATOM 3217 C CA A ASP C 3 64 ? 32.507 10.922 -3.473 0.80 11.85 64 ASP C CA 1
ATOM 3218 C CA B ASP C 3 64 ? 32.473 10.873 -3.503 0.20 12.48 64 ASP C CA 1
ATOM 3219 C C . ASP C 3 64 ? 31.433 11.716 -2.743 1.00 11.45 64 ASP C C 1
ATOM 3220 O O . ASP C 3 64 ? 31.687 12.867 -2.336 1.00 12.34 64 ASP C O 1
ATOM 3229 N N . ALA C 3 65 ? 30.229 11.160 -2.611 1.00 11.00 65 ALA C N 1
ATOM 3230 C CA . ALA C 3 65 ? 29.171 11.864 -1.904 1.00 10.62 65 ALA C CA 1
ATOM 3231 C C . ALA C 3 65 ? 29.540 12.081 -0.444 1.00 10.12 65 ALA C C 1
ATOM 3232 O O . ALA C 3 65 ? 29.304 13.156 0.112 1.00 10.70 65 ALA C O 1
ATOM 3234 N N . LEU C 3 66 ? 30.092 11.051 0.177 1.00 10.17 66 LEU C N 1
ATOM 3235 C CA . LEU C 3 66 ? 30.523 11.169 1.554 1.00 10.00 66 LEU C CA 1
ATOM 3236 C C . LEU C 3 66 ? 31.655 12.213 1.679 1.00 10.60 66 LEU C C 1
ATOM 3237 O O . LEU C 3 66 ? 31.639 13.012 2.632 1.00 11.16 66 LEU C O 1
ATOM 3242 N N . THR C 3 67 ? 32.603 12.220 0.750 1.00 10.65 67 THR C N 1
ATOM 3243 C CA . THR C 3 67 ? 33.668 13.222 0.770 1.00 12.26 67 THR C CA 1
ATOM 3244 C C . THR C 3 67 ? 33.051 14.633 0.707 1.00 12.05 67 THR C C 1
ATOM 3245 O O . THR C 3 67 ? 33.481 15.536 1.403 1.00 13.71 67 THR C O 1
ATOM 3249 N N . ASN C 3 68 ? 32.068 14.821 -0.169 1.00 12.84 68 ASN C N 1
ATOM 3250 C CA . ASN C 3 68 ? 31.379 16.109 -0.295 1.00 14.00 68 ASN C CA 1
ATOM 3251 C C . ASN C 3 68 ? 30.691 16.484 1.018 1.00 12.93 68 ASN C C 1
ATOM 3252 O O . ASN C 3 68 ? 30.758 17.623 1.461 1.00 14.37 68 ASN C O 1
ATOM 3257 N N . ALA C 3 69 ? 30.033 15.520 1.644 1.00 12.62 69 ALA C N 1
ATOM 3258 C CA . ALA C 3 69 ? 29.365 15.788 2.944 1.00 12.40 69 ALA C CA 1
ATOM 3259 C C . ALA C 3 69 ? 30.364 16.138 4.038 1.00 12.34 69 ALA C C 1
ATOM 3260 O O . ALA C 3 69 ? 30.129 17.068 4.809 1.00 14.88 69 ALA C O 1
ATOM 3262 N N . VAL C 3 70 ? 31.487 15.446 4.083 1.00 12.23 70 VAL C N 1
ATOM 3263 C CA . VAL C 3 70 ? 32.525 15.708 5.094 1.00 13.93 70 VAL C CA 1
ATOM 3264 C C . VAL C 3 70 ? 33.080 17.118 4.911 1.00 15.26 70 VAL C C 1
ATOM 3265 O O . VAL C 3 70 ? 33.386 17.806 5.882 1.00 18.47 70 VAL C O 1
ATOM 3269 N N . ALA C 3 71 ? 33.235 17.540 3.657 1.00 15.56 71 ALA C N 1
ATOM 3270 C CA . ALA C 3 71 ? 33.824 18.855 3.348 1.00 18.32 71 ALA C CA 1
ATOM 3271 C C . ALA C 3 71 ? 32.814 19.924 3.647 1.00 17.09 71 ALA C C 1
ATOM 3272 O O . ALA C 3 71 ? 33.217 21.073 3.767 1.00 19.83 71 ALA C O 1
ATOM 3274 N N . HIS C 3 72 ? 31.527 19.600 3.724 1.00 17.24 72 HIS C N 1
ATOM 3275 C CA A HIS C 3 72 ? 30.426 20.550 3.864 0.50 18.27 72 HIS C CA 1
ATOM 3276 C CA B HIS C 3 72 ? 30.496 20.612 3.917 0.50 17.39 72 HIS C CA 1
ATOM 3277 C C . HIS C 3 72 ? 29.550 20.204 5.057 1.00 17.85 72 HIS C C 1
ATOM 3278 O O . HIS C 3 72 ? 28.332 20.259 4.950 1.00 17.88 72 HIS C O 1
ATOM 3291 N N . VAL C 3 73 ? 30.143 19.817 6.202 1.00 18.58 73 VAL C N 1
ATOM 3292 C CA A VAL C 3 73 ? 29.387 19.166 7.255 0.50 19.68 73 VAL C CA 1
ATOM 3293 C CA B VAL C 3 73 ? 29.432 19.205 7.349 0.50 20.57 73 VAL C CA 1
ATOM 3294 C C . VAL C 3 73 ? 28.388 20.117 7.946 1.00 20.16 73 VAL C C 1
ATOM 3295 O O . VAL C 3 73 ? 27.459 19.659 8.580 1.00 23.05 73 VAL C O 1
ATOM 3302 N N . ASP C 3 74 ? 28.575 21.425 7.790 1.00 20.80 74 ASP C N 1
ATOM 3303 C CA A ASP C 3 74 ? 27.609 22.417 8.295 0.80 21.86 74 ASP C CA 1
ATOM 3304 C CA B ASP C 3 74 ? 27.588 22.385 8.301 0.20 22.04 74 ASP C CA 1
ATOM 3305 C C . ASP C 3 74 ? 26.544 22.838 7.264 1.00 22.16 74 ASP C C 1
ATOM 3306 O O . ASP C 3 74 ? 25.717 23.725 7.558 1.00 24.90 74 ASP C O 1
ATOM 3315 N N . ASP C 3 75 ? 26.582 22.248 6.061 1.00 21.63 75 ASP C N 1
ATOM 3316 C CA A ASP C 3 75 ? 25.643 22.548 4.979 0.70 20.86 75 ASP C CA 1
ATOM 3317 C CA B ASP C 3 75 ? 25.540 22.518 5.059 0.30 20.46 75 ASP C CA 1
ATOM 3318 C C . ASP C 3 75 ? 25.321 21.251 4.231 1.00 19.48 75 ASP C C 1
ATOM 3319 O O . ASP C 3 75 ? 25.293 21.257 3.000 1.00 19.37 75 ASP C O 1
ATOM 3328 N N . MET C 3 76 ? 25.113 20.158 4.955 1.00 18.61 76 MET C N 1
ATOM 3329 C CA A MET C 3 76 ? 24.913 18.877 4.276 0.50 17.29 76 MET C CA 1
ATOM 3330 C CA B MET C 3 76 ? 24.908 18.859 4.329 0.50 18.49 76 MET C CA 1
ATOM 3331 C C . MET C 3 76 ? 23.629 18.800 3.497 1.00 17.84 76 MET C C 1
ATOM 3332 O O . MET C 3 76 ? 23.608 18.162 2.446 1.00 18.43 76 MET C O 1
ATOM 3341 N N . PRO C 3 77 ? 22.522 19.370 4.009 1.00 17.93 77 PRO C N 1
ATOM 3342 C CA . PRO C 3 77 ? 21.327 19.335 3.151 1.00 18.21 77 PRO C CA 1
ATOM 3343 C C . PRO C 3 77 ? 21.543 19.897 1.769 1.00 18.32 77 PRO C C 1
ATOM 3344 O O . PRO C 3 77 ? 21.079 19.350 0.778 1.00 19.47 77 PRO C O 1
ATOM 3348 N N . ASN C 3 78 ? 22.265 21.001 1.694 1.00 18.79 78 ASN C N 1
ATOM 3349 C CA A ASN C 3 78 ? 22.575 21.560 0.397 0.50 19.43 78 ASN C CA 1
ATOM 3350 C CA B ASN C 3 78 ? 22.579 21.577 0.401 0.50 19.73 78 ASN C CA 1
ATOM 3351 C C . ASN C 3 78 ? 23.537 20.694 -0.392 1.00 19.45 78 ASN C C 1
ATOM 3352 O O . ASN C 3 78 ? 23.327 20.458 -1.573 1.00 21.17 78 ASN C O 1
ATOM 3361 N N . ALA C 3 79 ? 24.595 20.225 0.270 1.00 20.06 79 ALA C N 1
ATOM 3362 C CA . ALA C 3 79 ? 25.621 19.414 -0.378 1.00 20.95 79 ALA C CA 1
ATOM 3363 C C . ALA C 3 79 ? 25.044 18.168 -1.036 1.00 20.13 79 ALA C C 1
ATOM 3364 O O . ALA C 3 79 ? 25.463 17.795 -2.147 1.00 22.11 79 ALA C O 1
ATOM 3366 N N . LEU C 3 80 ? 24.074 17.566 -0.349 1.00 17.97 80 LEU C N 1
ATOM 3367 C CA . LEU C 3 80 ? 23.495 16.282 -0.767 1.00 17.62 80 LEU C CA 1
ATOM 3368 C C . LEU C 3 80 ? 22.141 16.429 -1.437 1.00 15.62 80 LEU C C 1
ATOM 3369 O O . LEU C 3 80 ? 21.438 15.451 -1.635 1.00 15.67 80 LEU C O 1
ATOM 3374 N N . SER C 3 81 ? 21.780 17.648 -1.816 1.00 16.34 81 SER C N 1
ATOM 3375 C CA A SER C 3 81 ? 20.444 17.914 -2.331 0.50 15.43 81 SER C CA 1
ATOM 3376 C CA B SER C 3 81 ? 20.432 17.891 -2.305 0.50 15.71 81 SER C CA 1
ATOM 3377 C C . SER C 3 81 ? 20.049 17.046 -3.521 1.00 14.60 81 SER C C 1
ATOM 3378 O O . SER C 3 81 ? 18.905 16.520 -3.563 1.00 14.71 81 SER C O 1
ATOM 3383 N N . ALA C 3 82 ? 20.957 16.904 -4.503 1.00 14.92 82 ALA C N 1
ATOM 3384 C CA . ALA C 3 82 ? 20.634 16.078 -5.692 1.00 14.64 82 ALA C CA 1
ATOM 3385 C C . ALA C 3 82 ? 20.399 14.645 -5.291 1.00 13.31 82 ALA C C 1
ATOM 3386 O O . ALA C 3 82 ? 19.509 13.969 -5.839 1.00 13.27 82 ALA C O 1
ATOM 3388 N N . LEU C 3 83 ? 21.172 14.162 -4.326 1.00 12.83 83 LEU C N 1
ATOM 3389 C CA . LEU C 3 83 ? 21.044 12.785 -3.896 1.00 12.08 83 LEU C CA 1
ATOM 3390 C C . LEU C 3 83 ? 19.819 12.575 -3.033 1.00 11.16 83 LEU C C 1
ATOM 3391 O O . LEU C 3 83 ? 19.246 11.474 -3.107 1.00 11.14 83 LEU C O 1
ATOM 3396 N N . SER C 3 84 ? 19.422 13.541 -2.202 1.00 10.59 84 SER C N 1
ATOM 3397 C CA A SER C 3 84 ? 18.187 13.418 -1.452 0.25 11.01 84 SER C CA 1
ATOM 3398 C CA B SER C 3 84 ? 18.219 13.357 -1.443 0.50 10.27 84 SER C CA 1
ATOM 3399 C CA C SER C 3 84 ? 18.211 13.409 -1.447 0.25 10.92 84 SER C CA 1
ATOM 3400 C C . SER C 3 84 ? 17.025 13.364 -2.419 1.00 10.76 84 SER C C 1
ATOM 3401 O O . SER C 3 84 ? 16.068 12.618 -2.225 1.00 11.27 84 SER C O 1
ATOM 3408 N N . ASP C 3 85 ? 17.072 14.195 -3.480 1.00 11.47 85 ASP C N 1
ATOM 3409 C CA A ASP C 3 85 ? 16.012 14.141 -4.478 0.70 10.96 85 ASP C CA 1
ATOM 3410 C CA B ASP C 3 85 ? 16.077 14.171 -4.525 0.30 12.11 85 ASP C CA 1
ATOM 3411 C C . ASP C 3 85 ? 16.003 12.767 -5.157 1.00 11.47 85 ASP C C 1
ATOM 3412 O O . ASP C 3 85 ? 14.923 12.151 -5.319 1.00 11.23 85 ASP C O 1
ATOM 3421 N N . LEU C 3 86 ? 17.166 12.250 -5.568 1.00 10.99 86 LEU C N 1
ATOM 3422 C CA . LEU C 3 86 ? 17.228 10.989 -6.276 1.00 10.75 86 LEU C CA 1
ATOM 3423 C C . LEU C 3 86 ? 16.671 9.844 -5.426 1.00 9.50 86 LEU C C 1
ATOM 3424 O O . LEU C 3 86 ? 15.905 9.013 -5.929 1.00 10.00 86 LEU C O 1
ATOM 3429 N N . HIS C 3 87 ? 17.069 9.780 -4.164 1.00 9.11 87 HIS C N 1
ATOM 3430 C CA A HIS C 3 87 ? 16.607 8.681 -3.328 0.80 8.54 87 HIS C CA 1
ATOM 3431 C CA B HIS C 3 87 ? 16.593 8.677 -3.341 0.20 8.25 87 HIS C CA 1
ATOM 3432 C C . HIS C 3 87 ? 15.107 8.839 -3.023 1.00 8.56 87 HIS C C 1
ATOM 3433 O O . HIS C 3 87 ? 14.382 7.846 -3.014 1.00 9.07 87 HIS C O 1
ATOM 3446 N N . ALA C 3 88 ? 14.630 10.061 -2.783 1.00 8.76 88 ALA C N 1
ATOM 3447 C CA . ALA C 3 88 ? 13.205 10.241 -2.465 1.00 8.82 88 ALA C CA 1
ATOM 3448 C C . ALA C 3 88 ? 12.279 9.965 -3.629 1.00 8.95 88 ALA C C 1
ATOM 3449 O O . ALA C 3 88 ? 11.179 9.461 -3.464 1.00 9.53 88 ALA C O 1
ATOM 3451 N N . HIS C 3 89 ? 12.693 10.432 -4.812 1.00 10.18 89 HIS C N 1
ATOM 3452 C CA A HIS C 3 89 ? 11.812 10.502 -5.957 0.30 10.48 89 HIS C CA 1
ATOM 3453 C CA B HIS C 3 89 ? 11.782 10.445 -5.942 0.70 10.41 89 HIS C CA 1
ATOM 3454 C C . HIS C 3 89 ? 11.881 9.257 -6.841 1.00 10.10 89 HIS C C 1
ATOM 3455 O O . HIS C 3 89 ? 10.900 8.904 -7.493 1.00 12.19 89 HIS C O 1
ATOM 3468 N N . LYS C 3 90 ? 13.055 8.659 -6.891 1.00 10.09 90 LYS C N 1
ATOM 3469 C CA A LYS C 3 90 ? 13.298 7.582 -7.834 0.50 10.64 90 LYS C CA 1
ATOM 3470 C CA B LYS C 3 90 ? 13.347 7.594 -7.842 0.50 11.74 90 LYS C CA 1
ATOM 3471 C C . LYS C 3 90 ? 13.709 6.299 -7.139 1.00 10.63 90 LYS C C 1
ATOM 3472 O O . LYS C 3 90 ? 12.972 5.305 -7.183 1.00 12.02 90 LYS C O 1
ATOM 3483 N N . LEU C 3 91 ? 14.863 6.284 -6.497 1.00 9.87 91 LEU C N 1
ATOM 3484 C CA . LEU C 3 91 ? 15.365 5.014 -5.947 1.00 9.61 91 LEU C CA 1
ATOM 3485 C C . LEU C 3 91 ? 14.437 4.458 -4.873 1.00 9.03 91 LEU C C 1
ATOM 3486 O O . LEU C 3 91 ? 14.133 3.266 -4.846 1.00 10.27 91 LEU C O 1
ATOM 3491 N N . ARG C 3 92 ? 14.045 5.316 -3.933 1.00 8.45 92 ARG C N 1
ATOM 3492 C CA . ARG C 3 92 ? 12.975 4.978 -2.989 1.00 8.56 92 ARG C CA 1
ATOM 3493 C C . ARG C 3 92 ? 13.366 3.788 -2.097 1.00 8.59 92 ARG C C 1
ATOM 3494 O O . ARG C 3 92 ? 12.560 2.937 -1.770 1.00 9.44 92 ARG C O 1
ATOM 3502 N N . VAL C 3 93 ? 14.644 3.784 -1.698 1.00 8.61 93 VAL C N 1
ATOM 3503 C CA . VAL C 3 93 ? 15.190 2.781 -0.784 1.00 8.20 93 VAL C CA 1
ATOM 3504 C C . VAL C 3 93 ? 14.585 2.937 0.602 1.00 8.26 93 VAL C C 1
ATOM 3505 O O . VAL C 3 93 ? 14.616 4.035 1.157 1.00 8.64 93 VAL C O 1
ATOM 3509 N N . ASP C 3 94 ? 14.045 1.865 1.191 1.00 8.10 94 ASP C N 1
ATOM 3510 C CA . ASP C 3 94 ? 13.404 2.041 2.482 1.00 9.01 94 ASP C CA 1
ATOM 3511 C C . ASP C 3 94 ? 14.425 2.617 3.455 1.00 8.38 94 ASP C C 1
ATOM 3512 O O . ASP C 3 94 ? 15.561 2.127 3.482 1.00 7.97 94 ASP C O 1
ATOM 3517 N N . PRO C 3 95 ? 14.035 3.604 4.267 1.00 9.39 95 PRO C N 1
ATOM 3518 C CA . PRO C 3 95 ? 14.997 4.164 5.224 1.00 10.18 95 PRO C CA 1
ATOM 3519 C C . PRO C 3 95 ? 15.735 3.174 6.124 1.00 9.88 95 PRO C C 1
ATOM 3520 O O . PRO C 3 95 ? 16.878 3.475 6.514 1.00 10.54 95 PRO C O 1
ATOM 3524 N N . VAL C 3 96 ? 15.157 2.016 6.448 1.00 10.80 96 VAL C N 1
ATOM 3525 C CA A VAL C 3 96 ? 15.856 1.076 7.295 0.50 11.14 96 VAL C CA 1
ATOM 3526 C CA B VAL C 3 96 ? 15.872 1.091 7.307 0.50 11.23 96 VAL C CA 1
ATOM 3527 C C . VAL C 3 96 ? 17.220 0.688 6.727 1.00 9.75 96 VAL C C 1
ATOM 3528 O O . VAL C 3 96 ? 18.183 0.364 7.453 1.00 11.48 96 VAL C O 1
ATOM 3535 N N . ASN C 3 97 ? 17.343 0.671 5.407 1.00 8.41 97 ASN C N 1
ATOM 3536 C CA . ASN C 3 97 ? 18.561 0.154 4.788 1.00 8.41 97 ASN C CA 1
ATOM 3537 C C . ASN C 3 97 ? 19.768 1.040 4.981 1.00 7.87 97 ASN C C 1
ATOM 3538 O O . ASN C 3 97 ? 20.910 0.582 4.907 1.00 8.38 97 ASN C O 1
ATOM 3543 N N . PHE C 3 98 ? 19.526 2.325 5.217 1.00 8.34 98 PHE C N 1
ATOM 3544 C CA . PHE C 3 98 ? 20.654 3.239 5.439 1.00 7.79 98 PHE C CA 1
ATOM 3545 C C . PHE C 3 98 ? 21.431 2.886 6.686 1.00 7.66 98 PHE C C 1
ATOM 3546 O O . PHE C 3 98 ? 22.652 3.023 6.719 1.00 8.50 98 PHE C O 1
ATOM 3554 N N . LYS C 3 99 ? 20.744 2.387 7.726 1.00 8.20 99 LYS C N 1
ATOM 3555 C CA A LYS C 3 99 ? 21.373 1.886 8.939 0.50 9.11 99 LYS C CA 1
ATOM 3556 C CA B LYS C 3 99 ? 21.465 1.971 8.912 0.50 8.72 99 LYS C CA 1
ATOM 3557 C C . LYS C 3 99 ? 22.313 0.725 8.638 1.00 8.43 99 LYS C C 1
ATOM 3558 O O . LYS C 3 99 ? 23.389 0.569 9.239 1.00 8.69 99 LYS C O 1
ATOM 3569 N N . LEU C 3 100 ? 21.847 -0.142 7.744 1.00 7.86 100 LEU C N 1
ATOM 3570 C CA . LEU C 3 100 ? 22.609 -1.354 7.425 1.00 7.89 100 LEU C CA 1
ATOM 3571 C C . LEU C 3 100 ? 23.887 -1.001 6.674 1.00 7.68 100 LEU C C 1
ATOM 3572 O O . LEU C 3 100 ? 24.984 -1.505 7.017 1.00 8.01 100 LEU C O 1
ATOM 3577 N N . LEU C 3 101 ? 23.781 -0.111 5.679 1.00 7.25 101 LEU C N 1
ATOM 3578 C CA A LEU C 3 101 ? 24.974 0.336 4.950 0.20 8.02 101 LEU C CA 1
ATOM 3579 C CA B LEU C 3 101 ? 24.976 0.322 4.976 0.80 7.38 101 LEU C CA 1
ATOM 3580 C C . LEU C 3 101 ? 25.941 1.027 5.897 1.00 7.26 101 LEU C C 1
ATOM 3581 O O . LEU C 3 101 ? 27.156 0.844 5.847 1.00 7.60 101 LEU C O 1
ATOM 3590 N N . SER C 3 102 ? 25.380 1.897 6.765 1.00 7.82 102 SER C N 1
ATOM 3591 C CA . SER C 3 102 ? 26.226 2.659 7.688 1.00 7.78 102 SER C CA 1
ATOM 3592 C C . SER C 3 102 ? 27.041 1.751 8.587 1.00 7.25 102 SER C C 1
ATOM 3593 O O . SER C 3 102 ? 28.234 1.925 8.756 1.00 7.84 102 SER C O 1
ATOM 3596 N N . HIS C 3 103 ? 26.368 0.733 9.141 1.00 7.65 103 HIS C N 1
ATOM 3597 C CA . HIS C 3 103 ? 27.058 -0.246 9.986 1.00 8.16 103 HIS C CA 1
ATOM 3598 C C . HIS C 3 103 ? 28.171 -0.949 9.185 1.00 7.18 103 HIS C C 1
ATOM 3599 O O . HIS C 3 103 ? 29.286 -1.135 9.667 1.00 7.59 103 HIS C O 1
ATOM 3606 N N . CYS C 3 104 ? 27.843 -1.342 7.942 1.00 7.39 104 CYS C N 1
ATOM 3607 C CA . CYS C 3 104 ? 28.866 -2.012 7.138 1.00 7.61 104 CYS C CA 1
ATOM 3608 C C . CYS C 3 104 ? 30.018 -1.110 6.766 1.00 7.22 104 CYS C C 1
ATOM 3609 O O . CYS C 3 104 ? 31.152 -1.623 6.638 1.00 8.16 104 CYS C O 1
ATOM 3612 N N . LEU C 3 105 ? 29.812 0.176 6.611 1.00 7.24 105 LEU C N 1
ATOM 3613 C CA . LEU C 3 105 ? 30.923 1.110 6.421 1.00 8.17 105 LEU C CA 1
ATOM 3614 C C . LEU C 3 105 ? 31.780 1.179 7.685 1.00 7.38 105 LEU C C 1
ATOM 3615 O O . LEU C 3 105 ? 33.017 1.188 7.597 1.00 8.11 105 LEU C O 1
ATOM 3620 N N . LEU C 3 106 ? 31.140 1.253 8.866 1.00 7.94 106 LEU C N 1
ATOM 3621 C CA . LEU C 3 106 ? 31.920 1.248 10.091 1.00 7.86 106 LEU C CA 1
ATOM 3622 C C . LEU C 3 106 ? 32.787 0.002 10.212 1.00 7.11 106 LEU C C 1
ATOM 3623 O O . LEU C 3 106 ? 33.964 0.068 10.605 1.00 8.09 106 LEU C O 1
ATOM 3628 N N . VAL C 3 107 ? 32.193 -1.154 9.901 1.00 7.61 107 VAL C N 1
ATOM 3629 C CA . VAL C 3 107 ? 32.966 -2.388 9.966 1.00 7.63 107 VAL C CA 1
ATOM 3630 C C . VAL C 3 107 ? 34.150 -2.360 9.008 1.00 7.44 107 VAL C C 1
ATOM 3631 O O . VAL C 3 107 ? 35.253 -2.782 9.354 1.00 7.84 107 VAL C O 1
ATOM 3635 N N . THR C 3 108 ? 33.922 -1.870 7.780 1.00 7.53 108 THR C N 1
ATOM 3636 C CA . THR C 3 108 ? 34.962 -1.763 6.796 1.00 7.78 108 THR C CA 1
ATOM 3637 C C . THR C 3 108 ? 36.098 -0.865 7.326 1.00 7.54 108 THR C C 1
ATOM 3638 O O . THR C 3 108 ? 37.280 -1.186 7.191 1.00 8.30 108 THR C O 1
ATOM 3642 N N . LEU C 3 109 ? 35.737 0.306 7.875 1.00 8.05 109 LEU C N 1
ATOM 3643 C CA . LEU C 3 109 ? 36.757 1.198 8.390 1.00 8.17 109 LEU C CA 1
ATOM 3644 C C . LEU C 3 109 ? 37.520 0.608 9.564 1.00 7.84 109 LEU C C 1
ATOM 3645 O O . LEU C 3 109 ? 38.744 0.754 9.665 1.00 9.10 109 LEU C O 1
ATOM 3650 N N . ALA C 3 110 ? 36.798 -0.085 10.475 1.00 8.41 110 ALA C N 1
ATOM 3651 C CA . ALA C 3 110 ? 37.443 -0.737 11.597 1.00 8.72 110 ALA C CA 1
ATOM 3652 C C . ALA C 3 110 ? 38.453 -1.800 11.126 1.00 8.26 110 ALA C C 1
ATOM 3653 O O . ALA C 3 110 ? 39.532 -1.934 11.716 1.00 9.48 110 ALA C O 1
ATOM 3655 N N . ALA C 3 111 ? 38.071 -2.564 10.098 1.00 8.78 111 ALA C N 1
ATOM 3656 C CA . ALA C 3 111 ? 38.903 -3.635 9.571 1.00 9.39 111 ALA C CA 1
ATOM 3657 C C . ALA C 3 111 ? 40.148 -3.105 8.861 1.00 9.05 111 ALA C C 1
ATOM 3658 O O . ALA C 3 111 ? 41.148 -3.781 8.792 1.00 12.54 111 ALA C O 1
ATOM 3660 N N . HIS C 3 112 ? 40.060 -1.928 8.282 1.00 8.71 112 HIS C N 1
ATOM 3661 C CA . HIS C 3 112 ? 41.165 -1.368 7.482 1.00 9.05 112 HIS C CA 1
ATOM 3662 C C . HIS C 3 112 ? 42.018 -0.343 8.169 1.00 8.90 112 HIS C C 1
ATOM 3663 O O . HIS C 3 112 ? 43.202 -0.208 7.791 1.00 10.24 112 HIS C O 1
ATOM 3670 N N . LEU C 3 113 ? 41.464 0.394 9.115 1.00 8.68 113 LEU C N 1
ATOM 3671 C CA . LEU C 3 113 ? 42.150 1.533 9.744 1.00 9.49 113 LEU C CA 1
ATOM 3672 C C . LEU C 3 113 ? 41.967 1.437 11.248 1.00 8.67 113 LEU C C 1
ATOM 3673 O O . LEU C 3 113 ? 41.454 2.364 11.902 1.00 10.25 113 LEU C O 1
ATOM 3678 N N . PRO C 3 114 ? 42.446 0.359 11.870 1.00 9.14 114 PRO C N 1
ATOM 3679 C CA . PRO C 3 114 ? 42.173 0.197 13.294 1.00 10.05 114 PRO C CA 1
ATOM 3680 C C . PRO C 3 114 ? 42.803 1.228 14.167 1.00 10.22 114 PRO C C 1
ATOM 3681 O O . PRO C 3 114 ? 42.223 1.561 15.206 1.00 11.65 114 PRO C O 1
ATOM 3685 N N . ALA C 3 115 ? 43.968 1.762 13.788 1.00 10.54 115 ALA C N 1
ATOM 3686 C CA . ALA C 3 115 ? 44.596 2.760 14.663 1.00 10.05 115 ALA C CA 1
ATOM 3687 C C . ALA C 3 115 ? 43.704 3.966 14.800 1.00 10.37 115 ALA C C 1
ATOM 3688 O O . ALA C 3 115 ? 43.635 4.572 15.875 1.00 12.78 115 ALA C O 1
ATOM 3690 N N . GLU C 3 116 ? 43.060 4.343 13.699 1.00 10.19 116 GLU C N 1
ATOM 3691 C CA A GLU C 3 116 ? 42.222 5.538 13.639 0.50 10.82 116 GLU C CA 1
ATOM 3692 C CA B GLU C 3 116 ? 42.246 5.565 13.655 0.50 10.09 116 GLU C CA 1
ATOM 3693 C C . GLU C 3 116 ? 40.856 5.325 14.261 1.00 10.00 116 GLU C C 1
ATOM 3694 O O . GLU C 3 116 ? 40.224 6.290 14.725 1.00 11.35 116 GLU C O 1
ATOM 3705 N N . PHE C 3 117 ? 40.383 4.089 14.275 1.00 10.37 117 PHE C N 1
ATOM 3706 C CA . PHE C 3 117 ? 39.022 3.745 14.717 1.00 9.97 117 PHE C CA 1
ATOM 3707 C C . PHE C 3 117 ? 38.958 3.625 16.233 1.00 9.38 117 PHE C C 1
ATOM 3708 O O . PHE C 3 117 ? 38.719 2.543 16.774 1.00 10.97 117 PHE C O 1
ATOM 3716 N N . THR C 3 118 ? 39.220 4.733 16.912 1.00 9.45 118 THR C N 1
ATOM 3717 C CA . THR C 3 118 ? 39.153 4.790 18.354 1.00 10.05 118 THR C CA 1
ATOM 3718 C C . THR C 3 118 ? 37.671 4.823 18.808 1.00 9.15 118 THR C C 1
ATOM 3719 O O . THR C 3 118 ? 36.770 5.019 18.022 1.00 9.55 118 THR C O 1
ATOM 3723 N N . PRO C 3 119 ? 37.403 4.644 20.109 1.00 9.67 119 PRO C N 1
ATOM 3724 C CA . PRO C 3 119 ? 36.017 4.772 20.569 1.00 9.94 119 PRO C CA 1
ATOM 3725 C C . PRO C 3 119 ? 35.377 6.106 20.207 1.00 9.73 119 PRO C C 1
ATOM 3726 O O . PRO C 3 119 ? 34.225 6.128 19.745 1.00 9.53 119 PRO C O 1
ATOM 3730 N N . ALA C 3 120 ? 36.095 7.217 20.419 1.00 10.17 120 ALA C N 1
ATOM 3731 C CA . ALA C 3 120 ? 35.536 8.504 20.094 1.00 10.64 120 ALA C CA 1
ATOM 3732 C C . ALA C 3 120 ? 35.269 8.648 18.602 1.00 9.98 120 ALA C C 1
ATOM 3733 O O . ALA C 3 120 ? 34.257 9.261 18.186 1.00 10.65 120 ALA C O 1
ATOM 3735 N N . VAL C 3 121 ? 36.203 8.156 17.760 1.00 9.54 121 VAL C N 1
ATOM 3736 C CA . VAL C 3 121 ? 36.029 8.279 16.333 1.00 9.80 121 VAL C CA 1
ATOM 3737 C C . VAL C 3 121 ? 34.872 7.421 15.842 1.00 8.73 121 VAL C C 1
ATOM 3738 O O . VAL C 3 121 ? 34.086 7.839 14.984 1.00 9.17 121 VAL C O 1
ATOM 3742 N N . HIS C 3 122 ? 34.779 6.208 16.387 1.00 8.68 122 HIS C N 1
ATOM 3743 C CA . HIS C 3 122 ? 33.627 5.326 16.107 1.00 8.46 122 HIS C CA 1
ATOM 3744 C C . HIS C 3 122 ? 32.316 6.043 16.426 1.00 8.39 122 HIS C C 1
ATOM 3745 O O . HIS C 3 122 ? 31.401 6.060 15.585 1.00 8.66 122 HIS C O 1
ATOM 3752 N N . ALA C 3 123 ? 32.241 6.685 17.599 1.00 8.79 123 ALA C N 1
ATOM 3753 C CA . ALA C 3 123 ? 30.993 7.374 17.961 1.00 8.65 123 ALA C CA 1
ATOM 3754 C C . ALA C 3 123 ? 30.707 8.502 16.950 1.00 8.22 123 ALA C C 1
ATOM 3755 O O . ALA C 3 123 ? 29.580 8.667 16.498 1.00 8.83 123 ALA C O 1
ATOM 3757 N N . SER C 3 124 ? 31.747 9.279 16.616 1.00 8.35 124 SER C N 1
ATOM 3758 C CA . SER C 3 124 ? 31.522 10.414 15.692 1.00 8.79 124 SER C CA 1
ATOM 3759 C C . SER C 3 124 ? 31.116 9.948 14.295 1.00 8.16 124 SER C C 1
ATOM 3760 O O . SER C 3 124 ? 30.244 10.548 13.650 1.00 8.89 124 SER C O 1
ATOM 3763 N N . LEU C 3 125 ? 31.785 8.894 13.806 1.00 8.51 125 LEU C N 1
ATOM 3764 C CA . LEU C 3 125 ? 31.432 8.365 12.501 1.00 8.45 125 LEU C CA 1
ATOM 3765 C C . LEU C 3 125 ? 30.005 7.809 12.484 1.00 8.02 125 LEU C C 1
ATOM 3766 O O . LEU C 3 125 ? 29.268 8.005 11.502 1.00 8.80 125 LEU C O 1
ATOM 3771 N N . ASP C 3 126 ? 29.596 7.127 13.561 1.00 8.16 126 ASP C N 1
ATOM 3772 C CA . ASP C 3 126 ? 28.243 6.626 13.608 1.00 8.38 126 ASP C CA 1
ATOM 3773 C C . ASP C 3 126 ? 27.215 7.766 13.547 1.00 8.07 126 ASP C C 1
ATOM 3774 O O . ASP C 3 126 ? 26.235 7.718 12.798 1.00 8.79 126 ASP C O 1
ATOM 3779 N N . LYS C 3 127 ? 27.465 8.811 14.319 1.00 8.25 127 LYS C N 1
ATOM 3780 C CA A LYS C 3 127 ? 26.585 9.982 14.312 0.50 8.70 127 LYS C CA 1
ATOM 3781 C CA B LYS C 3 127 ? 26.578 9.979 14.302 0.50 8.61 127 LYS C CA 1
ATOM 3782 C C . LYS C 3 127 ? 26.562 10.617 12.928 1.00 8.44 127 LYS C C 1
ATOM 3783 O O . LYS C 3 127 ? 25.521 11.055 12.438 1.00 9.27 127 LYS C O 1
ATOM 3794 N N . PHE C 3 128 ? 27.739 10.724 12.313 1.00 8.55 128 PHE C N 1
ATOM 3795 C CA . PHE C 3 128 ? 27.831 11.343 11.009 1.00 9.13 128 PHE C CA 1
ATOM 3796 C C . PHE C 3 128 ? 27.052 10.563 9.964 1.00 8.30 128 PHE C C 1
ATOM 3797 O O . PHE C 3 128 ? 26.305 11.152 9.162 1.00 8.96 128 PHE C O 1
ATOM 3805 N N . LEU C 3 129 ? 27.209 9.244 9.940 1.00 7.82 129 LEU C N 1
ATOM 3806 C CA . LEU C 3 129 ? 26.475 8.468 8.949 1.00 7.89 129 LEU C CA 1
ATOM 3807 C C . LEU C 3 129 ? 24.980 8.501 9.210 1.00 8.22 129 LEU C C 1
ATOM 3808 O O . LEU C 3 129 ? 24.188 8.470 8.257 1.00 8.79 129 LEU C O 1
ATOM 3813 N N . ALA C 3 130 ? 24.584 8.578 10.467 1.00 8.79 130 ALA C N 1
ATOM 3814 C CA . ALA C 3 130 ? 23.148 8.767 10.788 1.00 9.28 130 ALA C CA 1
ATOM 3815 C C . ALA C 3 130 ? 22.651 10.093 10.233 1.00 9.51 130 ALA C C 1
ATOM 3816 O O . ALA C 3 130 ? 21.533 10.172 9.707 1.00 9.89 130 ALA C O 1
ATOM 3818 N N . SER C 3 131 ? 23.456 11.139 10.374 1.00 9.69 131 SER C N 1
ATOM 3819 C CA A SER C 3 131 ? 23.108 12.465 9.824 0.50 10.01 131 SER C CA 1
ATOM 3820 C CA B SER C 3 131 ? 23.070 12.434 9.848 0.50 10.04 131 SER C CA 1
ATOM 3821 C C . SER C 3 131 ? 22.981 12.447 8.306 1.00 10.05 131 SER C C 1
ATOM 3822 O O . SER C 3 131 ? 22.023 12.988 7.739 1.00 10.43 131 SER C O 1
ATOM 3827 N N . VAL C 3 132 ? 23.957 11.830 7.652 1.00 9.18 132 VAL C N 1
ATOM 3828 C CA . VAL C 3 132 ? 23.899 11.691 6.198 1.00 10.06 132 VAL C CA 1
ATOM 3829 C C . VAL C 3 132 ? 22.605 10.946 5.803 1.00 9.66 132 VAL C C 1
ATOM 3830 O O . VAL C 3 132 ? 21.914 11.333 4.879 1.00 10.19 132 VAL C O 1
ATOM 3834 N N . SER C 3 133 ? 22.338 9.845 6.503 1.00 9.54 133 SER C N 1
ATOM 3835 C CA . SER C 3 133 ? 21.137 9.065 6.210 1.00 9.53 133 SER C CA 1
ATOM 3836 C C . SER C 3 133 ? 19.856 9.877 6.401 1.00 9.57 133 SER C C 1
ATOM 3837 O O . SER C 3 133 ? 18.942 9.786 5.583 1.00 10.42 133 SER C O 1
ATOM 3840 N N . THR C 3 134 ? 19.796 10.672 7.473 1.00 10.03 134 THR C N 1
ATOM 3841 C CA . THR C 3 134 ? 18.642 11.550 7.689 1.00 10.77 134 THR C CA 1
ATOM 3842 C C . THR C 3 134 ? 18.481 12.510 6.537 1.00 10.49 134 THR C C 1
ATOM 3843 O O . THR C 3 134 ? 17.361 12.715 6.030 1.00 11.42 134 THR C O 1
ATOM 3847 N N . VAL C 3 135 ? 19.583 13.123 6.094 1.00 10.54 135 VAL C N 1
ATOM 3848 C CA . VAL C 3 135 ? 19.491 14.026 4.954 1.00 10.84 135 VAL C CA 1
ATOM 3849 C C . VAL C 3 135 ? 19.003 13.317 3.696 1.00 10.41 135 VAL C C 1
ATOM 3850 O O . VAL C 3 135 ? 18.126 13.810 2.968 1.00 11.00 135 VAL C O 1
ATOM 3854 N N . LEU C 3 136 ? 19.530 12.115 3.457 1.00 9.63 136 LEU C N 1
ATOM 3855 C CA . LEU C 3 136 ? 19.144 11.427 2.246 1.00 10.11 136 LEU C CA 1
ATOM 3856 C C . LEU C 3 136 ? 17.692 10.943 2.237 1.00 9.54 136 LEU C C 1
ATOM 3857 O O . LEU C 3 136 ? 17.153 10.685 1.150 1.00 10.58 136 LEU C O 1
ATOM 3862 N N . THR C 3 137 ? 17.079 10.816 3.421 1.00 9.45 137 THR C N 1
ATOM 3863 C CA . THR C 3 137 ? 15.692 10.403 3.490 1.00 9.78 137 THR C CA 1
ATOM 3864 C C . THR C 3 137 ? 14.739 11.551 3.819 1.00 10.33 137 THR C C 1
ATOM 3865 O O . THR C 3 137 ? 13.531 11.339 3.958 1.00 11.25 137 THR C O 1
ATOM 3869 N N . SER C 3 138 ? 15.258 12.770 3.871 1.00 10.92 138 SER C N 1
ATOM 3870 C CA . SER C 3 138 ? 14.488 13.915 4.349 1.00 12.49 138 SER C CA 1
ATOM 3871 C C . SER C 3 138 ? 13.349 14.348 3.442 1.00 11.67 138 SER C C 1
ATOM 3872 O O . SER C 3 138 ? 12.462 15.067 3.905 1.00 14.22 138 SER C O 1
ATOM 3875 N N . LYS C 3 139 ? 13.411 13.969 2.171 1.00 10.60 139 LYS C N 1
ATOM 3876 C CA . LYS C 3 139 ? 12.394 14.388 1.193 1.00 10.73 139 LYS C CA 1
ATOM 3877 C C . LYS C 3 139 ? 11.478 13.246 0.818 1.00 9.51 139 LYS C C 1
ATOM 3878 O O . LYS C 3 139 ? 10.706 13.377 -0.133 1.00 9.69 139 LYS C O 1
ATOM 3884 N N . TYR C 3 140 ? 11.568 12.115 1.533 1.00 9.22 140 TYR C N 1
ATOM 3885 C CA . TYR C 3 140 ? 10.774 10.943 1.170 1.00 8.84 140 TYR C CA 1
ATOM 3886 C C . TYR C 3 140 ? 9.273 11.170 1.201 1.00 9.24 140 TYR C C 1
ATOM 3887 O O . TYR C 3 140 ? 8.555 10.527 0.422 1.00 10.93 140 TYR C O 1
ATOM 3896 N N . ARG C 3 141 ? 8.791 12.036 2.089 1.00 9.37 141 ARG C N 1
ATOM 3897 C CA . ARG C 3 141 ? 7.358 12.309 2.171 1.00 10.11 141 ARG C CA 1
ATOM 3898 C C . ARG C 3 141 ? 7.172 13.673 2.781 1.00 11.38 141 ARG C C 1
ATOM 3899 O O . ARG C 3 141 ? 8.172 14.233 3.280 1.00 13.26 141 ARG C O 1
ATOM 3908 N N . MET D 2 1 ? 17.455 -18.336 13.393 1.00 26.30 1 MET D N 1
ATOM 3909 C CA A MET D 2 1 ? 18.855 -18.245 12.879 0.60 24.83 1 MET D CA 1
ATOM 3910 C CA B MET D 2 1 ? 18.803 -18.206 12.764 0.40 25.92 1 MET D CA 1
ATOM 3911 C C . MET D 2 1 ? 19.251 -19.526 12.134 1.00 25.73 1 MET D C 1
ATOM 3912 O O . MET D 2 1 ? 19.046 -20.639 12.678 1.00 25.52 1 MET D O 1
ATOM 3921 N N . HIS D 2 2 ? 19.861 -19.394 10.943 1.00 25.66 2 HIS D N 1
ATOM 3922 C CA A HIS D 2 2 ? 20.337 -20.583 10.232 0.50 25.47 2 HIS D CA 1
ATOM 3923 C CA B HIS D 2 2 ? 20.286 -20.558 10.176 0.50 25.84 2 HIS D CA 1
ATOM 3924 C C . HIS D 2 2 ? 21.720 -20.417 9.647 1.00 24.57 2 HIS D C 1
ATOM 3925 O O . HIS D 2 2 ? 21.926 -19.834 8.550 1.00 25.50 2 HIS D O 1
ATOM 3938 N N . LEU D 2 3 ? 22.673 -20.975 10.388 1.00 22.79 3 LEU D N 1
ATOM 3939 C CA A LEU D 2 3 ? 24.056 -21.007 10.036 0.80 20.91 3 LEU D CA 1
ATOM 3940 C CA B LEU D 2 3 ? 24.067 -20.967 9.988 0.20 21.01 3 LEU D CA 1
ATOM 3941 C C . LEU D 2 3 ? 24.364 -22.185 9.137 1.00 19.82 3 LEU D C 1
ATOM 3942 O O . LEU D 2 3 ? 24.018 -23.295 9.491 1.00 20.86 3 LEU D O 1
ATOM 3951 N N . THR D 2 4 ? 25.021 -21.950 8.009 1.00 18.22 4 THR D N 1
ATOM 3952 C CA . THR D 2 4 ? 25.528 -23.074 7.237 1.00 19.02 4 THR D CA 1
ATOM 3953 C C . THR D 2 4 ? 26.633 -23.770 8.050 1.00 17.13 4 THR D C 1
ATOM 3954 O O . THR D 2 4 ? 27.185 -23.184 8.995 1.00 16.72 4 THR D O 1
ATOM 3958 N N . PRO D 2 5 ? 26.981 -25.018 7.704 1.00 16.73 5 PRO D N 1
ATOM 3959 C CA . PRO D 2 5 ? 28.138 -25.642 8.380 1.00 17.11 5 PRO D CA 1
ATOM 3960 C C . PRO D 2 5 ? 29.365 -24.742 8.262 1.00 16.88 5 PRO D C 1
ATOM 3961 O O . PRO D 2 5 ? 30.115 -24.619 9.210 1.00 15.64 5 PRO D O 1
ATOM 3965 N N . GLU D 2 6 ? 29.562 -24.134 7.108 1.00 18.05 6 GLU D N 1
ATOM 3966 C CA A GLU D 2 6 ? 30.788 -23.366 6.980 0.60 19.03 6 GLU D CA 1
ATOM 3967 C CA B GLU D 2 6 ? 30.676 -23.239 6.832 0.40 18.73 6 GLU D CA 1
ATOM 3968 C C . GLU D 2 6 ? 30.738 -22.060 7.795 1.00 19.07 6 GLU D C 1
ATOM 3969 O O . GLU D 2 6 ? 31.795 -21.598 8.296 1.00 19.22 6 GLU D O 1
ATOM 3980 N N . GLU D 2 7 ? 29.571 -21.513 7.990 1.00 17.39 7 GLU D N 1
ATOM 3981 C CA A GLU D 2 7 ? 29.426 -20.351 8.854 0.50 16.13 7 GLU D CA 1
ATOM 3982 C CA B GLU D 2 7 ? 29.536 -20.355 8.849 0.50 17.46 7 GLU D CA 1
ATOM 3983 C C . GLU D 2 7 ? 29.652 -20.684 10.327 1.00 14.95 7 GLU D C 1
ATOM 3984 O O . GLU D 2 7 ? 30.285 -19.931 11.054 1.00 14.67 7 GLU D O 1
ATOM 3995 N N . LYS D 2 8 ? 29.133 -21.843 10.758 1.00 14.35 8 LYS D N 1
ATOM 3996 C CA A LYS D 2 8 ? 29.407 -22.275 12.119 0.50 13.61 8 LYS D CA 1
ATOM 3997 C CA B LYS D 2 8 ? 29.399 -22.311 12.107 0.50 13.79 8 LYS D CA 1
ATOM 3998 C C . LYS D 2 8 ? 30.905 -22.450 12.272 1.00 13.11 8 LYS D C 1
ATOM 3999 O O . LYS D 2 8 ? 31.488 -22.046 13.259 1.00 12.98 8 LYS D O 1
ATOM 4010 N N . SER D 2 9 ? 31.567 -23.069 11.289 1.00 14.21 9 SER D N 1
ATOM 4011 C CA A SER D 2 9 ? 32.997 -23.274 11.317 0.50 15.36 9 SER D CA 1
ATOM 4012 C CA B SER D 2 9 ? 33.002 -23.281 11.406 0.50 15.12 9 SER D CA 1
ATOM 4013 C C . SER D 2 9 ? 33.755 -21.957 11.451 1.00 15.24 9 SER D C 1
ATOM 4014 O O . SER D 2 9 ? 34.717 -21.843 12.224 1.00 15.79 9 SER D O 1
ATOM 4019 N N . ALA D 2 10 ? 33.318 -20.978 10.676 1.00 14.99 10 ALA D N 1
ATOM 4020 C CA . ALA D 2 10 ? 33.988 -19.693 10.667 1.00 15.22 10 ALA D CA 1
ATOM 4021 C C . ALA D 2 10 ? 33.817 -18.958 12.021 1.00 13.69 10 ALA D C 1
ATOM 4022 O O . ALA D 2 10 ? 34.768 -18.332 12.527 1.00 13.97 10 ALA D O 1
ATOM 4024 N N . VAL D 2 11 ? 32.617 -19.083 12.606 1.00 11.53 11 VAL D N 1
ATOM 4025 C CA . VAL D 2 11 ? 32.377 -18.460 13.901 1.00 10.91 11 VAL D CA 1
ATOM 4026 C C . VAL D 2 11 ? 33.302 -19.076 14.931 1.00 9.92 11 VAL D C 1
ATOM 4027 O O . VAL D 2 11 ? 34.004 -18.372 15.660 1.00 10.15 11 VAL D O 1
ATOM 4031 N N . THR D 2 12 ? 33.309 -20.399 14.997 1.00 10.87 12 THR D N 1
ATOM 4032 C CA A THR D 2 12 ? 34.060 -21.113 15.989 0.80 11.10 12 THR D CA 1
ATOM 4033 C CA B THR D 2 12 ? 34.077 -21.051 16.040 0.20 11.45 12 THR D CA 1
ATOM 4034 C C . THR D 2 12 ? 35.567 -20.842 15.810 1.00 11.34 12 THR D C 1
ATOM 4035 O O . THR D 2 12 ? 36.311 -20.659 16.783 1.00 11.79 12 THR D O 1
ATOM 4042 N N . ALA D 2 13 ? 36.026 -20.845 14.563 1.00 11.62 13 ALA D N 1
ATOM 4043 C CA . ALA D 2 13 ? 37.431 -20.633 14.311 1.00 12.39 13 ALA D CA 1
ATOM 4044 C C . ALA D 2 13 ? 37.905 -19.242 14.740 1.00 11.47 13 ALA D C 1
ATOM 4045 O O . ALA D 2 13 ? 38.960 -19.143 15.419 1.00 12.95 13 ALA D O 1
ATOM 4047 N N . LEU D 2 14 ? 37.161 -18.211 14.419 1.00 10.19 14 LEU D N 1
ATOM 4048 C CA . LEU D 2 14 ? 37.616 -16.881 14.840 1.00 9.84 14 LEU D CA 1
ATOM 4049 C C . LEU D 2 14 ? 37.568 -16.775 16.350 1.00 8.86 14 LEU D C 1
ATOM 4050 O O . LEU D 2 14 ? 38.446 -16.185 16.993 1.00 9.05 14 LEU D O 1
ATOM 4055 N N . TRP D 2 15 ? 36.508 -17.337 16.947 1.00 8.75 15 TRP D N 1
ATOM 4056 C CA . TRP D 2 15 ? 36.326 -17.154 18.386 1.00 8.50 15 TRP D CA 1
ATOM 4057 C C . TRP D 2 15 ? 37.449 -17.783 19.182 1.00 8.93 15 TRP D C 1
ATOM 4058 O O . TRP D 2 15 ? 37.788 -17.346 20.278 1.00 9.31 15 TRP D O 1
ATOM 4069 N N . GLY D 2 16 ? 38.023 -18.887 18.632 1.00 9.51 16 GLY D N 1
ATOM 4070 C CA . GLY D 2 16 ? 39.164 -19.506 19.317 1.00 11.02 16 GLY D CA 1
ATOM 4071 C C . GLY D 2 16 ? 40.358 -18.566 19.459 1.00 10.32 16 GLY D C 1
ATOM 4072 O O . GLY D 2 16 ? 41.265 -18.918 20.222 1.00 13.69 16 GLY D O 1
ATOM 4073 N N . LYS D 2 17 ? 40.377 -17.456 18.736 1.00 9.74 17 LYS D N 1
ATOM 4074 C CA A LYS D 2 17 ? 41.427 -16.474 18.771 0.50 9.78 17 LYS D CA 1
ATOM 4075 C CA B LYS D 2 17 ? 41.455 -16.499 18.833 0.50 9.86 17 LYS D CA 1
ATOM 4076 C C . LYS D 2 17 ? 41.124 -15.333 19.741 1.00 9.64 17 LYS D C 1
ATOM 4077 O O . LYS D 2 17 ? 41.987 -14.496 19.965 1.00 11.27 17 LYS D O 1
ATOM 4088 N N . VAL D 2 18 ? 39.923 -15.278 20.297 1.00 9.49 18 VAL D N 1
ATOM 4089 C CA . VAL D 2 18 ? 39.472 -14.150 21.091 1.00 8.96 18 VAL D CA 1
ATOM 4090 C C . VAL D 2 18 ? 39.902 -14.273 22.541 1.00 9.26 18 VAL D C 1
ATOM 4091 O O . VAL D 2 18 ? 39.715 -15.336 23.170 1.00 9.94 18 VAL D O 1
ATOM 4095 N N . ASN D 2 19 ? 40.410 -13.169 23.086 1.00 9.04 19 ASN D N 1
ATOM 4096 C CA . ASN D 2 19 ? 40.576 -12.983 24.513 1.00 8.99 19 ASN D CA 1
ATOM 4097 C C . ASN D 2 19 ? 39.245 -12.395 24.982 1.00 8.48 19 ASN D C 1
ATOM 4098 O O . ASN D 2 19 ? 38.952 -11.233 24.744 1.00 8.76 19 ASN D O 1
ATOM 4103 N N . VAL D 2 20 ? 38.435 -13.252 25.604 1.00 8.64 20 VAL D N 1
ATOM 4104 C CA . VAL D 2 20 ? 37.065 -12.879 25.928 1.00 8.62 20 VAL D CA 1
ATOM 4105 C C . VAL D 2 20 ? 36.996 -11.699 26.894 1.00 8.48 20 VAL D C 1
ATOM 4106 O O . VAL D 2 20 ? 36.197 -10.775 26.696 1.00 9.03 20 VAL D O 1
ATOM 4110 N N . ASP D 2 21 ? 37.843 -11.702 27.912 1.00 8.78 21 ASP D N 1
ATOM 4111 C CA . ASP D 2 21 ? 37.825 -10.554 28.833 1.00 9.52 21 ASP D CA 1
ATOM 4112 C C . ASP D 2 21 ? 38.157 -9.258 28.109 1.00 9.13 21 ASP D C 1
ATOM 4113 O O . ASP D 2 21 ? 37.569 -8.213 28.382 1.00 9.96 21 ASP D O 1
ATOM 4118 N N . GLU D 2 22 ? 39.167 -9.312 27.238 1.00 9.57 22 GLU D N 1
ATOM 4119 C CA A GLU D 2 22 ? 39.657 -8.122 26.531 0.50 10.01 22 GLU D CA 1
ATOM 4120 C CA B GLU D 2 22 ? 39.600 -8.087 26.602 0.50 10.42 22 GLU D CA 1
ATOM 4121 C C . GLU D 2 22 ? 38.561 -7.599 25.594 1.00 10.07 22 GLU D C 1
ATOM 4122 O O . GLU D 2 22 ? 38.270 -6.400 25.569 1.00 10.86 22 GLU D O 1
ATOM 4133 N N . VAL D 2 23 ? 38.053 -8.482 24.755 1.00 9.72 23 VAL D N 1
ATOM 4134 C CA . VAL D 2 23 ? 37.028 -8.094 23.806 1.00 9.64 23 VAL D CA 1
ATOM 4135 C C . VAL D 2 23 ? 35.766 -7.653 24.542 1.00 8.81 23 VAL D C 1
ATOM 4136 O O . VAL D 2 23 ? 35.082 -6.725 24.112 1.00 9.82 23 VAL D O 1
ATOM 4140 N N . GLY D 2 24 ? 35.445 -8.335 25.650 1.00 8.61 24 GLY D N 1
ATOM 4141 C CA . GLY D 2 24 ? 34.275 -7.945 26.423 1.00 9.52 24 GLY D CA 1
ATOM 4142 C C . GLY D 2 24 ? 34.377 -6.536 26.960 1.00 8.61 24 GLY D C 1
ATOM 4143 O O . GLY D 2 24 ? 33.429 -5.762 26.892 1.00 9.13 24 GLY D O 1
ATOM 4144 N N . GLY D 2 25 ? 35.535 -6.204 27.538 1.00 9.47 25 GLY D N 1
ATOM 4145 C CA . GLY D 2 25 ? 35.725 -4.856 28.041 1.00 10.86 25 GLY D CA 1
ATOM 4146 C C . GLY D 2 25 ? 35.672 -3.830 26.937 1.00 9.74 25 GLY D C 1
ATOM 4147 O O . GLY D 2 25 ? 35.090 -2.742 27.113 1.00 10.49 25 GLY D O 1
ATOM 4148 N N . GLU D 2 26 ? 36.257 -4.135 25.768 1.00 9.55 26 GLU D N 1
ATOM 4149 C CA A GLU D 2 26 ? 36.263 -3.179 24.627 0.50 9.22 26 GLU D CA 1
ATOM 4150 C CA B GLU D 2 26 ? 36.265 -3.200 24.691 0.50 9.33 26 GLU D CA 1
ATOM 4151 C C . GLU D 2 26 ? 34.870 -2.981 24.111 1.00 8.53 26 GLU D C 1
ATOM 4152 O O . GLU D 2 26 ? 34.448 -1.846 23.865 1.00 9.25 26 GLU D O 1
ATOM 4163 N N . ALA D 2 27 ? 34.169 -4.079 23.887 1.00 7.83 27 ALA D N 1
ATOM 4164 C CA . ALA D 2 27 ? 32.831 -3.995 23.304 1.00 7.79 27 ALA D CA 1
ATOM 4165 C C . ALA D 2 27 ? 31.861 -3.301 24.271 1.00 7.45 27 ALA D C 1
ATOM 4166 O O . ALA D 2 27 ? 31.066 -2.468 23.858 1.00 8.10 27 ALA D O 1
ATOM 4168 N N . TYR D 2 28 ? 31.931 -3.663 25.552 1.00 7.98 28 TYR D N 1
ATOM 4169 C CA . TYR D 2 28 ? 30.958 -3.068 26.477 1.00 8.19 28 TYR D CA 1
ATOM 4170 C C . TYR D 2 28 ? 31.286 -1.608 26.715 1.00 7.82 28 TYR D C 1
ATOM 4171 O O . TYR D 2 28 ? 30.373 -0.758 26.810 1.00 8.65 28 TYR D O 1
ATOM 4180 N N . GLY D 2 29 ? 32.570 -1.253 26.771 1.00 8.31 29 GLY D N 1
ATOM 4181 C CA . GLY D 2 29 ? 32.919 0.146 26.877 1.00 8.96 29 GLY D CA 1
ATOM 4182 C C . GLY D 2 29 ? 32.455 0.918 25.658 1.00 8.20 29 GLY D C 1
ATOM 4183 O O . GLY D 2 29 ? 31.866 2.020 25.771 1.00 8.69 29 GLY D O 1
ATOM 4184 N N . ARG D 2 30 ? 32.704 0.400 24.451 1.00 8.20 30 ARG D N 1
ATOM 4185 C CA . ARG D 2 30 ? 32.259 1.104 23.247 1.00 7.91 30 ARG D CA 1
ATOM 4186 C C . ARG D 2 30 ? 30.744 1.221 23.184 1.00 8.17 30 ARG D C 1
ATOM 4187 O O . ARG D 2 30 ? 30.233 2.218 22.704 1.00 8.52 30 ARG D O 1
ATOM 4195 N N . LEU D 2 31 ? 30.017 0.228 23.694 1.00 7.44 31 LEU D N 1
ATOM 4196 C CA . LEU D 2 31 ? 28.559 0.330 23.762 1.00 7.82 31 LEU D CA 1
ATOM 4197 C C . LEU D 2 31 ? 28.196 1.599 24.527 1.00 7.61 31 LEU D C 1
ATOM 4198 O O . LEU D 2 31 ? 27.318 2.375 24.084 1.00 8.01 31 LEU D O 1
ATOM 4203 N N . LEU D 2 32 ? 28.769 1.784 25.706 1.00 7.75 32 LEU D N 1
ATOM 4204 C CA . LEU D 2 32 ? 28.437 2.911 26.554 1.00 8.52 32 LEU D CA 1
ATOM 4205 C C . LEU D 2 32 ? 28.903 4.255 25.974 1.00 8.04 32 LEU D C 1
ATOM 4206 O O . LEU D 2 32 ? 28.329 5.285 26.286 1.00 9.36 32 LEU D O 1
ATOM 4211 N N . VAL D 2 33 ? 29.963 4.250 25.172 1.00 8.14 33 VAL D N 1
ATOM 4212 C CA . VAL D 2 33 ? 30.443 5.470 24.529 1.00 8.53 33 VAL D CA 1
ATOM 4213 C C . VAL D 2 33 ? 29.605 5.834 23.303 1.00 8.09 33 VAL D C 1
ATOM 4214 O O . VAL D 2 33 ? 29.232 6.993 23.121 1.00 9.29 33 VAL D O 1
ATOM 4218 N N . VAL D 2 34 ? 29.399 4.863 22.422 1.00 8.13 34 VAL D N 1
ATOM 4219 C CA . VAL D 2 34 ? 28.740 5.123 21.149 1.00 8.11 34 VAL D CA 1
ATOM 4220 C C . VAL D 2 34 ? 27.237 5.297 21.312 1.00 8.36 34 VAL D C 1
ATOM 4221 O O . VAL D 2 34 ? 26.654 6.103 20.578 1.00 8.79 34 VAL D O 1
ATOM 4225 N N . TYR D 2 35 ? 26.644 4.583 22.265 1.00 7.90 35 TYR D N 1
ATOM 4226 C CA . TYR D 2 35 ? 25.212 4.621 22.513 1.00 8.26 35 TYR D CA 1
ATOM 4227 C C . TYR D 2 35 ? 24.999 4.980 23.970 1.00 8.58 35 TYR D C 1
ATOM 4228 O O . TYR D 2 35 ? 24.670 4.101 24.791 1.00 9.16 35 TYR D O 1
ATOM 4237 N N . PRO D 2 36 ? 25.249 6.231 24.373 1.00 9.10 36 PRO D N 1
ATOM 4238 C CA . PRO D 2 36 ? 25.372 6.534 25.796 1.00 9.99 36 PRO D CA 1
ATOM 4239 C C . PRO D 2 36 ? 24.115 6.348 26.628 1.00 8.86 36 PRO D C 1
ATOM 4240 O O . PRO D 2 36 ? 24.201 6.327 27.862 1.00 9.55 36 PRO D O 1
ATOM 4244 N N . TRP D 2 37 ? 22.956 6.210 26.002 1.00 9.18 37 TRP D N 1
ATOM 4245 C CA . TRP D 2 37 ? 21.751 5.921 26.772 1.00 9.42 37 TRP D CA 1
ATOM 4246 C C . TRP D 2 37 ? 21.824 4.537 27.439 1.00 9.36 37 TRP D C 1
ATOM 4247 O O . TRP D 2 37 ? 21.103 4.288 28.418 1.00 10.48 37 TRP D O 1
ATOM 4258 N N . THR D 2 38 ? 22.732 3.668 26.975 1.00 8.81 38 THR D N 1
ATOM 4259 C CA . THR D 2 38 ? 22.935 2.387 27.623 1.00 9.43 38 THR D CA 1
ATOM 4260 C C . THR D 2 38 ? 23.581 2.533 29.014 1.00 9.13 38 THR D C 1
ATOM 4261 O O . THR D 2 38 ? 23.617 1.583 29.786 1.00 10.01 38 THR D O 1
ATOM 4265 N N . GLN D 2 39 ? 24.108 3.732 29.325 1.00 8.82 39 GLN D N 1
ATOM 4266 C CA . GLN D 2 39 ? 24.646 4.015 30.624 1.00 9.42 39 GLN D CA 1
ATOM 4267 C C . GLN D 2 39 ? 23.596 4.023 31.708 1.00 9.92 39 GLN D C 1
ATOM 4268 O O . GLN D 2 39 ? 23.945 4.041 32.908 1.00 10.95 39 GLN D O 1
ATOM 4274 N N . ARG D 2 40 ? 22.300 3.977 31.348 1.00 10.13 40 ARG D N 1
ATOM 4275 C CA A ARG D 2 40 ? 21.221 4.198 32.282 0.60 10.91 40 ARG D CA 1
ATOM 4276 C CA B ARG D 2 40 ? 21.289 4.230 32.344 0.40 10.40 40 ARG D CA 1
ATOM 4277 C C . ARG D 2 40 ? 21.218 3.165 33.417 1.00 10.53 40 ARG D C 1
ATOM 4278 O O . ARG D 2 40 ? 20.659 3.450 34.466 1.00 12.21 40 ARG D O 1
ATOM 4293 N N . PHE D 2 41 ? 21.774 1.974 33.200 1.00 9.98 41 PHE D N 1
ATOM 4294 C CA . PHE D 2 41 ? 21.761 0.919 34.198 1.00 11.20 41 PHE D CA 1
ATOM 4295 C C . PHE D 2 41 ? 22.945 1.042 35.166 1.00 11.23 41 PHE D C 1
ATOM 4296 O O . PHE D 2 41 ? 23.044 0.253 36.104 1.00 12.78 41 PHE D O 1
ATOM 4304 N N . PHE D 2 42 ? 23.877 1.949 34.877 1.00 11.08 42 PHE D N 1
ATOM 4305 C CA . PHE D 2 42 ? 25.219 1.907 35.459 1.00 11.72 42 PHE D CA 1
ATOM 4306 C C . PHE D 2 42 ? 25.566 3.186 36.235 1.00 13.25 42 PHE D C 1
ATOM 4307 O O . PHE D 2 42 ? 26.739 3.520 36.373 1.00 14.64 42 PHE D O 1
ATOM 4315 N N . GLU D 2 43 ? 24.531 3.783 36.835 1.00 15.50 43 GLU D N 1
ATOM 4316 C CA A GLU D 2 43 ? 24.695 4.953 37.690 0.50 17.52 43 GLU D CA 1
ATOM 4317 C CA B GLU D 2 43 ? 24.695 4.962 37.703 0.50 17.30 43 GLU D CA 1
ATOM 4318 C C . GLU D 2 43 ? 25.591 4.642 38.897 1.00 17.86 43 GLU D C 1
ATOM 4319 O O . GLU D 2 43 ? 26.216 5.556 39.472 1.00 21.68 43 GLU D O 1
ATOM 4330 N N . SER D 2 44 ? 25.665 3.373 39.272 1.00 16.48 44 SER D N 1
ATOM 4331 C CA . SER D 2 44 ? 26.475 2.955 40.405 1.00 17.16 44 SER D CA 1
ATOM 4332 C C . SER D 2 44 ? 27.946 2.650 40.053 1.00 15.80 44 SER D C 1
ATOM 4333 O O . SER D 2 44 ? 28.745 2.300 40.929 1.00 19.63 44 SER D O 1
ATOM 4336 N N . PHE D 2 45 ? 28.319 2.755 38.786 1.00 14.94 45 PHE D N 1
ATOM 4337 C CA . PHE D 2 45 ? 29.616 2.275 38.342 1.00 13.88 45 PHE D CA 1
ATOM 4338 C C . PHE D 2 45 ? 30.706 3.361 38.398 1.00 14.79 45 PHE D C 1
ATOM 4339 O O . PHE D 2 45 ? 31.836 3.095 38.005 1.00 16.92 45 PHE D O 1
ATOM 4347 N N . GLY D 2 46 ? 30.399 4.572 38.846 1.00 16.09 46 GLY D N 1
ATOM 4348 C CA . GLY D 2 46 ? 31.435 5.593 38.990 1.00 16.28 46 GLY D CA 1
ATOM 4349 C C . GLY D 2 46 ? 31.586 6.453 37.753 1.00 16.13 46 GLY D C 1
ATOM 4350 O O . GLY D 2 46 ? 30.589 6.780 37.117 1.00 17.56 46 GLY D O 1
ATOM 4351 N N . ASP D 2 47 ? 32.841 6.763 37.393 1.00 16.10 47 ASP D N 1
ATOM 4352 C CA . ASP D 2 47 ? 33.107 7.784 36.376 1.00 15.22 47 ASP D CA 1
ATOM 4353 C C . ASP D 2 47 ? 32.823 7.260 34.979 1.00 13.98 47 ASP D C 1
ATOM 4354 O O . ASP D 2 47 ? 33.469 6.337 34.519 1.00 13.62 47 ASP D O 1
ATOM 4359 N N . LEU D 2 48 ? 31.844 7.886 34.327 1.00 14.39 48 LEU D N 1
ATOM 4360 C CA . LEU D 2 48 ? 31.475 7.625 32.954 1.00 13.38 48 LEU D CA 1
ATOM 4361 C C . LEU D 2 48 ? 31.511 8.909 32.142 1.00 13.44 48 LEU D C 1
ATOM 4362 O O . LEU D 2 48 ? 30.822 9.023 31.117 1.00 16.15 48 LEU D O 1
ATOM 4367 N N . SER D 2 49 ? 32.333 9.870 32.575 1.00 14.23 49 SER D N 1
ATOM 4368 C CA . SER D 2 49 ? 32.183 11.235 32.100 1.00 16.41 49 SER D CA 1
ATOM 4369 C C . SER D 2 49 ? 32.780 11.538 30.739 1.00 17.36 49 SER D C 1
ATOM 4370 O O . SER D 2 49 ? 32.421 12.581 30.144 1.00 19.00 49 SER D O 1
ATOM 4373 N N . THR D 2 50 ? 33.709 10.708 30.271 1.00 15.75 50 THR D N 1
ATOM 4374 C CA . THR D 2 50 ? 34.430 10.891 29.009 1.00 15.25 50 THR D CA 1
ATOM 4375 C C . THR D 2 50 ? 34.618 9.491 28.394 1.00 13.76 50 THR D C 1
ATOM 4376 O O . THR D 2 50 ? 34.547 8.478 29.127 1.00 13.85 50 THR D O 1
ATOM 4380 N N . PRO D 2 51 ? 34.941 9.395 27.076 1.00 14.37 51 PRO D N 1
ATOM 4381 C CA . PRO D 2 51 ? 35.231 8.074 26.514 1.00 13.71 51 PRO D CA 1
ATOM 4382 C C . PRO D 2 51 ? 36.361 7.347 27.234 1.00 12.36 51 PRO D C 1
ATOM 4383 O O . PRO D 2 51 ? 36.223 6.165 27.517 1.00 11.79 51 PRO D O 1
ATOM 4387 N N . ASP D 2 52 ? 37.451 8.035 27.560 1.00 12.92 52 ASP D N 1
ATOM 4388 C CA A ASP D 2 52 ? 38.526 7.365 28.273 0.50 12.83 52 ASP D CA 1
ATOM 4389 C CA B ASP D 2 52 ? 38.521 7.367 28.279 0.50 13.06 52 ASP D CA 1
ATOM 4390 C C . ASP D 2 52 ? 38.075 6.889 29.643 1.00 12.12 52 ASP D C 1
ATOM 4391 O O . ASP D 2 52 ? 38.482 5.800 30.057 1.00 12.48 52 ASP D O 1
ATOM 4400 N N . ALA D 2 53 ? 37.260 7.673 30.352 1.00 12.12 53 ALA D N 1
ATOM 4401 C CA . ALA D 2 53 ? 36.795 7.204 31.677 1.00 11.66 53 ALA D CA 1
ATOM 4402 C C . ALA D 2 53 ? 35.919 5.978 31.531 1.00 10.58 53 ALA D C 1
ATOM 4403 O O . ALA D 2 53 ? 36.028 5.057 32.330 1.00 11.67 53 ALA D O 1
ATOM 4405 N N . VAL D 2 54 ? 35.032 5.962 30.534 1.00 10.54 54 VAL D N 1
ATOM 4406 C CA . VAL D 2 54 ? 34.182 4.787 30.340 1.00 10.32 54 VAL D CA 1
ATOM 4407 C C . VAL D 2 54 ? 35.047 3.572 30.025 1.00 10.00 54 VAL D C 1
ATOM 4408 O O . VAL D 2 54 ? 34.881 2.499 30.601 1.00 10.34 54 VAL D O 1
ATOM 4412 N N . MET D 2 55 ? 35.947 3.722 29.047 1.00 10.34 55 MET D N 1
ATOM 4413 C CA . MET D 2 55 ? 36.734 2.573 28.588 1.00 11.30 55 MET D CA 1
ATOM 4414 C C . MET D 2 55 ? 37.607 2.025 29.698 1.00 11.79 55 MET D C 1
ATOM 4415 O O . MET D 2 55 ? 37.805 0.813 29.763 1.00 13.56 55 MET D O 1
ATOM 4420 N N . GLY D 2 56 ? 38.101 2.893 30.564 1.00 11.05 56 GLY D N 1
ATOM 4421 C CA . GLY D 2 56 ? 39.007 2.509 31.619 1.00 12.86 56 GLY D CA 1
ATOM 4422 C C . GLY D 2 56 ? 38.347 2.152 32.923 1.00 11.41 56 GLY D C 1
ATOM 4423 O O . GLY D 2 56 ? 39.009 1.843 33.885 1.00 14.37 56 GLY D O 1
ATOM 4424 N N . ASN D 2 57 ? 37.024 2.287 33.005 1.00 10.94 57 ASN D N 1
ATOM 4425 C CA . ASN D 2 57 ? 36.305 2.086 34.250 1.00 11.04 57 ASN D CA 1
ATOM 4426 C C . ASN D 2 57 ? 36.319 0.605 34.635 1.00 10.81 57 ASN D C 1
ATOM 4427 O O . ASN D 2 57 ? 35.841 -0.232 33.879 1.00 10.26 57 ASN D O 1
ATOM 4432 N N . PRO D 2 58 ? 36.854 0.254 35.816 1.00 11.40 58 PRO D N 1
ATOM 4433 C CA A PRO D 2 58 ? 36.949 -1.160 36.200 0.50 11.61 58 PRO D CA 1
ATOM 4434 C CA B PRO D 2 58 ? 36.987 -1.178 36.084 0.50 11.41 58 PRO D CA 1
ATOM 4435 C C . PRO D 2 58 ? 35.617 -1.897 36.245 1.00 10.70 58 PRO D C 1
ATOM 4436 O O . PRO D 2 58 ? 35.549 -3.094 35.975 1.00 10.84 58 PRO D O 1
ATOM 4443 N N . LYS D 2 59 ? 34.573 -1.191 36.660 1.00 10.95 59 LYS D N 1
ATOM 4444 C CA A LYS D 2 59 ? 33.249 -1.770 36.764 0.50 10.71 59 LYS D CA 1
ATOM 4445 C CA B LYS D 2 59 ? 33.281 -1.820 36.767 0.50 11.01 59 LYS D CA 1
ATOM 4446 C C . LYS D 2 59 ? 32.646 -2.052 35.403 1.00 9.26 59 LYS D C 1
ATOM 4447 O O . LYS D 2 59 ? 31.975 -3.052 35.192 1.00 9.91 59 LYS D O 1
ATOM 4458 N N . VAL D 2 60 ? 32.871 -1.137 34.468 1.00 9.97 60 VAL D N 1
ATOM 4459 C CA . VAL D 2 60 ? 32.478 -1.351 33.093 1.00 10.36 60 VAL D CA 1
ATOM 4460 C C . VAL D 2 60 ? 33.191 -2.553 32.516 1.00 9.64 60 VAL D C 1
ATOM 4461 O O . VAL D 2 60 ? 32.578 -3.417 31.877 1.00 9.63 60 VAL D O 1
ATOM 4465 N N . LYS D 2 61 ? 34.508 -2.636 32.735 1.00 9.68 61 LYS D N 1
ATOM 4466 C CA A LYS D 2 61 ? 35.207 -3.767 32.173 0.50 9.64 61 LYS D CA 1
ATOM 4467 C CA B LYS D 2 61 ? 35.316 -3.781 32.303 0.50 10.29 61 LYS D CA 1
ATOM 4468 C C . LYS D 2 61 ? 34.750 -5.074 32.866 1.00 9.55 61 LYS D C 1
ATOM 4469 O O . LYS D 2 61 ? 34.607 -6.072 32.164 1.00 10.34 61 LYS D O 1
ATOM 4480 N N . ALA D 2 62 ? 34.477 -5.080 34.182 1.00 9.66 62 ALA D N 1
ATOM 4481 C CA . ALA D 2 62 ? 33.996 -6.304 34.839 1.00 9.87 62 ALA D CA 1
ATOM 4482 C C . ALA D 2 62 ? 32.650 -6.712 34.258 1.00 8.90 62 ALA D C 1
ATOM 4483 O O . ALA D 2 62 ? 32.396 -7.910 34.088 1.00 9.31 62 ALA D O 1
ATOM 4485 N N . GLN D 2 63 ? 31.780 -5.759 34.006 1.00 8.46 63 GLN D N 1
ATOM 4486 C CA . GLN D 2 63 ? 30.499 -6.054 33.373 1.00 8.64 63 GLN D CA 1
ATOM 4487 C C . GLN D 2 63 ? 30.706 -6.664 31.960 1.00 8.22 63 GLN D C 1
ATOM 4488 O O . GLN D 2 63 ? 30.082 -7.662 31.604 1.00 8.73 63 GLN D O 1
ATOM 4494 N N . GLY D 2 64 ? 31.603 -6.055 31.176 1.00 8.24 64 GLY D N 1
ATOM 4495 C CA . GLY D 2 64 ? 31.896 -6.610 29.870 1.00 8.42 64 GLY D CA 1
ATOM 4496 C C . GLY D 2 64 ? 32.419 -8.040 29.923 1.00 8.42 64 GLY D C 1
ATOM 4497 O O . GLY D 2 64 ? 32.098 -8.873 29.076 1.00 8.80 64 GLY D O 1
ATOM 4498 N N . LYS D 2 65 ? 33.255 -8.316 30.919 1.00 9.00 65 LYS D N 1
ATOM 4499 C CA . LYS D 2 65 ? 33.800 -9.678 31.089 1.00 10.02 65 LYS D CA 1
ATOM 4500 C C . LYS D 2 65 ? 32.677 -10.681 31.362 1.00 9.04 65 LYS D C 1
ATOM 4501 O O . LYS D 2 65 ? 32.660 -11.767 30.820 1.00 9.70 65 LYS D O 1
ATOM 4507 N N . LYS D 2 66 ? 31.740 -10.304 32.221 1.00 9.17 66 LYS D N 1
ATOM 4508 C CA . LYS D 2 66 ? 30.653 -11.194 32.589 1.00 10.24 66 LYS D CA 1
ATOM 4509 C C . LYS D 2 66 ? 29.707 -11.426 31.420 1.00 8.50 66 LYS D C 1
ATOM 4510 O O . LYS D 2 66 ? 29.300 -12.567 31.146 1.00 8.90 66 LYS D O 1
ATOM 4516 N N . VAL D 2 67 ? 29.393 -10.357 30.718 1.00 7.61 67 VAL D N 1
ATOM 4517 C CA . VAL D 2 67 ? 28.514 -10.411 29.583 1.00 7.88 67 VAL D CA 1
ATOM 4518 C C . VAL D 2 67 ? 29.125 -11.236 28.465 1.00 7.10 67 VAL D C 1
ATOM 4519 O O . VAL D 2 67 ? 28.494 -12.150 27.931 1.00 8.04 67 VAL D O 1
ATOM 4523 N N . LEU D 2 68 ? 30.360 -10.910 28.097 1.00 7.32 68 LEU D N 1
ATOM 4524 C CA . LEU D 2 68 ? 30.949 -11.657 26.968 1.00 7.77 68 LEU D CA 1
ATOM 4525 C C . LEU D 2 68 ? 31.341 -13.085 27.368 1.00 7.27 68 LEU D C 1
ATOM 4526 O O . LEU D 2 68 ? 31.350 -13.963 26.518 1.00 7.75 68 LEU D O 1
ATOM 4531 N N . GLY D 2 69 ? 31.587 -13.344 28.655 1.00 7.68 69 GLY D N 1
ATOM 4532 C CA . GLY D 2 69 ? 31.786 -14.723 29.099 1.00 8.24 69 GLY D CA 1
ATOM 4533 C C . GLY D 2 69 ? 30.537 -15.555 28.826 1.00 7.74 69 GLY D C 1
ATOM 4534 O O . GLY D 2 69 ? 30.621 -16.718 28.422 1.00 8.17 69 GLY D O 1
ATOM 4535 N N . ALA D 2 70 ? 29.356 -14.995 29.148 1.00 7.99 70 ALA D N 1
ATOM 4536 C CA . ALA D 2 70 ? 28.107 -15.693 28.892 1.00 8.09 70 ALA D CA 1
ATOM 4537 C C . ALA D 2 70 ? 27.853 -15.842 27.405 1.00 7.80 70 ALA D C 1
ATOM 4538 O O . ALA D 2 70 ? 27.352 -16.896 26.949 1.00 8.80 70 ALA D O 1
ATOM 4540 N N . PHE D 2 71 ? 28.121 -14.798 26.638 1.00 7.84 71 PHE D N 1
ATOM 4541 C CA . PHE D 2 71 ? 28.015 -14.876 25.181 1.00 7.46 71 PHE D CA 1
ATOM 4542 C C . PHE D 2 71 ? 28.906 -16.009 24.658 1.00 7.43 71 PHE D C 1
ATOM 4543 O O . PHE D 2 71 ? 28.472 -16.852 23.870 1.00 8.51 71 PHE D O 1
ATOM 4551 N N . SER D 2 72 ? 30.162 -16.030 25.103 1.00 7.75 72 SER D N 1
ATOM 4552 C CA . SER D 2 72 ? 31.155 -17.054 24.666 1.00 7.63 72 SER D CA 1
ATOM 4553 C C . SER D 2 72 ? 30.628 -18.457 24.932 1.00 7.84 72 SER D C 1
ATOM 4554 O O . SER D 2 72 ? 30.675 -19.349 24.086 1.00 8.50 72 SER D O 1
ATOM 4557 N N . ASP D 2 73 ? 30.115 -18.674 26.143 1.00 8.39 73 ASP D N 1
ATOM 4558 C CA . ASP D 2 73 ? 29.611 -20.003 26.489 1.00 9.70 73 ASP D CA 1
ATOM 4559 C C . ASP D 2 73 ? 28.430 -20.365 25.582 1.00 9.31 73 ASP D C 1
ATOM 4560 O O . ASP D 2 73 ? 28.275 -21.545 25.216 1.00 10.73 73 ASP D O 1
ATOM 4565 N N . GLY D 2 74 ? 27.600 -19.391 25.212 1.00 9.53 74 GLY D N 1
ATOM 4566 C CA . GLY D 2 74 ? 26.492 -19.646 24.339 1.00 9.99 74 GLY D CA 1
ATOM 4567 C C . GLY D 2 74 ? 26.856 -20.070 22.954 1.00 9.73 74 GLY D C 1
ATOM 4568 O O . GLY D 2 74 ? 26.054 -20.758 22.284 1.00 10.36 74 GLY D O 1
ATOM 4569 N N . LEU D 2 75 ? 28.074 -19.730 22.516 1.00 9.81 75 LEU D N 1
ATOM 4570 C CA . LEU D 2 75 ? 28.523 -20.160 21.186 1.00 10.50 75 LEU D CA 1
ATOM 4571 C C . LEU D 2 75 ? 28.728 -21.649 21.082 1.00 10.76 75 LEU D C 1
ATOM 4572 O O . LEU D 2 75 ? 28.868 -22.147 19.964 1.00 12.62 75 LEU D O 1
ATOM 4577 N N . ALA D 2 76 ? 28.730 -22.368 22.209 1.00 11.01 76 ALA D N 1
ATOM 4578 C CA . ALA D 2 76 ? 28.742 -23.833 22.193 1.00 11.09 76 ALA D CA 1
ATOM 4579 C C . ALA D 2 76 ? 27.379 -24.433 21.925 1.00 11.66 76 ALA D C 1
ATOM 4580 O O . ALA D 2 76 ? 27.261 -25.650 21.821 1.00 14.33 76 ALA D O 1
ATOM 4582 N N . HIS D 2 77 ? 26.368 -23.575 21.797 1.00 11.50 77 HIS D N 1
ATOM 4583 C CA A HIS D 2 77 ? 24.969 -23.956 21.729 0.50 12.73 77 HIS D CA 1
ATOM 4584 C CA B HIS D 2 77 ? 24.984 -24.031 21.669 0.50 12.69 77 HIS D CA 1
ATOM 4585 C C . HIS D 2 77 ? 24.266 -23.263 20.591 1.00 12.54 77 HIS D C 1
ATOM 4586 O O . HIS D 2 77 ? 23.132 -22.826 20.751 1.00 12.76 77 HIS D O 1
ATOM 4599 N N . LEU D 2 78 ? 24.937 -23.161 19.436 1.00 12.51 78 LEU D N 1
ATOM 4600 C CA . LEU D 2 78 ? 24.356 -22.445 18.314 1.00 13.37 78 LEU D CA 1
ATOM 4601 C C . LEU D 2 78 ? 23.056 -23.036 17.816 1.00 12.73 78 LEU D C 1
ATOM 4602 O O . LEU D 2 78 ? 22.274 -22.327 17.189 1.00 14.78 78 LEU D O 1
ATOM 4607 N N . ASP D 2 79 ? 22.846 -24.319 18.097 1.00 13.86 79 ASP D N 1
ATOM 4608 C CA A ASP D 2 79 ? 21.669 -25.112 17.814 0.50 14.48 79 ASP D CA 1
ATOM 4609 C CA B ASP D 2 79 ? 21.533 -24.900 17.701 0.50 14.00 79 ASP D CA 1
ATOM 4610 C C . ASP D 2 79 ? 20.524 -24.915 18.831 1.00 14.63 79 ASP D C 1
ATOM 4611 O O . ASP D 2 79 ? 19.440 -25.485 18.666 1.00 17.05 79 ASP D O 1
ATOM 4620 N N . ASN D 2 80 ? 20.787 -24.193 19.899 1.00 13.30 80 ASN D N 1
ATOM 4621 C CA . ASN D 2 80 ? 19.836 -24.077 20.989 1.00 14.44 80 ASN D CA 1
ATOM 4622 C C . ASN D 2 80 ? 20.025 -22.740 21.731 1.00 13.76 80 ASN D C 1
ATOM 4623 O O . ASN D 2 80 ? 20.067 -22.700 22.974 1.00 14.57 80 ASN D O 1
ATOM 4628 N N . LEU D 2 81 ? 20.102 -21.658 20.989 1.00 13.89 81 LEU D N 1
ATOM 4629 C CA . LEU D 2 81 ? 20.319 -20.374 21.665 1.00 13.06 81 LEU D CA 1
ATOM 4630 C C . LEU D 2 81 ? 19.156 -20.010 22.585 1.00 11.79 81 LEU D C 1
ATOM 4631 O O . LEU D 2 81 ? 19.384 -19.494 23.685 1.00 11.64 81 LEU D O 1
ATOM 4636 N N . LYS D 2 82 ? 17.913 -20.235 22.159 1.00 13.82 82 LYS D N 1
ATOM 4637 C CA A LYS D 2 82 ? 16.799 -19.848 23.000 0.50 13.74 82 LYS D CA 1
ATOM 4638 C CA B LYS D 2 82 ? 16.794 -19.865 23.002 0.50 14.15 82 LYS D CA 1
ATOM 4639 C C . LYS D 2 82 ? 16.867 -20.634 24.310 1.00 13.75 82 LYS D C 1
ATOM 4640 O O . LYS D 2 82 ? 16.614 -20.074 25.370 1.00 14.25 82 LYS D O 1
ATOM 4651 N N . GLY D 2 83 ? 17.171 -21.930 24.239 1.00 14.28 83 GLY D N 1
ATOM 4652 C CA . GLY D 2 83 ? 17.237 -22.630 25.486 1.00 14.45 83 GLY D CA 1
ATOM 4653 C C . GLY D 2 83 ? 18.394 -22.209 26.378 1.00 13.21 83 GLY D C 1
ATOM 4654 O O . GLY D 2 83 ? 18.249 -22.064 27.617 1.00 15.69 83 GLY D O 1
ATOM 4655 N N . THR D 2 84 ? 19.558 -22.027 25.768 1.00 12.94 84 THR D N 1
ATOM 4656 C CA A THR D 2 84 ? 20.724 -21.710 26.559 0.50 11.93 84 THR D CA 1
ATOM 4657 C CA B THR D 2 84 ? 20.744 -21.666 26.539 0.50 12.93 84 THR D CA 1
ATOM 4658 C C . THR D 2 84 ? 20.598 -20.335 27.273 1.00 12.20 84 THR D C 1
ATOM 4659 O O . THR D 2 84 ? 21.113 -20.138 28.363 1.00 13.95 84 THR D O 1
ATOM 4666 N N . PHE D 2 85 ? 19.890 -19.397 26.649 1.00 11.48 85 PHE D N 1
ATOM 4667 C CA . PHE D 2 85 ? 19.741 -18.027 27.187 1.00 10.57 85 PHE D CA 1
ATOM 4668 C C . PHE D 2 85 ? 18.425 -17.809 27.875 1.00 11.35 85 PHE D C 1
ATOM 4669 O O . PHE D 2 85 ? 18.189 -16.676 28.313 1.00 11.64 85 PHE D O 1
ATOM 4677 N N . ALA D 2 86 ? 17.576 -18.822 28.052 1.00 11.77 86 ALA D N 1
ATOM 4678 C CA . ALA D 2 86 ? 16.266 -18.599 28.593 1.00 12.49 86 ALA D CA 1
ATOM 4679 C C . ALA D 2 86 ? 16.270 -18.017 30.010 1.00 11.77 86 ALA D C 1
ATOM 4680 O O . ALA D 2 86 ? 15.512 -17.071 30.316 1.00 12.16 86 ALA D O 1
ATOM 4682 N N . THR D 2 87 ? 17.118 -18.538 30.889 1.00 12.38 87 THR D N 1
ATOM 4683 C CA A THR D 2 87 ? 17.110 -18.054 32.233 0.50 13.15 87 THR D CA 1
ATOM 4684 C CA B THR D 2 87 ? 17.170 -18.013 32.264 0.50 13.01 87 THR D CA 1
ATOM 4685 C C . THR D 2 87 ? 17.671 -16.603 32.282 1.00 12.03 87 THR D C 1
ATOM 4686 O O . THR D 2 87 ? 17.145 -15.785 33.040 1.00 12.77 87 THR D O 1
ATOM 4693 N N . LEU D 2 88 ? 18.679 -16.291 31.461 1.00 12.38 88 LEU D N 1
ATOM 4694 C CA . LEU D 2 88 ? 19.161 -14.908 31.396 1.00 11.35 88 LEU D CA 1
ATOM 4695 C C . LEU D 2 88 ? 18.121 -14.008 30.777 1.00 10.07 88 LEU D C 1
ATOM 4696 O O . LEU D 2 88 ? 18.035 -12.834 31.164 1.00 10.46 88 LEU D O 1
ATOM 4701 N N . SER D 2 89 ? 17.347 -14.487 29.823 1.00 10.53 89 SER D N 1
ATOM 4702 C CA . SER D 2 89 ? 16.235 -13.686 29.270 1.00 9.82 89 SER D CA 1
ATOM 4703 C C . SER D 2 89 ? 15.267 -13.282 30.376 1.00 8.77 89 SER D C 1
ATOM 4704 O O . SER D 2 89 ? 14.903 -12.117 30.508 1.00 9.03 89 SER D O 1
ATOM 4707 N N . GLU D 2 90 ? 14.835 -14.272 31.155 1.00 10.04 90 GLU D N 1
ATOM 4708 C CA A GLU D 2 90 ? 13.910 -13.987 32.240 0.50 10.08 90 GLU D CA 1
ATOM 4709 C CA B GLU D 2 90 ? 13.930 -14.037 32.274 0.50 11.28 90 GLU D CA 1
ATOM 4710 C C . GLU D 2 90 ? 14.512 -13.002 33.240 1.00 10.04 90 GLU D C 1
ATOM 4711 O O . GLU D 2 90 ? 13.813 -12.128 33.688 1.00 10.64 90 GLU D O 1
ATOM 4722 N N . LEU D 2 91 ? 15.803 -13.128 33.567 1.00 10.48 91 LEU D N 1
ATOM 4723 C CA . LEU D 2 91 ? 16.428 -12.205 34.518 1.00 10.53 91 LEU D CA 1
ATOM 4724 C C . LEU D 2 91 ? 16.446 -10.794 33.943 1.00 9.07 91 LEU D C 1
ATOM 4725 O O . LEU D 2 91 ? 16.124 -9.823 34.641 1.00 9.29 91 LEU D O 1
ATOM 4730 N N . HIS D 2 92 ? 16.809 -10.671 32.664 1.00 8.64 92 HIS D N 1
ATOM 4731 C CA . HIS D 2 92 ? 16.902 -9.358 32.046 1.00 7.74 92 HIS D CA 1
ATOM 4732 C C . HIS D 2 92 ? 15.537 -8.681 31.914 1.00 8.00 92 HIS D C 1
ATOM 4733 O O . HIS D 2 92 ? 15.465 -7.443 32.013 1.00 8.14 92 HIS D O 1
ATOM 4740 N N . CYS D 2 93 ? 14.487 -9.450 31.703 1.00 7.87 93 CYS D N 1
ATOM 4741 C CA . CYS D 2 93 ? 13.144 -8.900 31.703 1.00 8.14 93 CYS D CA 1
ATOM 4742 C C . CYS D 2 93 ? 12.639 -8.569 33.096 1.00 8.96 93 CYS D C 1
ATOM 4743 O O . CYS D 2 93 ? 12.249 -7.441 33.412 1.00 11.97 93 CYS D O 1
ATOM 4746 N N . ASP D 2 94 ? 12.632 -9.582 33.944 1.00 9.68 94 ASP D N 1
ATOM 4747 C CA . ASP D 2 94 ? 11.878 -9.522 35.187 1.00 10.78 94 ASP D CA 1
ATOM 4748 C C . ASP D 2 94 ? 12.561 -8.684 36.277 1.00 10.87 94 ASP D C 1
ATOM 4749 O O . ASP D 2 94 ? 11.857 -8.106 37.123 1.00 13.11 94 ASP D O 1
ATOM 4754 N N . LYS D 2 95 ? 13.886 -8.719 36.328 1.00 10.10 95 LYS D N 1
ATOM 4755 C CA . LYS D 2 95 ? 14.620 -8.054 37.400 1.00 10.16 95 LYS D CA 1
ATOM 4756 C C . LYS D 2 95 ? 15.446 -6.877 36.890 1.00 10.04 95 LYS D C 1
ATOM 4757 O O . LYS D 2 95 ? 15.492 -5.856 37.559 1.00 11.59 95 LYS D O 1
ATOM 4763 N N . LEU D 2 96 ? 16.081 -7.007 35.727 1.00 8.71 96 LEU D N 1
ATOM 4764 C CA . LEU D 2 96 ? 17.003 -5.962 35.293 1.00 8.92 96 LEU D CA 1
ATOM 4765 C C . LEU D 2 96 ? 16.344 -4.923 34.435 1.00 8.16 96 LEU D C 1
ATOM 4766 O O . LEU D 2 96 ? 16.849 -3.804 34.295 1.00 8.99 96 LEU D O 1
ATOM 4771 N N . HIS D 2 97 ? 15.172 -5.240 33.859 1.00 8.08 97 HIS D N 1
ATOM 4772 C CA A HIS D 2 97 ? 14.430 -4.261 33.069 0.50 8.54 97 HIS D CA 1
ATOM 4773 C CA B HIS D 2 97 ? 14.393 -4.328 32.992 0.50 8.66 97 HIS D CA 1
ATOM 4774 C C . HIS D 2 97 ? 15.241 -3.716 31.890 1.00 7.80 97 HIS D C 1
ATOM 4775 O O . HIS D 2 97 ? 15.204 -2.513 31.630 1.00 8.63 97 HIS D O 1
ATOM 4788 N N . VAL D 2 98 ? 15.945 -4.611 31.175 1.00 7.90 98 VAL D N 1
ATOM 4789 C CA . VAL D 2 98 ? 16.776 -4.193 30.070 1.00 7.73 98 VAL D CA 1
ATOM 4790 C C . VAL D 2 98 ? 16.005 -4.295 28.773 1.00 7.04 98 VAL D C 1
ATOM 4791 O O . VAL D 2 98 ? 15.629 -5.373 28.339 1.00 8.20 98 VAL D O 1
ATOM 4795 N N . ASP D 2 99 ? 15.813 -3.185 28.084 1.00 7.75 99 ASP D N 1
ATOM 4796 C CA . ASP D 2 99 ? 15.165 -3.224 26.779 1.00 7.60 99 ASP D CA 1
ATOM 4797 C C . ASP D 2 99 ? 16.020 -4.088 25.839 1.00 7.03 99 ASP D C 1
ATOM 4798 O O . ASP D 2 99 ? 17.202 -3.820 25.716 1.00 8.18 99 ASP D O 1
ATOM 4803 N N . PRO D 2 100 ? 15.457 -5.099 25.181 1.00 7.10 100 PRO D N 1
ATOM 4804 C CA . PRO D 2 100 ? 16.266 -5.914 24.252 1.00 7.77 100 PRO D CA 1
ATOM 4805 C C . PRO D 2 100 ? 16.893 -5.159 23.124 1.00 7.50 100 PRO D C 1
ATOM 4806 O O . PRO D 2 100 ? 17.868 -5.675 22.526 1.00 8.01 100 PRO D O 1
ATOM 4810 N N . GLU D 2 101 ? 16.451 -3.940 22.791 1.00 8.16 101 GLU D N 1
ATOM 4811 C CA A GLU D 2 101 ? 17.194 -3.221 21.786 0.50 8.73 101 GLU D CA 1
ATOM 4812 C CA B GLU D 2 101 ? 17.198 -3.111 21.828 0.50 8.65 101 GLU D CA 1
ATOM 4813 C C . GLU D 2 101 ? 18.660 -3.013 22.227 1.00 8.59 101 GLU D C 1
ATOM 4814 O O . GLU D 2 101 ? 19.544 -2.932 21.381 1.00 9.78 101 GLU D O 1
ATOM 4825 N N . ASN D 2 102 ? 18.916 -2.955 23.534 1.00 8.72 102 ASN D N 1
ATOM 4826 C CA . ASN D 2 102 ? 20.320 -2.869 24.026 1.00 9.28 102 ASN D CA 1
ATOM 4827 C C . ASN D 2 102 ? 21.166 -4.037 23.562 1.00 8.05 102 ASN D C 1
ATOM 4828 O O . ASN D 2 102 ? 22.351 -3.893 23.279 1.00 8.47 102 ASN D O 1
ATOM 4833 N N . PHE D 2 103 ? 20.557 -5.238 23.519 1.00 8.36 103 PHE D N 1
ATOM 4834 C CA . PHE D 2 103 ? 21.285 -6.407 23.017 1.00 8.43 103 PHE D CA 1
ATOM 4835 C C . PHE D 2 103 ? 21.646 -6.261 21.548 1.00 7.70 103 PHE D C 1
ATOM 4836 O O . PHE D 2 103 ? 22.738 -6.683 21.133 1.00 8.56 103 PHE D O 1
ATOM 4844 N N . ARG D 2 104 ? 20.756 -5.677 20.748 1.00 7.73 104 ARG D N 1
ATOM 4845 C CA A ARG D 2 104 ? 21.064 -5.491 19.348 0.50 8.16 104 ARG D CA 1
ATOM 4846 C CA B ARG D 2 104 ? 20.992 -5.430 19.342 0.50 8.60 104 ARG D CA 1
ATOM 4847 C C . ARG D 2 104 ? 22.161 -4.461 19.164 1.00 7.89 104 ARG D C 1
ATOM 4848 O O . ARG D 2 104 ? 23.056 -4.648 18.323 1.00 8.38 104 ARG D O 1
ATOM 4863 N N . LEU D 2 105 ? 22.152 -3.390 19.944 1.00 7.57 105 LEU D N 1
ATOM 4864 C CA . LEU D 2 105 ? 23.254 -2.399 19.884 1.00 7.70 105 LEU D CA 1
ATOM 4865 C C . LEU D 2 105 ? 24.562 -3.062 20.272 1.00 7.13 105 LEU D C 1
ATOM 4866 O O . LEU D 2 105 ? 25.580 -2.860 19.614 1.00 8.03 105 LEU D O 1
ATOM 4871 N N . LEU D 2 106 ? 24.567 -3.889 21.326 1.00 7.07 106 LEU D N 1
ATOM 4872 C CA . LEU D 2 106 ? 25.784 -4.575 21.713 1.00 7.09 106 LEU D CA 1
ATOM 4873 C C . LEU D 2 106 ? 26.279 -5.486 20.591 1.00 6.89 106 LEU D C 1
ATOM 4874 O O . LEU D 2 106 ? 27.477 -5.593 20.340 1.00 7.06 106 LEU D O 1
ATOM 4879 N N . GLY D 2 107 ? 25.342 -6.192 19.957 1.00 7.53 107 GLY D N 1
ATOM 4880 C CA . GLY D 2 107 ? 25.729 -7.076 18.857 1.00 8.56 107 GLY D CA 1
ATOM 4881 C C . GLY D 2 107 ? 26.441 -6.313 17.746 1.00 8.22 107 GLY D C 1
ATOM 4882 O O . GLY D 2 107 ? 27.487 -6.753 17.213 1.00 8.79 107 GLY D O 1
ATOM 4883 N N . ASN D 2 108 ? 25.915 -5.151 17.391 1.00 8.56 108 ASN D N 1
ATOM 4884 C CA A ASN D 2 108 ? 26.565 -4.401 16.340 0.70 9.52 108 ASN D CA 1
ATOM 4885 C CA B ASN D 2 108 ? 26.480 -4.191 16.427 0.30 9.17 108 ASN D CA 1
ATOM 4886 C C . ASN D 2 108 ? 27.920 -3.834 16.789 1.00 7.78 108 ASN D C 1
ATOM 4887 O O . ASN D 2 108 ? 28.862 -3.872 15.991 1.00 8.04 108 ASN D O 1
ATOM 4896 N N . VAL D 2 109 ? 28.044 -3.396 18.033 1.00 7.43 109 VAL D N 1
ATOM 4897 C CA . VAL D 2 109 ? 29.347 -2.971 18.566 1.00 7.72 109 VAL D CA 1
ATOM 4898 C C . VAL D 2 109 ? 30.342 -4.137 18.563 1.00 6.96 109 VAL D C 1
ATOM 4899 O O . VAL D 2 109 ? 31.493 -3.958 18.187 1.00 7.56 109 VAL D O 1
ATOM 4903 N N . LEU D 2 110 ? 29.891 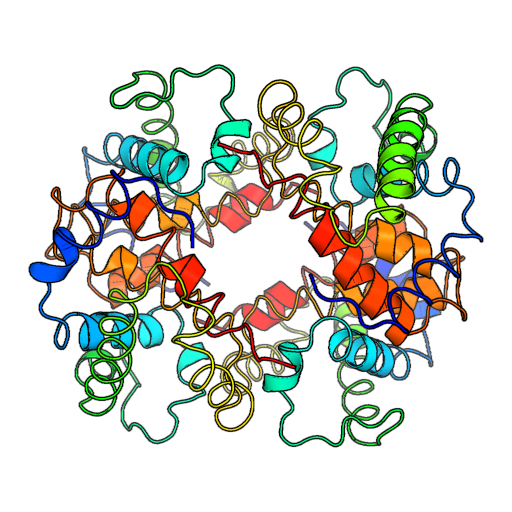-5.316 18.984 1.00 6.86 110 LEU D N 1
ATOM 4904 C CA . LEU D 2 110 ? 30.769 -6.469 18.995 1.00 6.99 110 LEU D CA 1
ATOM 4905 C C . LEU D 2 110 ? 31.275 -6.763 17.598 1.00 6.73 110 LEU D C 1
ATOM 4906 O O . LEU D 2 110 ? 32.460 -7.069 17.421 1.00 7.44 110 LEU D O 1
ATOM 4911 N N . VAL D 2 111 ? 30.406 -6.729 16.588 1.00 7.04 111 VAL D N 1
ATOM 4912 C CA . VAL D 2 111 ? 30.862 -6.931 15.221 1.00 7.34 111 VAL D CA 1
ATOM 4913 C C . VAL D 2 111 ? 31.948 -5.908 14.852 1.00 6.99 111 VAL D C 1
ATOM 4914 O O . VAL D 2 111 ? 32.963 -6.246 14.250 1.00 7.46 111 VAL D O 1
ATOM 4918 N N . CYS D 2 112 ? 31.706 -4.628 15.185 1.00 7.41 112 CYS D N 1
ATOM 4919 C CA . CYS D 2 112 ? 32.748 -3.613 14.925 1.00 7.38 112 CYS D CA 1
ATOM 4920 C C . CYS D 2 112 ? 34.046 -3.892 15.654 1.00 7.17 112 CYS D C 1
ATOM 4921 O O . CYS D 2 112 ? 35.131 -3.665 15.093 1.00 7.63 112 CYS D O 1
ATOM 4924 N N . VAL D 2 113 ? 33.961 -4.363 16.907 1.00 7.10 113 VAL D N 1
ATOM 4925 C CA . VAL D 2 113 ? 35.155 -4.681 17.657 1.00 7.44 113 VAL D CA 1
ATOM 4926 C C . VAL D 2 113 ? 35.906 -5.871 17.082 1.00 7.07 113 VAL D C 1
ATOM 4927 O O . VAL D 2 113 ? 37.155 -5.868 17.032 1.00 7.75 113 VAL D O 1
ATOM 4931 N N . LEU D 2 114 ? 35.171 -6.897 16.631 1.00 7.23 114 LEU D N 1
ATOM 4932 C CA . LEU D 2 114 ? 35.831 -8.016 15.977 1.00 7.81 114 LEU D CA 1
ATOM 4933 C C . LEU D 2 114 ? 36.516 -7.572 14.694 1.00 7.29 114 LEU D C 1
ATOM 4934 O O . LEU D 2 114 ? 37.648 -8.011 14.393 1.00 7.98 114 LEU D O 1
ATOM 4939 N N . ALA D 2 115 ? 35.899 -6.682 13.926 1.00 7.31 115 ALA D N 1
ATOM 4940 C CA . ALA D 2 115 ? 36.548 -6.139 12.739 1.00 7.55 115 ALA D CA 1
ATOM 4941 C C . ALA D 2 115 ? 37.795 -5.374 13.117 1.00 7.47 115 ALA D C 1
ATOM 4942 O O . ALA D 2 115 ? 38.865 -5.524 12.499 1.00 8.05 115 ALA D O 1
ATOM 4944 N N . HIS D 2 116 ? 37.661 -4.513 14.138 1.00 7.82 116 HIS D N 1
ATOM 4945 C CA . HIS D 2 116 ? 38.797 -3.739 14.611 1.00 8.49 116 HIS D CA 1
ATOM 4946 C C . HIS D 2 116 ? 39.968 -4.621 15.020 1.00 8.63 116 HIS D C 1
ATOM 4947 O O . HIS D 2 116 ? 41.148 -4.367 14.691 1.00 10.15 116 HIS D O 1
ATOM 4960 N N . HIS D 2 117 ? 39.651 -5.683 15.766 1.00 8.28 117 HIS D N 1
ATOM 4961 C CA A HIS D 2 117 ? 40.722 -6.516 16.297 0.50 8.44 117 HIS D CA 1
ATOM 4962 C CA B HIS D 2 117 ? 40.647 -6.593 16.345 0.50 9.08 117 HIS D CA 1
ATOM 4963 C C . HIS D 2 117 ? 41.314 -7.476 15.278 1.00 8.83 117 HIS D C 1
ATOM 4964 O O . HIS D 2 117 ? 42.489 -7.773 15.360 1.00 11.44 117 HIS D O 1
ATOM 4977 N N . PHE D 2 118 ? 40.536 -7.945 14.315 1.00 8.74 118 PHE D N 1
ATOM 4978 C CA . PHE D 2 118 ? 40.948 -9.036 13.432 1.00 8.72 118 PHE D CA 1
ATOM 4979 C C . PHE D 2 118 ? 41.321 -8.593 12.032 1.00 8.60 118 PHE D C 1
ATOM 4980 O O . PHE D 2 118 ? 41.930 -9.381 11.308 1.00 9.21 118 PHE D O 1
ATOM 4988 N N . GLY D 2 119 ? 41.024 -7.358 11.631 1.00 9.26 119 GLY D N 1
ATOM 4989 C CA . GLY D 2 119 ? 41.591 -6.878 10.365 1.00 9.56 119 GLY D CA 1
ATOM 4990 C C . GLY D 2 119 ? 41.231 -7.753 9.202 1.00 10.55 119 GLY D C 1
ATOM 4991 O O . GLY D 2 119 ? 40.038 -8.069 8.980 1.00 10.46 119 GLY D O 1
ATOM 4992 N N . LYS D 2 120 ? 42.231 -8.173 8.425 1.00 11.81 120 LYS D N 1
ATOM 4993 C CA A LYS D 2 120 ? 42.107 -9.052 7.250 0.50 13.46 120 LYS D CA 1
ATOM 4994 C CA B LYS D 2 120 ? 41.948 -8.952 7.227 0.50 14.08 120 LYS D CA 1
ATOM 4995 C C . LYS D 2 120 ? 41.230 -10.252 7.488 1.00 13.33 120 LYS D C 1
ATOM 4996 O O . LYS D 2 120 ? 40.551 -10.755 6.589 1.00 16.91 120 LYS D O 1
ATOM 5007 N N . GLU D 2 121 ? 41.347 -10.784 8.684 1.00 11.31 121 GLU D N 1
ATOM 5008 C CA . GLU D 2 121 ? 40.639 -12.020 8.961 1.00 11.59 121 GLU D CA 1
ATOM 5009 C C . GLU D 2 121 ? 39.119 -11.853 9.093 1.00 11.31 121 GLU D C 1
ATOM 5010 O O . GLU D 2 121 ? 38.375 -12.853 8.975 1.00 12.73 121 GLU D O 1
ATOM 5021 N N . PHE D 2 122 ? 38.664 -10.632 9.330 1.00 9.57 122 PHE D N 1
ATOM 5022 C CA . PHE D 2 122 ? 37.267 -10.379 9.480 1.00 8.97 122 PHE D CA 1
ATOM 5023 C C . PHE D 2 122 ? 36.615 -10.078 8.119 1.00 8.64 122 PHE D C 1
ATOM 5024 O O . PHE D 2 122 ? 36.192 -8.965 7.817 1.00 9.32 122 PHE D O 1
ATOM 5032 N N . THR D 2 123 ? 36.626 -11.102 7.260 1.00 9.57 123 THR D N 1
ATOM 5033 C CA . THR D 2 123 ? 36.207 -10.960 5.870 1.00 9.65 123 THR D CA 1
ATOM 5034 C C . THR D 2 123 ? 34.710 -10.740 5.777 1.00 8.72 123 THR D C 1
ATOM 5035 O O . THR D 2 123 ? 33.968 -10.965 6.754 1.00 9.27 123 THR D O 1
ATOM 5039 N N . PRO D 2 124 ? 34.220 -10.352 4.604 1.00 9.07 124 PRO D N 1
ATOM 5040 C CA . PRO D 2 124 ? 32.765 -10.196 4.478 1.00 9.74 124 PRO D CA 1
ATOM 5041 C C . PRO D 2 124 ? 31.948 -11.446 4.855 1.00 9.54 124 PRO D C 1
ATOM 5042 O O . PRO D 2 124 ? 30.962 -11.321 5.544 1.00 9.38 124 PRO D O 1
ATOM 5046 N N . PRO D 2 125 ? 32.377 -12.649 4.424 1.00 9.75 125 PRO D N 1
ATOM 5047 C CA . PRO D 2 125 ? 31.594 -13.821 4.878 1.00 10.95 125 PRO D CA 1
ATOM 5048 C C . PRO D 2 125 ? 31.705 -14.102 6.373 1.00 9.65 125 PRO D C 1
ATOM 5049 O O . PRO D 2 125 ? 30.731 -14.555 6.971 1.00 10.63 125 PRO D O 1
ATOM 5053 N N . VAL D 2 126 ? 32.862 -13.852 6.987 1.00 9.53 126 VAL D N 1
ATOM 5054 C CA . VAL D 2 126 ? 32.987 -14.030 8.445 1.00 9.73 126 VAL D CA 1
ATOM 5055 C C . VAL D 2 126 ? 32.072 -13.023 9.163 1.00 8.93 126 VAL D C 1
ATOM 5056 O O . VAL D 2 126 ? 31.376 -13.393 10.120 1.00 9.39 126 VAL D O 1
ATOM 5060 N N . GLN D 2 127 ? 32.053 -11.781 8.694 1.00 8.91 127 GLN D N 1
ATOM 5061 C CA . GLN D 2 127 ? 31.115 -10.812 9.265 1.00 9.06 127 GLN D CA 1
ATOM 5062 C C . GLN D 2 127 ? 29.696 -11.316 9.132 1.00 8.47 127 GLN D C 1
ATOM 5063 O O . GLN D 2 127 ? 28.922 -11.206 10.102 1.00 8.93 127 GLN D O 1
ATOM 5069 N N . ALA D 2 128 ? 29.306 -11.827 7.970 1.00 8.59 128 ALA D N 1
ATOM 5070 C CA . ALA D 2 128 ? 27.914 -12.234 7.793 1.00 9.33 128 ALA D CA 1
ATOM 5071 C C . ALA D 2 128 ? 27.530 -13.347 8.767 1.00 9.07 128 ALA D C 1
ATOM 5072 O O . ALA D 2 128 ? 26.429 -13.361 9.320 1.00 9.75 128 ALA D O 1
ATOM 5074 N N . ALA D 2 129 ? 28.441 -14.293 9.010 1.00 9.33 129 ALA D N 1
ATOM 5075 C CA . ALA D 2 129 ? 28.196 -15.314 10.003 1.00 8.96 129 ALA D CA 1
ATOM 5076 C C . ALA D 2 129 ? 28.017 -14.723 11.395 1.00 8.59 129 ALA D C 1
ATOM 5077 O O . ALA D 2 129 ? 27.082 -15.079 12.119 1.00 9.02 129 ALA D O 1
ATOM 5079 N N . TYR D 2 130 ? 28.908 -13.809 11.770 1.00 8.58 130 TYR D N 1
ATOM 5080 C CA . TYR D 2 130 ? 28.759 -13.180 13.063 1.00 8.57 130 TYR D CA 1
ATOM 5081 C C . TYR D 2 130 ? 27.509 -12.285 13.168 1.00 8.33 130 TYR D C 1
ATOM 5082 O O . TYR D 2 130 ? 26.922 -12.221 14.265 1.00 8.64 130 TYR D O 1
ATOM 5091 N N . GLN D 2 131 ? 27.077 -11.683 12.083 1.00 8.88 131 GLN D N 1
ATOM 5092 C CA . GLN D 2 131 ? 25.792 -10.950 12.126 1.00 9.99 131 GLN D CA 1
ATOM 5093 C C . GLN D 2 131 ? 24.639 -11.871 12.435 1.00 9.33 131 GLN D C 1
ATOM 5094 O O . GLN D 2 131 ? 23.748 -11.527 13.218 1.00 10.63 131 GLN D O 1
ATOM 5100 N N . LYS D 2 132 ? 24.613 -13.050 11.839 1.00 9.80 132 LYS D N 1
ATOM 5101 C CA . LYS D 2 132 ? 23.581 -14.054 12.169 1.00 11.17 132 LYS D CA 1
ATOM 5102 C C . LYS D 2 132 ? 23.663 -14.432 13.608 1.00 9.77 132 LYS D C 1
ATOM 5103 O O . LYS D 2 132 ? 22.628 -14.537 14.269 1.00 10.61 132 LYS D O 1
ATOM 5109 N N . VAL D 2 133 ? 24.860 -14.647 14.136 1.00 8.89 133 VAL D N 1
ATOM 5110 C CA . VAL D 2 133 ? 24.988 -15.045 15.532 1.00 9.39 133 VAL D CA 1
ATOM 5111 C C . VAL D 2 133 ? 24.548 -13.963 16.486 1.00 8.19 133 VAL D C 1
ATOM 5112 O O . VAL D 2 133 ? 23.795 -14.254 17.408 1.00 9.12 133 VAL D O 1
ATOM 5116 N N . VAL D 2 134 ? 24.981 -12.715 16.299 1.00 8.25 134 VAL D N 1
ATOM 5117 C CA . VAL D 2 134 ? 24.575 -11.712 17.269 1.00 8.53 134 VAL D CA 1
ATOM 5118 C C . VAL D 2 134 ? 23.083 -11.456 17.203 1.00 8.80 134 VAL D C 1
ATOM 5119 O O . VAL D 2 134 ? 22.451 -11.189 18.228 1.00 9.35 134 VAL D O 1
ATOM 5123 N N . ALA D 2 135 ? 22.496 -11.540 16.014 1.00 8.95 135 ALA D N 1
ATOM 5124 C CA . ALA D 2 135 ? 21.038 -11.451 15.914 1.00 10.19 135 ALA D CA 1
ATOM 5125 C C . ALA D 2 135 ? 20.370 -12.607 16.664 1.00 10.15 135 ALA D C 1
ATOM 5126 O O . ALA D 2 135 ? 19.360 -12.404 17.363 1.00 10.72 135 ALA D O 1
ATOM 5128 N N . GLY D 2 136 ? 20.898 -13.806 16.488 1.00 9.86 136 GLY D N 1
ATOM 5129 C CA . GLY D 2 136 ? 20.310 -14.963 17.167 1.00 10.58 136 GLY D CA 1
ATOM 5130 C C . GLY D 2 136 ? 20.438 -14.876 18.665 1.00 9.29 136 GLY D C 1
ATOM 5131 O O . GLY D 2 136 ? 19.508 -15.234 19.377 1.00 9.71 136 GLY D O 1
ATOM 5132 N N . VAL D 2 137 ? 21.599 -14.385 19.165 1.00 9.15 137 VAL D N 1
ATOM 5133 C CA . VAL D 2 137 ? 21.757 -14.212 20.586 1.00 8.79 137 VAL D CA 1
ATOM 5134 C C . VAL D 2 137 ? 20.806 -13.123 21.126 1.00 8.76 137 VAL D C 1
ATOM 5135 O O . VAL D 2 137 ? 20.162 -13.322 22.154 1.00 9.00 137 VAL D O 1
ATOM 5139 N N . ALA D 2 138 ? 20.745 -11.987 20.458 1.00 8.93 138 ALA D N 1
ATOM 5140 C CA . ALA D 2 138 ? 19.807 -10.944 20.920 1.00 9.23 138 ALA D CA 1
ATOM 5141 C C . ALA D 2 138 ? 18.369 -11.491 20.912 1.00 9.35 138 ALA D C 1
ATOM 5142 O O . ALA D 2 138 ? 17.612 -11.215 21.852 1.00 10.01 138 ALA D O 1
ATOM 5144 N N . ASN D 2 139 ? 17.976 -12.221 19.868 1.00 9.66 139 ASN D N 1
ATOM 5145 C CA A ASN D 2 139 ? 16.642 -12.765 19.802 0.50 10.55 139 ASN D CA 1
ATOM 5146 C CA B ASN D 2 139 ? 16.620 -12.753 19.838 0.50 10.53 139 ASN D CA 1
ATOM 5147 C C . ASN D 2 139 ? 16.380 -13.743 20.962 1.00 9.57 139 ASN D C 1
ATOM 5148 O O . ASN D 2 139 ? 15.304 -13.768 21.553 1.00 10.35 139 ASN D O 1
ATOM 5157 N N . ALA D 2 140 ? 17.374 -14.585 21.260 1.00 9.58 140 ALA D N 1
ATOM 5158 C CA . ALA D 2 140 ? 17.273 -15.543 22.356 1.00 9.56 140 ALA D CA 1
ATOM 5159 C C . ALA D 2 140 ? 17.147 -14.818 23.685 1.00 9.60 140 ALA D C 1
ATOM 5160 O O . ALA D 2 140 ? 16.320 -15.207 24.540 1.00 10.32 140 ALA D O 1
ATOM 5162 N N . LEU D 2 141 ? 17.930 -13.766 23.888 1.00 9.09 141 LEU D N 1
ATOM 5163 C CA . LEU D 2 141 ? 17.868 -13.001 25.122 1.00 9.34 141 LEU D CA 1
ATOM 5164 C C . LEU D 2 141 ? 16.547 -12.239 25.243 1.00 9.25 141 LEU D C 1
ATOM 5165 O O . LEU D 2 141 ? 16.101 -11.974 26.366 1.00 9.82 141 LEU D O 1
ATOM 5170 N N . ALA D 2 142 ? 15.897 -11.965 24.133 1.00 9.58 142 ALA D N 1
ATOM 5171 C CA . ALA D 2 142 ? 14.598 -11.264 24.138 1.00 9.94 142 ALA D CA 1
ATOM 5172 C C . ALA D 2 142 ? 13.409 -12.206 24.268 1.00 9.50 142 ALA D C 1
ATOM 5173 O O . ALA D 2 142 ? 12.299 -11.792 24.495 1.00 10.53 142 ALA D O 1
ATOM 5175 N N . HIS D 2 143 ? 13.654 -13.512 24.134 1.00 10.29 143 HIS D N 1
ATOM 5176 C CA A HIS D 2 143 ? 12.600 -14.483 23.896 0.50 11.30 143 HIS D CA 1
ATOM 5177 C CA B HIS D 2 143 ? 12.543 -14.421 23.847 0.50 10.73 143 HIS D CA 1
ATOM 5178 C C . HIS D 2 143 ? 11.600 -14.654 25.037 1.00 11.16 143 HIS D C 1
ATOM 5179 O O . HIS D 2 143 ? 10.431 -14.892 24.804 1.00 13.11 143 HIS D O 1
ATOM 5192 N N . LYS D 2 144 ? 12.065 -14.544 26.273 1.00 11.23 144 LYS D N 1
ATOM 5193 C CA A LYS D 2 144 ? 11.245 -14.740 27.461 0.50 11.06 144 LYS D CA 1
ATOM 5194 C CA B LYS D 2 144 ? 11.190 -14.764 27.390 0.50 10.89 144 LYS D CA 1
ATOM 5195 C C . LYS D 2 144 ? 10.644 -13.445 27.939 1.00 10.66 144 LYS D C 1
ATOM 5196 O O . LYS D 2 144 ? 10.013 -13.449 28.984 1.00 12.27 144 LYS D O 1
ATOM 5207 N N . TYR D 2 145 ? 10.810 -12.333 27.226 1.00 10.52 145 TYR D N 1
ATOM 5208 C CA . TYR D 2 145 ? 10.181 -11.085 27.675 1.00 10.44 145 TYR D CA 1
ATOM 5209 C C . TYR D 2 145 ? 8.694 -11.214 27.565 1.00 10.27 145 TYR D C 1
ATOM 5210 O O . TYR D 2 145 ? 8.139 -11.929 26.720 1.00 13.37 145 TYR D O 1
ATOM 5219 N N . HIS D 2 146 ? 8.001 -10.517 28.442 1.00 10.34 146 HIS D N 1
ATOM 5220 C CA . HIS D 2 146 ? 6.553 -10.537 28.529 1.00 11.23 146 HIS D CA 1
ATOM 5221 C C . HIS D 2 146 ? 6.105 -9.292 29.276 1.00 10.77 146 HIS D C 1
ATOM 5222 O O . HIS D 2 146 ? 6.963 -8.563 29.846 1.00 11.35 146 HIS D O 1
#

Organism: Homo sapiens (NCBI:txid9606)

Foldseek 3Di:
DDDPLLLVLQCVLLVVCPPVQLVLLLQLVLVLCVVPVVQCVLPPVADSDDPGVVSSVRSNVVSVLVVQCSVPVVPRLVSCVVLLCCCQPPSVPPLVVLLSSLVSSLVSSVVVCVPSSDVSSSVSSSVSSVVNSCSSPVNND/DDDDPVLLVLQVVLVVVDPQLVLLLVLQLVLCVVVVVVCPLVVPQPDPPHSVCSSPRVSSSVVSSVVSVLLVVLSVVLVCLLVSQVVLLCCCVPPSVDDLVSLVSSLVSSLVSSCVVVPCVCDPSSSVSSNVSSVSNSCSSNPPHD/DADPVLLVLVLVLLVVCPPVQLVLLLQLVLVLCVVPVVQCVLVPPDDSPPPDPVSSVRSVVVSVLVVQCSVCVVPNLVSCVVLLCCCQPPSVPPLVVLLSSLVSSLVSSCVPPVVSSDPVSSVSSSVSSVVNSCSSPVNND/DDDDPVLLVLQVVLVVVDPQLVLLLQLLLVLCVVVVVVCPLPPVQPDPPDSVCSSPRVVSSVVSSVVSVLLSVLSVPQVPLLPSQVVLLCCCAPPVNDDLVSLVSSLVSSLVSSCVVPPPSCDPSNSVSSNVSSVSNSCSSNVPHD

Sequence (574 aa):
VVLLSPADKKTNVVKAAWWGKKVGAHHAGEEYGAEAYERMFLSFPTTKTYFPHHFFDLSSHHGSAQVKKGQGKKKKVADALTNNAVAHHVDDDDMMPNALSSALSSSDDLHAHHKKLRVDPVVNFKKLLSHCLLLVTLLAAHLPPAEEFTPAVHASLDKKFLASSSVSTVLTSKKYRMMHHLTPPEEEEKKSSAVTTALWGKVNNVDEEVGGEAYGRLLVVYPWTQRRFFEESFGDLSSTPDDAVMGNPKVKKAQGKKKKVLLGAFSSDGLLAHHLDNNLKKGTTFATLSEELHCCDKKLHHVDPEENFRRLLGNNVVLVCVLLAHHHFGKKEEFTPPPVQAAYQQKKVVAGVANNALLAHHKKYHMMLSPPADKKTNVKAAWGKVGAHHAGEEYGAEAYERMFLLSFPPTTKTYFPHHFFDDLSSHHGSAQQVKKGQGKKKVADDALTNAVAHHVVDDDDMMPNNALSSALSSSDDLHHAHHKKLRVDPVVNFKKLLLSHCLLVTLAAHLPAEEFTPAVHASLDKKFLASSVSTVLTSKYRMMHHLLTPEEEEKKSSAVTTALWGKKVNVDEEVGGEEAYGRLLVVYPWTQRRFFEESFGDLSTPDDAVMGNPPKKVKKAQGKKVLGAFSDGLAHHLDDNLKKGTTFATTLSEELHCDKLHHVDPEENFRRLLGNNVLVCVLAHHHFGKKEFTPPVQAAYQKVVAGVANNALAHHKKYH

B-factor: mean 14.82, std 7.41, range [3.74, 59.62]